Protein AF-A0A5J4RNF7-F1 (afdb_monomer_lite)

Organism: NCBI:txid433724

Foldseek 3Di:
DPPVVVPPDDDDDDDDDDDDPVVCVVCVVVLPDDPSDDDDFFLADDPVRLVVDDDPDPSHVHNNQQVVVCVVCVVVVHHRNGPDPLQPEPQSRVQCSHPVSVVLVVVLVVLVPDRRDNLDHPLSSLVSVLVCLLCVVPDPDDPPCLCVPDDSVLVLVLLLQVLLLCCLPPLFKHFPVSSCVSCVVVVNNVSVVVLVVSVVVPSVVVSCVQFKDFPAADPVRTTMMGTPDSLSSLLSPLVSLVVLLVVLLVLCVQCVVPVPDPGGDDLLRSLLSLLVRQLSDADDPSSLVSNLSVLLVVCVVPLVVLVSSLVVLLVSLLCCLVPNRPLVPHVVRDPDPVSSLSSSLRSNLVSLSSNQSSCVSNVAQDERPQPDQARVVVNLDSNVDDDPDDPDRSLCRQESYANDQHECDCPESDQGEHHLYEHDQHEHHLYEHDNHECANYECAQYEQHNYEHHLYEQHNYHLANYRNQNYAQANYEQENPDPVSDDCVRYPCPRYHYDD

Structure (mmCIF, N/CA/C/O backbone):
data_AF-A0A5J4RNF7-F1
#
_entry.id   AF-A0A5J4RNF7-F1
#
loop_
_atom_site.group_PDB
_atom_site.id
_atom_site.type_symbol
_atom_site.label_atom_id
_atom_site.label_alt_id
_atom_site.label_comp_id
_atom_site.label_asym_id
_atom_site.label_entity_id
_atom_site.label_seq_id
_atom_site.pdbx_PDB_ins_code
_atom_site.Cartn_x
_atom_site.Cartn_y
_atom_site.Cartn_z
_atom_site.occupancy
_atom_site.B_iso_or_equiv
_atom_site.auth_seq_id
_atom_site.auth_comp_id
_atom_site.auth_asym_id
_atom_site.auth_atom_id
_atom_site.pdbx_PDB_model_num
ATOM 1 N N . MET A 1 1 ? 12.095 -28.702 37.258 1.00 40.84 1 MET A N 1
ATOM 2 C CA . MET A 1 1 ? 11.526 -30.030 37.594 1.00 40.84 1 MET A CA 1
ATOM 3 C C . MET A 1 1 ? 10.917 -30.620 36.332 1.00 40.84 1 MET A C 1
ATOM 5 O O . MET A 1 1 ? 10.108 -29.946 35.713 1.00 40.84 1 MET A O 1
ATOM 9 N N . ARG A 1 2 ? 11.331 -31.820 35.899 1.00 39.31 2 ARG A N 1
ATOM 10 C CA . ARG A 1 2 ? 10.715 -32.495 34.742 1.00 39.31 2 ARG A CA 1
ATOM 11 C C . ARG A 1 2 ? 9.269 -32.868 35.099 1.00 39.31 2 ARG A C 1
ATOM 13 O O . ARG A 1 2 ? 9.062 -33.576 36.081 1.00 39.31 2 ARG A O 1
ATOM 20 N N . LEU A 1 3 ? 8.301 -32.408 34.299 1.00 46.31 3 LEU A N 1
ATOM 21 C CA . LEU A 1 3 ? 6.854 -32.647 34.467 1.00 46.31 3 LEU A CA 1
ATOM 22 C C . LEU A 1 3 ? 6.463 -34.135 34.599 1.00 46.31 3 LEU A C 1
ATOM 24 O O . LEU A 1 3 ? 5.374 -34.447 35.074 1.00 46.31 3 LEU A O 1
ATOM 28 N N . SER A 1 4 ? 7.337 -35.063 34.201 1.00 55.28 4 SER A N 1
ATOM 29 C CA . SER A 1 4 ? 7.033 -36.492 34.085 1.00 55.28 4 SER A CA 1
ATOM 30 C C . SER A 1 4 ? 6.637 -37.171 35.401 1.00 55.28 4 SER A C 1
ATOM 32 O O . SER A 1 4 ? 5.822 -38.087 35.375 1.00 55.28 4 SER A O 1
ATOM 34 N N . ASN A 1 5 ? 7.154 -36.721 36.550 1.00 50.66 5 ASN A N 1
ATOM 35 C CA . ASN A 1 5 ? 6.905 -37.399 37.832 1.00 50.66 5 ASN A CA 1
ATOM 36 C C . ASN A 1 5 ? 5.670 -36.877 38.595 1.00 50.66 5 ASN A C 1
ATOM 38 O O . ASN A 1 5 ? 5.220 -37.537 39.527 1.00 50.66 5 ASN A O 1
ATOM 42 N N . LEU A 1 6 ? 5.096 -35.734 38.197 1.00 50.62 6 LEU A N 1
ATOM 43 C CA . LEU A 1 6 ? 3.899 -35.148 38.829 1.00 50.62 6 LEU A CA 1
ATOM 44 C C . LEU A 1 6 ? 2.588 -35.779 38.325 1.00 50.62 6 LEU A C 1
ATOM 46 O O . LEU A 1 6 ? 1.628 -35.907 39.081 1.00 50.62 6 LEU A O 1
ATOM 50 N N . ASN A 1 7 ? 2.557 -36.250 37.076 1.00 54.53 7 ASN A N 1
ATOM 51 C CA . ASN A 1 7 ? 1.323 -36.673 36.396 1.00 54.53 7 ASN A CA 1
ATOM 52 C C . ASN A 1 7 ? 0.787 -38.063 36.796 1.00 54.53 7 ASN A C 1
ATOM 54 O O . ASN A 1 7 ? -0.261 -38.481 36.300 1.00 54.53 7 ASN A O 1
ATOM 58 N N . ALA A 1 8 ? 1.489 -38.797 37.663 1.00 56.06 8 ALA A N 1
ATOM 59 C CA . ALA A 1 8 ? 1.176 -40.196 37.955 1.00 56.06 8 ALA A CA 1
ATOM 60 C C . ALA A 1 8 ? 0.239 -40.417 39.160 1.00 56.06 8 ALA A C 1
ATOM 62 O O . ALA A 1 8 ? -0.208 -41.547 39.343 1.00 56.06 8 ALA A O 1
ATOM 63 N N . ARG A 1 9 ? -0.033 -39.410 40.014 1.00 59.12 9 ARG A N 1
ATOM 64 C CA . ARG A 1 9 ? -0.673 -39.674 41.327 1.00 59.12 9 ARG A CA 1
ATOM 65 C C . ARG A 1 9 ? -1.804 -38.745 41.804 1.00 59.12 9 ARG A C 1
ATOM 67 O O . ARG A 1 9 ? -2.470 -39.139 42.754 1.00 59.12 9 ARG A O 1
ATOM 74 N N . GLN A 1 10 ? -2.096 -37.591 41.192 1.00 58.69 10 GLN A N 1
ATOM 75 C CA . GLN A 1 10 ? -3.221 -36.717 41.607 1.00 58.69 10 GLN A CA 1
ATOM 76 C C . GLN A 1 10 ? -3.858 -35.945 40.431 1.00 58.69 10 GLN A C 1
ATOM 78 O O . GLN A 1 10 ? -3.314 -35.951 39.329 1.00 58.69 10 GLN A O 1
ATOM 83 N N . CYS A 1 11 ? -5.037 -35.348 40.687 1.00 60.25 11 CYS A N 1
ATOM 84 C CA . CYS A 1 11 ? -5.894 -34.569 39.775 1.00 60.25 11 CYS A CA 1
ATOM 85 C C . CYS A 1 11 ? -5.117 -33.838 38.664 1.00 60.25 11 CYS A C 1
ATOM 87 O O . CYS A 1 11 ? -4.167 -33.104 38.935 1.00 60.25 11 CYS A O 1
ATOM 89 N N . ARG A 1 12 ? -5.531 -34.042 37.407 1.00 60.16 12 ARG A N 1
ATOM 90 C CA . ARG A 1 12 ? -4.866 -33.480 36.225 1.00 60.16 12 ARG A CA 1
ATOM 91 C C . ARG A 1 12 ? -5.425 -32.092 35.931 1.00 60.16 12 ARG A C 1
ATOM 93 O O . ARG A 1 12 ? -6.607 -31.960 35.629 1.00 60.16 12 ARG A O 1
ATOM 100 N N . PHE A 1 13 ? -4.572 -31.073 35.978 1.00 65.81 13 PHE A N 1
ATOM 101 C CA . PHE A 1 13 ? -4.925 -29.734 35.512 1.00 65.81 13 PHE A CA 1
ATOM 102 C C . PHE A 1 13 ? -4.844 -29.714 33.983 1.00 65.81 13 PHE A C 1
ATOM 104 O O . PHE A 1 13 ? -3.757 -29.813 33.414 1.00 65.81 13 PHE A O 1
ATOM 111 N N . GLN A 1 14 ? -5.993 -29.639 33.313 1.00 71.50 14 GLN A N 1
ATOM 112 C CA . GLN A 1 14 ? -6.040 -29.390 31.876 1.00 71.50 14 GLN A CA 1
ATOM 113 C C . GLN A 1 14 ? -6.046 -27.878 31.656 1.00 71.50 14 GLN A C 1
ATOM 115 O O . GLN A 1 14 ? -6.918 -27.180 32.166 1.00 71.50 14 GLN A O 1
ATOM 120 N N . ILE A 1 15 ? -5.062 -27.377 30.913 1.00 72.75 15 ILE A N 1
ATOM 121 C CA . ILE A 1 15 ? -4.963 -25.964 30.551 1.00 72.75 15 ILE A CA 1
ATOM 122 C C . ILE A 1 15 ? -5.243 -25.865 29.057 1.00 72.75 15 ILE A C 1
ATOM 124 O O . ILE A 1 15 ? -4.545 -26.484 28.256 1.00 72.75 15 ILE A O 1
ATOM 128 N N . ILE A 1 16 ? -6.268 -25.098 28.695 1.00 76.94 16 ILE A N 1
ATOM 129 C CA . ILE A 1 16 ? -6.517 -24.701 27.311 1.00 76.94 16 ILE A CA 1
ATOM 130 C C . ILE A 1 16 ? -5.928 -23.305 27.155 1.00 76.94 16 ILE A C 1
ATOM 132 O O . ILE A 1 16 ? -6.381 -22.364 27.804 1.00 76.94 16 ILE A O 1
ATOM 136 N N . VAL A 1 17 ? -4.898 -23.186 26.321 1.00 75.69 17 VAL A N 1
ATOM 137 C CA . VAL A 1 17 ? -4.313 -21.894 25.959 1.00 75.69 17 VAL A CA 1
ATOM 138 C C . VAL A 1 17 ? -4.914 -21.476 24.624 1.00 75.69 17 VAL A C 1
ATOM 140 O O . VAL A 1 17 ? -4.784 -22.193 23.637 1.00 75.69 17 VAL A O 1
ATOM 143 N N . SER A 1 18 ? -5.596 -20.333 24.601 1.00 79.19 18 SER A N 1
ATOM 144 C CA . SER A 1 18 ? -6.105 -19.723 23.372 1.00 79.19 18 SER A CA 1
ATOM 145 C C . SER A 1 18 ? -5.219 -18.545 22.982 1.00 79.19 18 SER A C 1
ATOM 147 O O . SER A 1 18 ? -5.133 -17.575 23.734 1.00 79.19 18 SER A O 1
ATOM 149 N N . ASP A 1 19 ? -4.602 -18.606 21.807 1.00 72.50 19 ASP A N 1
ATOM 150 C CA . ASP A 1 19 ? -3.844 -17.497 21.224 1.00 72.50 19 ASP A CA 1
ATOM 151 C C . ASP A 1 19 ? -3.988 -17.517 19.693 1.00 72.50 19 ASP A C 1
ATOM 153 O O . ASP A 1 19 ? -4.658 -18.381 19.126 1.00 72.50 19 ASP A O 1
ATOM 157 N N . ARG A 1 20 ? -3.393 -16.540 19.012 1.00 70.19 20 ARG A N 1
ATOM 158 C CA . ARG A 1 20 ? -3.356 -16.455 17.552 1.00 70.19 20 ARG A CA 1
ATOM 159 C C . ARG A 1 20 ? -2.493 -17.573 16.985 1.00 70.19 20 ARG A C 1
ATOM 161 O O . ARG A 1 20 ? -1.435 -17.872 17.537 1.00 70.19 20 ARG A O 1
ATOM 168 N N . ASP A 1 21 ? -2.863 -18.052 15.802 1.00 66.62 21 ASP A N 1
ATOM 169 C CA . ASP A 1 21 ? -2.137 -19.101 15.079 1.00 66.62 21 ASP A CA 1
ATOM 170 C C . ASP A 1 21 ? -0.621 -18.873 15.010 1.00 66.62 21 ASP A C 1
ATOM 172 O O . ASP A 1 21 ? 0.131 -19.808 15.238 1.00 66.62 21 ASP A O 1
ATOM 176 N N . VAL A 1 22 ? -0.152 -17.641 14.776 1.00 63.06 22 VAL A N 1
ATOM 177 C CA . VAL A 1 22 ? 1.291 -17.335 14.692 1.00 63.06 22 VAL A CA 1
ATOM 178 C C . VAL A 1 22 ? 2.023 -17.627 16.006 1.00 63.06 22 VAL A C 1
ATOM 180 O O . VAL A 1 22 ? 3.116 -18.187 15.995 1.00 63.06 22 VAL A O 1
ATOM 183 N N . ILE A 1 23 ? 1.427 -17.270 17.145 1.00 68.25 23 ILE A N 1
ATOM 184 C CA . ILE A 1 23 ? 2.027 -17.518 18.463 1.00 68.25 23 ILE A CA 1
ATOM 185 C C . ILE A 1 23 ? 1.974 -19.011 18.784 1.00 68.25 23 ILE A C 1
ATOM 187 O O . ILE A 1 23 ? 2.943 -19.565 19.300 1.00 68.25 23 ILE A O 1
ATOM 191 N N . VAL A 1 24 ? 0.879 -19.682 18.424 1.00 69.19 24 VAL A N 1
ATOM 192 C CA . VAL A 1 24 ? 0.748 -21.133 18.591 1.00 69.19 24 VAL A CA 1
ATOM 193 C C . VAL A 1 24 ? 1.784 -21.877 17.740 1.00 69.19 24 VAL A C 1
ATOM 195 O O . VAL A 1 24 ? 2.455 -22.760 18.260 1.00 69.19 24 VAL A O 1
ATOM 198 N N . GLN A 1 25 ? 1.988 -21.470 16.483 1.00 65.75 25 GLN A N 1
ATOM 199 C CA . GLN A 1 25 ? 2.986 -22.039 15.567 1.00 65.75 25 GLN A CA 1
ATOM 200 C C . GLN A 1 25 ? 4.420 -21.839 16.066 1.00 65.75 25 GLN A C 1
ATOM 202 O O . GLN A 1 25 ? 5.224 -22.766 16.046 1.00 65.75 25 GLN A O 1
ATOM 207 N N . GLN A 1 26 ? 4.750 -20.649 16.581 1.00 67.31 26 GLN A N 1
ATOM 208 C CA . GLN A 1 26 ? 6.077 -20.380 17.153 1.00 67.31 26 GLN A CA 1
ATOM 209 C C . GLN A 1 26 ? 6.413 -21.279 18.350 1.00 67.31 26 GLN A C 1
ATOM 211 O O . GLN A 1 26 ? 7.587 -21.512 18.624 1.00 67.31 26 GLN A O 1
ATOM 216 N N . ASN A 1 27 ? 5.395 -21.795 19.041 1.00 69.38 27 ASN A N 1
ATOM 217 C CA . ASN A 1 27 ? 5.536 -22.677 20.196 1.00 69.38 27 ASN A CA 1
ATOM 218 C C . ASN A 1 27 ? 5.065 -24.114 19.886 1.00 69.38 27 ASN A C 1
ATOM 220 O O . ASN A 1 27 ? 4.912 -24.926 20.795 1.00 69.38 27 ASN A O 1
ATOM 224 N N . GLU A 1 28 ? 4.851 -24.465 18.612 1.00 66.25 28 GLU A N 1
ATOM 225 C CA . GLU A 1 28 ? 4.301 -25.766 18.195 1.00 66.25 28 GLU A CA 1
ATOM 226 C C . GLU A 1 28 ? 5.189 -26.939 18.637 1.00 66.25 28 GLU A C 1
ATOM 228 O O . GLU A 1 28 ? 4.694 -27.999 19.009 1.00 66.25 28 GLU A O 1
ATOM 233 N N . VAL A 1 29 ? 6.505 -26.715 18.713 1.00 67.06 29 VAL A N 1
ATOM 234 C CA . VAL A 1 29 ? 7.492 -27.694 19.204 1.00 67.06 29 VAL A CA 1
ATOM 235 C C . VAL A 1 29 ? 7.293 -28.032 20.693 1.00 67.06 29 VAL A C 1
ATOM 237 O O . VAL A 1 29 ? 7.625 -29.140 21.132 1.00 67.06 29 VAL A O 1
ATOM 240 N N . ASP A 1 30 ? 6.724 -27.107 21.472 1.00 69.69 30 ASP A N 1
ATOM 241 C CA . ASP A 1 30 ? 6.413 -27.303 22.890 1.00 69.69 30 ASP A CA 1
ATOM 242 C C . ASP A 1 30 ? 5.048 -27.992 23.095 1.00 69.69 30 ASP A C 1
ATOM 244 O O . ASP A 1 30 ? 4.858 -28.713 24.082 1.00 69.69 30 ASP A O 1
ATOM 248 N N . PHE A 1 31 ? 4.127 -27.872 22.130 1.00 66.75 31 PHE A N 1
ATOM 249 C CA . PHE A 1 31 ? 2.824 -28.552 22.095 1.00 66.75 31 PHE A CA 1
ATOM 250 C C . PHE A 1 31 ? 2.950 -29.945 21.446 1.00 66.75 31 PHE A C 1
ATOM 252 O O . PHE A 1 31 ? 2.481 -30.220 20.348 1.00 66.75 31 PHE A O 1
ATOM 259 N N . ARG A 1 32 ? 3.657 -30.836 22.146 1.00 54.31 32 ARG A N 1
ATOM 260 C CA . ARG A 1 32 ? 4.293 -32.075 21.652 1.00 54.31 32 ARG A CA 1
ATOM 261 C C . ARG A 1 32 ? 3.448 -33.190 20.998 1.00 54.31 32 ARG A C 1
ATOM 263 O O . ARG A 1 32 ? 4.006 -34.271 20.819 1.00 54.31 32 ARG A O 1
ATOM 270 N N . THR A 1 33 ? 2.184 -33.028 20.608 1.00 61.75 33 THR A N 1
ATOM 271 C CA . THR A 1 33 ? 1.471 -34.107 19.880 1.00 61.75 33 THR A CA 1
ATOM 272 C C . THR A 1 33 ? 0.360 -33.612 18.953 1.00 61.75 33 THR A C 1
ATOM 274 O O . THR A 1 33 ? -0.346 -32.653 19.256 1.00 61.75 33 THR A O 1
ATOM 277 N N . GLU A 1 34 ? 0.175 -34.327 17.840 1.00 60.19 34 GLU A N 1
ATOM 278 C CA . GLU A 1 34 ? -0.949 -34.173 16.911 1.00 60.19 34 GLU A CA 1
ATOM 279 C C . GLU A 1 34 ? -2.299 -34.228 17.659 1.00 60.19 34 GLU A C 1
ATOM 281 O O . GLU A 1 34 ? -2.494 -35.051 18.554 1.00 60.19 34 GLU A O 1
ATOM 286 N N . GLY A 1 35 ? -3.224 -33.319 17.331 1.00 64.94 35 GLY A N 1
ATOM 287 C CA . GLY A 1 35 ? -4.539 -33.217 17.980 1.00 64.94 35 GLY A CA 1
ATOM 288 C C . GLY A 1 35 ? -4.601 -32.342 19.241 1.00 64.94 35 GLY A C 1
ATOM 289 O O . GLY A 1 35 ? -5.683 -32.183 19.805 1.00 64.94 35 GLY A O 1
ATOM 290 N N . GLN A 1 36 ? -3.488 -31.741 19.681 1.00 73.38 36 GLN A N 1
ATOM 291 C CA . GLN A 1 36 ? -3.478 -30.799 20.816 1.00 73.38 36 GLN A CA 1
ATOM 292 C C . GLN A 1 36 ? -3.697 -29.333 20.424 1.00 73.38 36 GLN A C 1
ATOM 294 O O . GLN A 1 36 ? -4.017 -28.516 21.287 1.00 73.38 36 GLN A O 1
ATOM 299 N N . VAL A 1 37 ? -3.563 -29.003 19.137 1.00 73.50 37 VAL A N 1
ATOM 300 C CA . VAL A 1 37 ? -3.871 -27.673 18.604 1.00 73.50 37 VAL A CA 1
ATOM 301 C C . VAL A 1 37 ? -5.231 -27.722 17.922 1.00 73.50 37 VAL A C 1
ATOM 303 O O . VAL A 1 37 ? -5.415 -28.405 16.916 1.00 73.50 37 VAL A O 1
ATOM 306 N N . LEU A 1 38 ? -6.188 -26.981 18.474 1.00 77.56 38 LEU A N 1
ATOM 307 C CA . LEU A 1 38 ? -7.506 -26.792 17.881 1.00 77.56 38 LEU A CA 1
ATOM 308 C C . LEU A 1 38 ? -7.541 -25.423 17.206 1.00 77.56 38 LEU A C 1
ATOM 310 O O . LEU A 1 38 ? -7.375 -24.403 17.873 1.00 77.56 38 LEU A O 1
ATOM 314 N N . ARG A 1 39 ? -7.780 -25.397 15.894 1.00 77.88 39 ARG A N 1
ATOM 315 C CA . ARG A 1 39 ? -8.013 -24.148 15.162 1.00 77.88 39 ARG A CA 1
ATOM 316 C C . ARG A 1 39 ? -9.501 -23.838 15.141 1.00 77.88 39 ARG A C 1
ATOM 318 O O . ARG A 1 39 ? -10.310 -24.672 14.735 1.00 77.88 39 ARG A O 1
ATOM 325 N N . LEU A 1 40 ? -9.856 -22.638 15.585 1.00 83.00 40 LEU A N 1
ATOM 326 C CA . LEU A 1 40 ? -11.213 -22.125 15.451 1.00 83.00 40 LEU A CA 1
ATOM 327 C C . LEU A 1 40 ? -11.412 -21.646 14.015 1.00 83.00 40 LEU A C 1
ATOM 329 O O . LEU A 1 40 ? -10.707 -20.753 13.555 1.00 83.00 40 LEU A O 1
ATOM 333 N N . LEU A 1 41 ? -12.364 -22.258 13.315 1.00 84.12 41 LEU A N 1
ATOM 334 C CA . LEU A 1 41 ? -12.731 -21.842 11.967 1.00 84.12 41 LEU A CA 1
ATOM 335 C C . LEU A 1 41 ? -13.632 -20.599 12.014 1.00 84.12 41 LEU A C 1
ATOM 337 O O . LEU A 1 41 ? -14.436 -20.468 12.947 1.00 84.12 41 LEU A O 1
ATOM 341 N N . PRO A 1 42 ? -13.555 -19.720 11.002 1.00 88.56 42 PRO A N 1
ATOM 342 C CA . PRO A 1 42 ? -14.526 -18.647 10.839 1.00 88.56 42 PRO A CA 1
ATOM 343 C C . PRO A 1 42 ? -15.928 -19.215 10.567 1.00 88.56 42 PRO A C 1
ATOM 345 O O . PRO A 1 42 ? -16.108 -20.397 10.266 1.00 88.56 42 PRO A O 1
ATOM 348 N N . TYR A 1 43 ? -16.949 -18.360 10.632 1.00 92.19 43 TYR A N 1
ATOM 349 C CA . TYR A 1 43 ? -18.331 -18.747 10.338 1.00 92.19 43 TYR A CA 1
ATOM 350 C C . TYR A 1 43 ? -18.553 -19.203 8.893 1.00 92.19 43 TYR A C 1
ATOM 352 O O . TYR A 1 43 ? -19.539 -19.889 8.623 1.00 92.19 43 TYR A O 1
ATOM 360 N N . TYR A 1 44 ? -17.666 -18.817 7.976 1.00 90.38 44 TYR A N 1
ATOM 361 C CA . TYR A 1 44 ? -17.735 -19.171 6.566 1.00 90.38 44 TYR A CA 1
ATOM 362 C C . TYR A 1 44 ? -16.339 -19.170 5.931 1.00 90.38 44 TYR A C 1
ATOM 364 O O . TYR A 1 44 ? -15.527 -18.292 6.226 1.00 90.38 44 TYR A O 1
ATOM 372 N N . LEU A 1 45 ? -16.093 -20.138 5.044 1.00 87.50 45 LEU A N 1
ATOM 373 C CA . LEU A 1 45 ? -14.882 -20.274 4.231 1.00 87.50 45 LEU A CA 1
ATOM 374 C C . LEU A 1 45 ? -15.275 -20.366 2.755 1.00 87.50 45 LEU A C 1
ATOM 376 O O . LEU A 1 45 ? -16.184 -21.124 2.400 1.00 87.50 45 LEU A O 1
ATOM 380 N N . ASN A 1 46 ? -14.574 -19.635 1.891 1.00 85.62 46 ASN A N 1
ATOM 381 C CA . ASN A 1 46 ? -14.735 -19.768 0.443 1.00 85.62 46 ASN A CA 1
ATOM 382 C C . ASN A 1 46 ? -13.974 -20.993 -0.110 1.00 85.62 46 ASN A C 1
ATOM 384 O O . ASN A 1 46 ? -13.179 -21.617 0.589 1.00 85.62 46 ASN A O 1
ATOM 388 N N . GLU A 1 47 ? -14.208 -21.349 -1.377 1.00 83.38 47 GLU A N 1
ATOM 389 C CA . GLU A 1 47 ? -13.613 -22.548 -1.994 1.00 83.38 47 GLU A CA 1
ATOM 390 C C . GLU A 1 47 ? -12.079 -22.547 -2.031 1.00 83.38 47 GLU A C 1
ATOM 392 O O . GLU A 1 47 ? -11.466 -23.609 -1.944 1.00 83.38 47 GLU A O 1
ATOM 397 N N . ASP A 1 48 ? -11.438 -21.382 -2.128 1.00 81.31 48 ASP A N 1
ATOM 398 C CA . ASP A 1 48 ? -9.977 -21.295 -2.120 1.00 81.31 48 ASP A CA 1
ATOM 399 C C . ASP A 1 48 ? -9.406 -21.451 -0.708 1.00 81.31 48 ASP A C 1
ATOM 401 O O . ASP A 1 48 ? -8.397 -22.127 -0.519 1.00 81.31 48 ASP A O 1
ATOM 405 N N . GLU A 1 49 ? -10.080 -20.900 0.300 1.00 83.62 49 GLU A N 1
ATOM 406 C CA . GLU A 1 49 ? -9.707 -21.062 1.708 1.00 83.62 49 GLU A CA 1
ATOM 407 C C . GLU A 1 49 ? -9.899 -22.505 2.175 1.00 83.62 49 GLU A C 1
ATOM 409 O O . GLU A 1 49 ? -9.065 -23.036 2.906 1.00 83.62 49 GLU A O 1
ATOM 414 N N . LYS A 1 50 ? -10.953 -23.184 1.705 1.00 84.69 50 LYS A N 1
ATOM 415 C CA . LYS A 1 50 ? -11.197 -24.601 2.011 1.00 84.69 50 LYS A CA 1
ATOM 416 C C . LYS A 1 50 ? -10.028 -25.496 1.601 1.00 84.69 50 LYS A C 1
ATOM 418 O O . LYS A 1 50 ? -9.729 -26.444 2.320 1.00 84.69 50 LYS A O 1
ATOM 423 N N . LYS A 1 51 ? -9.328 -25.177 0.504 1.00 81.94 51 LYS A N 1
ATOM 424 C CA . LYS A 1 51 ? -8.155 -25.942 0.029 1.00 81.94 51 LYS A CA 1
ATOM 425 C C . LYS A 1 51 ? -6.992 -25.945 1.027 1.00 81.94 51 LYS A C 1
ATOM 427 O O . LYS A 1 51 ? -6.122 -26.802 0.924 1.00 81.94 51 LYS A O 1
ATOM 432 N N . GLN A 1 52 ? -6.964 -25.005 1.975 1.00 78.19 52 GLN A N 1
ATOM 433 C CA . GLN A 1 52 ? -5.919 -24.914 3.001 1.00 78.19 52 GLN A CA 1
ATOM 434 C C . GLN A 1 52 ? -6.111 -25.924 4.141 1.00 78.19 52 GLN A C 1
ATOM 436 O O . GLN A 1 52 ? -5.189 -26.154 4.922 1.00 78.19 52 GLN A O 1
ATOM 441 N N . TYR A 1 53 ? -7.296 -26.527 4.246 1.00 78.12 53 TYR A N 1
ATOM 442 C CA . TYR A 1 53 ? -7.638 -27.461 5.309 1.00 78.12 53 TYR A CA 1
ATOM 443 C C . TYR A 1 53 ? -7.674 -28.893 4.774 1.00 78.12 53 TYR A C 1
ATOM 445 O O . TYR A 1 53 ? -8.211 -29.167 3.702 1.00 78.12 53 TYR A O 1
ATOM 453 N N . MET A 1 54 ? -7.108 -29.830 5.536 1.00 68.81 54 MET A N 1
ATOM 454 C CA . MET A 1 54 ? -7.180 -31.252 5.203 1.00 68.81 54 MET A CA 1
ATOM 455 C C . MET A 1 54 ? -8.505 -31.862 5.681 1.00 68.81 54 MET A C 1
ATOM 457 O O . MET A 1 54 ? -8.909 -31.666 6.827 1.00 68.81 54 MET A O 1
ATOM 461 N N . GLY A 1 55 ? -9.138 -32.664 4.820 1.00 64.00 55 GLY A N 1
ATOM 462 C CA . GLY A 1 55 ? -10.309 -33.484 5.153 1.00 64.00 55 GLY A CA 1
ATOM 463 C C . GLY A 1 55 ? -11.635 -32.967 4.586 1.00 64.00 55 GLY A C 1
ATOM 464 O O . GLY A 1 55 ? -11.879 -31.770 4.490 1.00 64.00 55 GLY A O 1
ATOM 465 N N . ASN A 1 56 ? -12.523 -33.894 4.221 1.00 57.06 56 ASN A N 1
ATOM 466 C CA . ASN A 1 56 ? -13.844 -33.603 3.656 1.00 57.06 56 ASN A CA 1
ATOM 467 C C . ASN A 1 56 ? -14.902 -33.529 4.771 1.00 57.06 56 ASN A C 1
ATOM 469 O O . ASN A 1 56 ? -15.826 -34.341 4.833 1.00 57.06 56 ASN A O 1
ATOM 473 N N . ASN A 1 57 ? -14.710 -32.608 5.718 1.00 67.88 57 ASN A N 1
ATOM 474 C CA . ASN A 1 57 ? -15.573 -32.507 6.892 1.00 67.88 57 ASN A CA 1
ATOM 475 C C . ASN A 1 57 ? -16.758 -31.569 6.635 1.00 67.88 57 ASN A C 1
ATOM 477 O O . ASN A 1 57 ? -16.608 -30.466 6.114 1.00 67.88 57 ASN A O 1
ATOM 481 N N . THR A 1 58 ? -17.941 -31.994 7.082 1.00 74.50 58 THR A N 1
ATOM 482 C CA . THR A 1 58 ? -19.216 -31.253 7.024 1.00 74.50 58 THR A CA 1
ATOM 483 C C . THR A 1 58 ? -19.117 -29.821 7.556 1.00 74.50 58 THR A C 1
ATOM 485 O O . THR A 1 58 ? -19.803 -28.937 7.052 1.00 74.50 58 THR A O 1
ATOM 488 N N . LEU A 1 59 ? -18.220 -29.576 8.517 1.00 77.12 59 LEU A N 1
ATOM 489 C CA . LEU A 1 59 ? -17.950 -28.260 9.100 1.00 77.12 59 LEU A CA 1
ATOM 490 C C . LEU A 1 59 ? -17.398 -27.237 8.094 1.00 77.12 59 LEU A C 1
ATOM 492 O O . LEU A 1 59 ? -17.770 -26.073 8.177 1.00 77.12 59 LEU A O 1
ATOM 496 N N . LEU A 1 60 ? -16.560 -27.651 7.134 1.00 82.38 60 LEU A N 1
ATOM 497 C CA . LEU A 1 60 ? -15.966 -26.733 6.146 1.00 82.38 60 LEU A CA 1
ATOM 498 C C . LEU A 1 60 ? -17.002 -26.206 5.147 1.00 82.38 60 LEU A C 1
ATOM 500 O O . LEU A 1 60 ? -16.835 -25.131 4.580 1.00 82.38 60 LEU A O 1
ATOM 504 N N . ASN A 1 61 ? -18.075 -26.966 4.927 1.00 84.50 61 ASN A N 1
ATOM 505 C CA . ASN A 1 61 ? -19.130 -26.633 3.971 1.00 84.50 61 ASN A CA 1
ATOM 506 C C . ASN A 1 61 ? -20.337 -25.949 4.619 1.00 84.50 61 ASN A C 1
ATOM 508 O O . ASN A 1 61 ? -21.296 -25.610 3.927 1.00 84.50 61 ASN A O 1
ATOM 512 N N . TYR A 1 62 ? -20.309 -25.759 5.935 1.00 89.00 62 TYR A N 1
ATOM 513 C CA . TYR A 1 62 ? -21.431 -25.228 6.683 1.00 89.00 62 TYR A CA 1
ATOM 514 C C . TYR A 1 62 ? -21.266 -23.727 6.941 1.00 89.00 62 TYR A C 1
ATOM 516 O O . TYR A 1 62 ? -20.365 -23.296 7.655 1.00 89.00 62 TYR A O 1
ATOM 524 N N . ASP A 1 63 ? -22.171 -22.931 6.370 1.00 91.12 63 ASP A N 1
ATOM 525 C CA . ASP A 1 63 ? -22.223 -21.485 6.582 1.00 91.12 63 ASP A CA 1
ATOM 526 C C . ASP A 1 63 ? -22.963 -21.152 7.889 1.00 91.12 63 ASP A C 1
ATOM 528 O O . ASP A 1 63 ? -24.196 -21.037 7.929 1.00 91.12 63 ASP A O 1
ATOM 532 N N . GLN A 1 64 ? -22.189 -20.973 8.961 1.00 93.06 64 GLN A N 1
ATOM 533 C CA . GLN A 1 64 ? -22.691 -20.673 10.304 1.00 93.06 64 GLN A CA 1
ATOM 534 C C . GLN A 1 64 ? -23.331 -19.284 10.405 1.00 93.06 64 GLN A C 1
ATOM 536 O O . GLN A 1 64 ? -24.091 -19.028 11.345 1.00 93.06 64 GLN A O 1
ATOM 541 N N . ARG A 1 65 ? -23.081 -18.383 9.443 1.00 94.81 65 ARG A N 1
ATOM 542 C CA . ARG A 1 65 ? -23.647 -17.026 9.462 1.00 94.81 65 ARG A CA 1
ATOM 543 C C . ARG A 1 65 ? -25.164 -17.077 9.382 1.00 94.81 65 ARG A C 1
ATOM 545 O O . ARG A 1 65 ? -25.834 -16.297 10.049 1.00 94.81 65 ARG A O 1
ATOM 552 N N . ASN A 1 66 ? -25.729 -18.024 8.632 1.00 94.62 66 ASN A N 1
ATOM 553 C CA . ASN A 1 66 ? -27.181 -18.167 8.530 1.00 94.62 66 ASN A CA 1
ATOM 554 C C . ASN A 1 66 ? -27.824 -18.445 9.891 1.00 94.62 66 ASN A C 1
ATOM 556 O O . ASN A 1 66 ? -28.815 -17.811 10.251 1.00 94.62 66 ASN A O 1
ATOM 560 N N . ASP A 1 67 ? -27.243 -19.351 10.669 1.00 94.25 67 ASP A N 1
ATOM 561 C CA . ASP A 1 67 ? -27.784 -19.704 11.977 1.00 94.25 67 ASP A CA 1
ATOM 562 C C . ASP A 1 67 ? -27.508 -18.628 13.022 1.00 94.25 67 ASP A C 1
ATOM 564 O O . ASP A 1 67 ? -28.363 -18.365 13.871 1.00 94.25 67 ASP A O 1
ATOM 568 N N . TRP A 1 68 ? -26.372 -17.938 12.909 1.00 95.56 68 TRP A N 1
ATOM 569 C CA . TRP A 1 68 ? -26.105 -16.740 13.693 1.00 95.56 68 TRP A CA 1
ATOM 570 C C . TRP A 1 68 ? -27.174 -15.666 13.451 1.00 95.56 68 TRP A C 1
ATOM 572 O O . TRP A 1 68 ? -27.766 -15.176 14.408 1.00 95.56 68 TRP A O 1
ATOM 582 N N . TRP A 1 69 ? -27.495 -15.350 12.191 1.00 95.69 69 TRP A N 1
ATOM 583 C CA . TRP A 1 69 ? -28.467 -14.305 11.842 1.00 95.69 69 TRP A CA 1
ATOM 584 C C . TRP A 1 69 ? -29.899 -14.664 12.242 1.00 95.69 69 TRP A C 1
ATOM 586 O O . TRP A 1 69 ? -30.637 -13.793 12.701 1.00 95.69 69 TRP A O 1
ATOM 596 N N . LYS A 1 70 ? -30.286 -15.944 12.154 1.00 95.12 70 LYS A N 1
ATOM 597 C CA . LYS A 1 70 ? -31.568 -16.424 12.702 1.00 95.12 70 LYS A CA 1
ATOM 598 C C . LYS A 1 70 ? -31.655 -16.177 14.210 1.00 95.12 70 LYS A C 1
ATOM 600 O O . LYS A 1 70 ? -32.649 -15.625 14.675 1.00 95.12 70 LYS A O 1
ATOM 605 N N . LYS A 1 71 ? -30.620 -16.568 14.967 1.00 94.31 71 LYS A N 1
ATOM 606 C CA . LYS A 1 71 ? -30.561 -16.373 16.429 1.00 94.31 71 LYS A CA 1
ATOM 607 C C . LYS A 1 71 ? -30.540 -14.893 16.798 1.00 94.31 71 LYS A C 1
ATOM 609 O O . LYS A 1 71 ? -31.271 -14.480 17.690 1.00 94.31 71 LYS A O 1
ATOM 614 N N . TYR A 1 72 ? -29.740 -14.101 16.090 1.00 92.88 72 TYR A N 1
ATOM 615 C CA . TYR A 1 72 ? -29.678 -12.657 16.272 1.00 92.88 72 TYR A CA 1
ATOM 616 C C . TYR A 1 72 ? -31.053 -12.022 16.065 1.00 92.88 72 TYR A C 1
ATOM 618 O O . TYR A 1 72 ? -31.522 -11.324 16.952 1.00 92.88 72 TYR A O 1
ATOM 626 N N . GLY A 1 73 ? -31.746 -12.365 14.974 1.00 90.56 73 GLY A N 1
ATOM 627 C CA . GLY A 1 73 ? -33.103 -11.887 14.723 1.00 90.56 73 GLY A CA 1
ATOM 628 C C . GLY A 1 73 ? -34.094 -12.265 15.825 1.00 90.56 73 GLY A C 1
ATOM 629 O O . GLY A 1 73 ? -34.866 -11.425 16.277 1.00 90.56 73 GLY A O 1
ATOM 630 N N . GLN A 1 74 ? -34.054 -13.509 16.314 1.00 90.56 74 GLN A N 1
ATOM 631 C CA . GLN A 1 74 ? -34.912 -13.931 17.429 1.00 90.56 74 GLN A CA 1
ATOM 632 C C . GLN A 1 74 ? -34.728 -13.050 18.672 1.00 90.56 74 GLN A C 1
ATOM 634 O O . GLN A 1 74 ? -35.712 -12.735 19.334 1.00 90.56 74 GLN A O 1
ATOM 639 N N . ILE A 1 75 ? -33.489 -12.647 18.966 1.00 89.38 75 ILE A N 1
ATOM 640 C CA . ILE A 1 75 ? -33.152 -11.805 20.120 1.00 89.38 75 ILE A CA 1
ATOM 641 C C . ILE A 1 75 ? -33.468 -10.328 19.849 1.00 89.38 75 ILE A C 1
ATOM 643 O O . ILE A 1 75 ? -33.966 -9.650 20.740 1.00 89.38 75 ILE A O 1
ATOM 647 N N . SER A 1 76 ? -33.214 -9.826 18.637 1.00 84.25 76 SER A N 1
ATOM 648 C CA . SER A 1 76 ? -33.475 -8.431 18.249 1.00 84.25 76 SER A CA 1
ATOM 649 C C . SER A 1 76 ? -34.931 -8.163 17.842 1.00 84.25 76 SER A C 1
ATOM 651 O O . SER A 1 76 ? -35.248 -7.095 17.320 1.00 84.25 76 SER A O 1
ATOM 653 N N . GLU A 1 77 ? -35.827 -9.135 18.053 1.00 86.75 77 GLU A N 1
ATOM 654 C CA . GLU A 1 77 ? -37.232 -9.109 17.621 1.00 86.75 77 GLU A CA 1
ATOM 655 C C . GLU A 1 77 ? -37.403 -8.883 16.099 1.00 86.75 77 GLU A C 1
ATOM 657 O O . GLU A 1 77 ? -38.438 -8.412 15.615 1.00 86.75 77 GLU A O 1
ATOM 662 N N . LYS A 1 78 ? -36.393 -9.260 15.304 1.00 82.69 78 LYS A N 1
ATOM 663 C CA . LYS A 1 78 ? -36.394 -9.230 13.835 1.00 82.69 78 LYS A CA 1
ATOM 664 C C . LYS A 1 78 ? -36.493 -10.642 13.262 1.00 82.69 78 LYS A C 1
ATOM 666 O O . LYS A 1 78 ? -35.887 -11.593 13.733 1.00 82.69 78 LYS A O 1
ATOM 671 N N . ARG A 1 79 ? -37.235 -10.831 12.172 1.00 85.19 79 ARG A N 1
ATOM 672 C CA . ARG A 1 79 ? -37.362 -12.161 11.546 1.00 85.19 79 ARG A CA 1
ATOM 673 C C . ARG A 1 79 ? -36.376 -12.320 10.392 1.00 85.19 79 ARG A C 1
ATOM 675 O O . ARG A 1 79 ? -36.738 -12.091 9.242 1.00 85.19 79 ARG A O 1
ATOM 682 N N . TYR A 1 80 ? -35.144 -12.730 10.696 1.00 91.56 80 TYR A N 1
ATOM 683 C CA . TYR A 1 80 ? -34.168 -13.136 9.678 1.00 91.56 80 TYR A CA 1
ATOM 684 C C . TYR A 1 80 ? -34.239 -14.645 9.420 1.00 91.56 80 TYR A C 1
ATOM 686 O O . TYR A 1 80 ? -34.203 -15.448 10.350 1.00 91.56 80 TYR A O 1
ATOM 694 N N . ALA A 1 81 ? -34.311 -15.039 8.146 1.00 89.94 81 ALA A N 1
ATOM 695 C CA . ALA A 1 81 ? -34.250 -16.446 7.730 1.00 89.94 81 ALA A CA 1
ATOM 696 C C . ALA A 1 81 ? -32.808 -16.985 7.621 1.00 89.94 81 ALA A C 1
ATOM 698 O O . ALA A 1 81 ? -32.604 -18.190 7.494 1.00 89.94 81 ALA A O 1
ATOM 699 N N . GLY A 1 82 ? -31.814 -16.099 7.659 1.00 92.25 82 GLY A N 1
ATOM 700 C CA . GLY A 1 82 ? -30.394 -16.366 7.445 1.00 92.25 82 GLY A CA 1
ATOM 701 C C . GLY A 1 82 ? -29.649 -15.051 7.219 1.00 92.25 82 GLY A C 1
ATOM 702 O O . GLY A 1 82 ? -30.218 -13.986 7.476 1.00 92.25 82 GLY A O 1
ATOM 703 N N . LEU A 1 83 ? -28.412 -15.113 6.715 1.00 92.88 83 LEU A N 1
ATOM 704 C CA . LEU A 1 83 ? -27.666 -13.918 6.313 1.00 92.88 83 LEU A CA 1
ATOM 705 C C . LEU A 1 83 ? -28.479 -13.159 5.241 1.00 92.88 83 LEU A C 1
ATOM 707 O O . LEU A 1 83 ? -28.796 -13.756 4.206 1.00 92.88 83 LEU A O 1
ATOM 711 N N . PRO A 1 84 ? -28.835 -11.876 5.456 1.00 91.56 84 PRO A N 1
ATOM 712 C CA . PRO A 1 84 ? -29.602 -11.103 4.485 1.00 91.56 84 PRO A CA 1
ATOM 713 C C . PRO A 1 84 ? -28.984 -11.117 3.081 1.00 91.56 84 PRO A C 1
ATOM 715 O O . PRO A 1 84 ? -27.789 -10.886 2.923 1.00 91.56 84 PRO A O 1
ATOM 718 N N . GLU A 1 85 ? -29.805 -11.301 2.041 1.00 87.94 85 GLU A N 1
ATOM 719 C CA . GLU A 1 85 ? -29.335 -11.389 0.644 1.00 87.94 85 GLU A CA 1
ATOM 720 C C . GLU A 1 85 ? -28.500 -10.177 0.206 1.00 87.94 85 GLU A C 1
ATOM 722 O O . GLU A 1 85 ? -27.524 -10.313 -0.526 1.00 87.94 85 GLU A O 1
ATOM 727 N N . LYS A 1 86 ? -28.828 -8.981 0.709 1.00 85.81 86 LYS A N 1
ATOM 728 C CA . LYS A 1 86 ? -28.082 -7.744 0.419 1.00 85.81 86 LYS A CA 1
ATOM 729 C C . LYS A 1 86 ? -26.632 -7.766 0.923 1.00 85.81 86 LYS A C 1
ATOM 731 O O . LYS A 1 86 ? -25.836 -6.946 0.475 1.00 85.81 86 LYS A O 1
ATOM 736 N N . LEU A 1 87 ? -26.305 -8.662 1.855 1.00 87.25 87 LEU A N 1
ATOM 737 C CA . LEU A 1 87 ? -24.973 -8.814 2.440 1.00 87.25 87 LEU A CA 1
ATOM 738 C C . LEU A 1 87 ? -24.134 -9.894 1.745 1.00 87.25 87 LEU A C 1
ATOM 740 O O . LEU A 1 87 ? -22.934 -9.953 1.984 1.00 87.25 87 LEU A O 1
ATOM 744 N N . LYS A 1 88 ? -24.718 -10.712 0.860 1.00 85.38 88 LYS A N 1
ATOM 745 C CA . LYS A 1 88 ? -24.006 -11.788 0.151 1.00 85.38 88 LYS A CA 1
ATOM 746 C C . LYS A 1 88 ? -23.177 -11.232 -1.005 1.00 85.38 88 LYS A C 1
ATOM 748 O O . LYS A 1 88 ? -23.584 -11.240 -2.166 1.00 85.38 88 LYS A O 1
ATOM 753 N N . THR A 1 89 ? -22.019 -10.682 -0.671 1.00 83.81 89 THR A N 1
ATOM 754 C CA . THR A 1 89 ? -21.038 -10.173 -1.633 1.00 83.81 89 THR A CA 1
ATOM 755 C C . THR A 1 89 ? -19.646 -10.592 -1.188 1.00 83.81 89 THR A C 1
ATOM 757 O O . THR A 1 89 ? -19.386 -10.589 0.009 1.00 83.81 89 THR A O 1
ATOM 760 N N . ASN A 1 90 ? -18.731 -10.853 -2.125 1.00 79.81 90 ASN A N 1
ATOM 761 C CA . ASN A 1 90 ? -17.384 -11.353 -1.808 1.00 79.81 90 ASN A CA 1
ATOM 762 C C . ASN A 1 90 ? -16.632 -10.514 -0.753 1.00 79.81 90 ASN A C 1
ATOM 764 O O . ASN A 1 90 ? -15.914 -11.066 0.076 1.00 79.81 90 ASN A O 1
ATOM 768 N N . GLU A 1 91 ? -16.788 -9.186 -0.772 1.00 78.00 91 GLU A N 1
ATOM 769 C CA . GLU A 1 91 ? -16.150 -8.291 0.206 1.00 78.00 91 GLU A CA 1
ATOM 770 C C . GLU A 1 91 ? -16.781 -8.407 1.599 1.00 78.00 91 GLU A C 1
ATOM 772 O O . GLU A 1 91 ? -16.076 -8.450 2.604 1.00 78.00 91 GLU A O 1
ATOM 777 N N . ILE A 1 92 ? -18.110 -8.499 1.672 1.00 84.56 92 ILE A N 1
ATOM 778 C CA . ILE A 1 92 ? -18.839 -8.634 2.939 1.00 84.56 92 ILE A CA 1
ATOM 779 C C . ILE A 1 92 ? -18.753 -10.063 3.473 1.00 84.56 92 ILE A C 1
ATOM 781 O O . ILE A 1 92 ? -18.793 -10.252 4.685 1.00 84.56 92 ILE A O 1
ATOM 785 N N . ASP A 1 93 ? -18.571 -11.061 2.611 1.00 86.62 93 ASP A N 1
ATOM 786 C CA . ASP A 1 93 ? -18.371 -12.446 3.019 1.00 86.62 93 ASP A CA 1
ATOM 787 C C . ASP A 1 93 ? -17.119 -12.570 3.883 1.00 86.62 93 ASP A C 1
ATOM 789 O O . ASP A 1 93 ? -17.219 -13.030 5.015 1.00 86.62 93 ASP A O 1
ATOM 793 N N . LYS A 1 94 ? -15.987 -12.018 3.424 1.00 80.81 94 LYS A N 1
ATOM 794 C CA . LYS A 1 94 ? -14.735 -11.969 4.201 1.00 80.81 94 LYS A CA 1
ATOM 795 C C . LYS A 1 94 ? -14.909 -11.308 5.571 1.00 80.81 94 LYS A C 1
ATOM 797 O O . LYS A 1 94 ? -14.259 -11.696 6.532 1.00 80.81 94 LYS A O 1
ATOM 802 N N . ILE A 1 95 ? -15.780 -10.303 5.665 1.00 84.81 95 ILE A N 1
ATOM 803 C CA . ILE A 1 95 ? -16.044 -9.568 6.909 1.00 84.81 95 ILE A CA 1
ATOM 804 C C . ILE A 1 95 ? -16.972 -10.378 7.824 1.00 84.81 95 ILE A C 1
ATOM 806 O O . ILE A 1 95 ? -16.682 -10.568 8.997 1.00 84.81 95 ILE A O 1
ATOM 810 N N . THR A 1 96 ? -18.091 -10.871 7.299 1.00 89.75 96 THR A N 1
ATOM 811 C CA . THR A 1 96 ? -19.121 -11.602 8.062 1.00 89.75 96 THR A CA 1
ATOM 812 C C . THR A 1 96 ? -18.713 -13.029 8.426 1.00 89.75 96 THR A C 1
ATOM 814 O O . THR A 1 96 ? -19.361 -13.656 9.263 1.00 89.75 96 THR A O 1
ATOM 817 N N . SER A 1 97 ? -17.634 -13.545 7.839 1.00 89.62 97 SER A N 1
ATOM 818 C CA . SER A 1 97 ? -16.956 -14.760 8.291 1.00 89.62 97 SER A CA 1
ATOM 819 C C . SER A 1 97 ? -16.414 -14.633 9.719 1.00 89.62 97 SER A C 1
ATOM 821 O O . SER A 1 97 ? -16.379 -15.626 10.443 1.00 89.62 97 SER A O 1
ATOM 823 N N . GLU A 1 98 ? -16.042 -13.430 10.160 1.00 87.06 98 GLU A N 1
ATOM 824 C CA . GLU A 1 98 ? -15.504 -13.198 11.501 1.00 87.06 98 GLU A CA 1
ATOM 825 C C . GLU A 1 98 ? -16.626 -12.881 12.506 1.00 87.06 98 GLU A C 1
ATOM 827 O O . GLU A 1 98 ? -17.396 -11.943 12.278 1.00 87.06 98 GLU A O 1
ATOM 832 N N . PRO A 1 99 ? -16.726 -13.577 13.657 1.00 86.31 99 PRO A N 1
ATOM 833 C CA . PRO A 1 99 ? -17.857 -13.435 14.580 1.00 86.31 99 PRO A CA 1
ATOM 834 C C . PRO A 1 99 ? -18.149 -12.004 15.039 1.00 86.31 99 PRO A C 1
ATOM 836 O O . PRO A 1 99 ? -19.297 -11.554 15.002 1.00 86.31 99 PRO A O 1
ATOM 839 N N . LEU A 1 100 ? -17.111 -11.271 15.455 1.00 82.06 100 LEU A N 1
ATOM 840 C CA . LEU A 1 100 ? -17.272 -9.897 15.926 1.00 82.06 100 LEU A CA 1
ATOM 841 C C . LEU A 1 100 ? -17.635 -8.955 14.777 1.00 82.06 100 LEU A C 1
ATOM 843 O O . LEU A 1 100 ? -18.511 -8.109 14.928 1.00 82.06 100 LEU A O 1
ATOM 847 N N . LEU A 1 101 ? -16.991 -9.104 13.620 1.00 83.12 101 LEU A N 1
ATOM 848 C CA . LEU A 1 101 ? -17.271 -8.255 12.466 1.00 83.12 101 LEU A CA 1
ATOM 849 C C . LEU A 1 101 ? -18.667 -8.518 11.897 1.00 83.12 101 LEU A C 1
ATOM 851 O O . LEU A 1 101 ? -19.340 -7.574 11.499 1.00 83.12 101 LEU A O 1
ATOM 855 N N . ASN A 1 102 ? -19.144 -9.762 11.924 1.00 90.50 102 ASN A N 1
ATOM 856 C CA . ASN A 1 102 ? -20.516 -10.102 11.565 1.00 90.50 102 ASN A CA 1
ATOM 857 C C . ASN A 1 102 ? -21.534 -9.412 12.482 1.00 90.50 102 ASN A C 1
ATOM 859 O O . ASN A 1 102 ? -22.517 -8.857 11.996 1.00 90.50 102 ASN A O 1
ATOM 863 N N . TYR A 1 103 ? -21.270 -9.378 13.791 1.00 87.25 103 TYR A N 1
ATOM 864 C CA . TYR A 1 103 ? -22.092 -8.615 14.731 1.00 87.25 103 TYR A CA 1
ATOM 865 C C . TYR A 1 103 ? -22.097 -7.115 14.405 1.00 87.25 103 TYR A C 1
ATOM 867 O O . TYR A 1 103 ? -23.156 -6.494 14.358 1.00 87.25 103 TYR A O 1
ATOM 875 N N . LEU A 1 104 ? -20.931 -6.541 14.106 1.00 82.75 104 LEU A N 1
ATOM 876 C CA . LEU A 1 104 ? -20.809 -5.138 13.709 1.00 82.75 104 LEU A CA 1
ATOM 877 C C . LEU A 1 104 ? -21.551 -4.826 12.396 1.00 82.75 104 LEU A C 1
ATOM 879 O O . LEU A 1 104 ? -22.227 -3.805 12.296 1.00 82.75 104 LEU A O 1
ATOM 883 N N . VAL A 1 105 ? -21.486 -5.722 11.407 1.00 87.06 105 VAL A N 1
ATOM 884 C CA . VAL A 1 105 ? -22.269 -5.617 10.165 1.00 87.06 105 VAL A CA 1
ATOM 885 C C . VAL A 1 105 ? -23.762 -5.654 10.469 1.00 87.06 105 VAL A C 1
ATOM 887 O O . VAL A 1 105 ? -24.511 -4.887 9.869 1.00 87.06 105 VAL A O 1
ATOM 890 N N . ALA A 1 106 ? -24.198 -6.509 11.397 1.00 88.62 106 ALA A N 1
ATOM 891 C CA . ALA A 1 106 ? -25.598 -6.596 11.791 1.00 88.62 106 ALA A CA 1
ATOM 892 C C . ALA A 1 106 ? -26.107 -5.288 12.408 1.00 88.62 106 ALA A C 1
ATOM 894 O O . ALA A 1 106 ? -27.153 -4.795 11.993 1.00 88.62 106 ALA A O 1
ATOM 895 N N . LEU A 1 107 ? -25.319 -4.669 13.293 1.00 83.00 107 LEU A N 1
ATOM 896 C CA . LEU A 1 107 ? -25.627 -3.356 13.863 1.00 83.00 107 LEU A CA 1
ATOM 897 C C . LEU A 1 107 ? -25.781 -2.271 12.786 1.00 83.00 107 LEU A C 1
ATOM 899 O O . LEU A 1 107 ? -26.790 -1.565 12.762 1.00 83.00 107 LEU A O 1
ATOM 903 N N . THR A 1 108 ? -24.831 -2.178 11.851 1.00 83.25 108 THR A N 1
ATOM 904 C CA . THR A 1 108 ? -24.905 -1.225 10.728 1.00 83.25 108 THR A CA 1
ATOM 905 C C . THR A 1 108 ? -26.078 -1.522 9.787 1.00 83.25 108 THR A C 1
ATOM 907 O O . THR A 1 108 ? -26.734 -0.605 9.290 1.00 83.25 108 THR A O 1
ATOM 910 N N . TYR A 1 109 ? -26.379 -2.800 9.540 1.00 86.56 109 TYR A N 1
ATOM 911 C CA . TYR A 1 109 ? -27.508 -3.222 8.709 1.00 86.56 109 TYR A CA 1
ATOM 912 C C . TYR A 1 109 ? -28.855 -2.835 9.321 1.00 86.56 109 TYR A C 1
ATOM 914 O O . TYR A 1 109 ? -29.727 -2.338 8.609 1.00 86.56 109 TYR A O 1
ATOM 922 N N . GLU A 1 110 ? -29.016 -3.006 10.633 1.00 83.88 110 GLU A N 1
ATOM 923 C CA . GLU A 1 110 ? -30.231 -2.607 11.345 1.00 83.88 110 GLU A CA 1
ATOM 924 C C . GLU A 1 110 ? -30.374 -1.093 11.482 1.00 83.88 110 GLU A C 1
ATOM 926 O O . GLU A 1 110 ? -31.491 -0.581 11.391 1.00 83.88 110 GLU A O 1
ATOM 931 N N . GLY A 1 111 ? -29.260 -0.371 11.632 1.00 77.56 111 GLY A N 1
ATOM 932 C CA . GLY A 1 111 ? -29.256 1.090 11.683 1.00 77.56 111 GLY A CA 1
ATOM 933 C C . GLY A 1 111 ? -29.813 1.745 10.413 1.00 77.56 111 GLY A C 1
ATOM 934 O O . GLY A 1 111 ? -30.312 2.868 10.467 1.00 77.56 111 GLY A O 1
ATOM 935 N N . GLY A 1 112 ? -29.752 1.061 9.263 1.00 79.81 112 GLY A N 1
ATOM 936 C CA . GLY A 1 112 ? -30.399 1.473 8.010 1.00 79.81 112 GLY A CA 1
ATOM 937 C C . GLY A 1 112 ? -29.814 2.722 7.335 1.00 79.81 112 GLY A C 1
ATOM 938 O O . GLY A 1 112 ? -30.268 3.090 6.251 1.00 79.81 112 GLY A O 1
ATOM 939 N N . LYS A 1 113 ? -28.804 3.363 7.939 1.00 82.19 113 LYS A N 1
ATOM 940 C CA . LYS A 1 113 ? -28.115 4.550 7.408 1.00 82.19 113 LYS A CA 1
ATOM 941 C C . LYS A 1 113 ? -27.176 4.194 6.254 1.00 82.19 113 LYS A C 1
ATOM 943 O O . LYS A 1 113 ? -27.160 4.886 5.235 1.00 82.19 113 LYS A O 1
ATOM 948 N N . LEU A 1 114 ? -26.422 3.101 6.385 1.00 83.44 114 LEU A N 1
ATOM 949 C CA . LEU A 1 114 ? -25.542 2.616 5.327 1.00 83.44 114 LEU A CA 1
ATOM 950 C C . LEU A 1 114 ? -26.310 1.765 4.308 1.00 83.44 114 LEU A C 1
ATOM 952 O O . LEU A 1 114 ? -26.852 0.705 4.620 1.00 83.44 114 LEU A O 1
ATOM 956 N N . VAL A 1 115 ? -26.270 2.180 3.042 1.00 83.44 115 VAL A N 1
ATOM 957 C CA . VAL A 1 115 ? -26.780 1.366 1.933 1.00 83.44 115 VAL A CA 1
ATOM 958 C C . VAL A 1 115 ? -25.724 0.338 1.521 1.00 83.44 115 VAL A C 1
ATOM 960 O O . VAL A 1 115 ? -24.672 0.679 0.970 1.00 83.44 115 VAL A O 1
ATOM 963 N N . PHE A 1 116 ? -26.012 -0.940 1.766 1.00 83.50 116 PHE A N 1
ATOM 964 C CA . PHE A 1 116 ? -25.157 -2.045 1.336 1.00 83.50 116 PHE A CA 1
ATOM 965 C C . PHE A 1 116 ? -25.198 -2.223 -0.185 1.00 83.50 116 PHE A C 1
ATOM 967 O O . PHE A 1 116 ? -26.259 -2.252 -0.806 1.00 83.50 116 PHE A O 1
ATOM 974 N N . SER A 1 117 ? -24.015 -2.328 -0.786 1.00 80.81 117 SER A N 1
ATOM 975 C CA . SER A 1 117 ? -23.808 -2.491 -2.224 1.00 80.81 117 SER A CA 1
ATOM 976 C C . SER A 1 117 ? -22.553 -3.329 -2.478 1.00 80.81 117 SER A C 1
ATOM 978 O O . SER A 1 117 ? -21.768 -3.562 -1.562 1.00 80.81 117 SER A O 1
ATOM 980 N N . LYS A 1 118 ? -22.280 -3.682 -3.742 1.00 74.62 118 LYS A N 1
ATOM 981 C CA . LYS A 1 118 ? -21.013 -4.334 -4.143 1.00 74.62 118 LYS A CA 1
ATOM 982 C C . LYS A 1 118 ? -19.756 -3.524 -3.787 1.00 74.62 118 LYS A C 1
ATOM 984 O O . LYS A 1 118 ? -18.657 -4.054 -3.807 1.00 74.62 118 LYS A O 1
ATOM 989 N N . ASN A 1 119 ? -19.919 -2.233 -3.495 1.00 73.25 119 ASN A N 1
ATOM 990 C CA . ASN A 1 119 ? -18.853 -1.306 -3.125 1.00 73.25 119 ASN A CA 1
ATOM 991 C C . ASN A 1 119 ? -18.786 -1.053 -1.611 1.00 73.25 119 ASN A C 1
ATOM 993 O O . ASN A 1 119 ? -18.165 -0.071 -1.185 1.00 73.25 119 ASN A O 1
ATOM 997 N N . THR A 1 120 ? -19.509 -1.831 -0.806 1.00 81.06 120 THR A N 1
ATOM 998 C CA . THR A 1 120 ? -19.430 -1.751 0.650 1.00 81.06 120 THR A CA 1
ATOM 999 C C . THR A 1 120 ? -18.241 -2.572 1.125 1.00 81.06 120 THR A C 1
ATOM 1001 O O . THR A 1 120 ? -18.123 -3.745 0.799 1.00 81.06 120 THR A O 1
ATOM 1004 N N . ASN A 1 121 ? -17.348 -1.923 1.867 1.00 82.94 121 ASN A N 1
ATOM 1005 C CA . ASN A 1 121 ? -16.145 -2.517 2.434 1.00 82.94 121 ASN A CA 1
ATOM 1006 C C . ASN A 1 121 ? -16.044 -2.163 3.923 1.00 82.94 121 ASN A C 1
ATOM 1008 O O . ASN A 1 121 ? -16.859 -1.400 4.457 1.00 82.94 121 ASN A O 1
ATOM 1012 N N . LEU A 1 122 ? -15.019 -2.698 4.582 1.00 83.12 122 LEU A N 1
ATOM 1013 C CA . LEU A 1 122 ? -14.819 -2.530 6.016 1.00 83.12 122 LEU A CA 1
ATOM 1014 C C . LEU A 1 122 ? -14.643 -1.054 6.427 1.00 83.12 122 LEU A C 1
ATOM 1016 O O . LEU A 1 122 ? -15.133 -0.668 7.484 1.00 83.12 122 LEU A O 1
ATOM 1020 N N . ASN A 1 123 ? -14.070 -0.196 5.568 1.00 85.44 123 ASN A N 1
ATOM 1021 C CA . ASN A 1 123 ? -13.962 1.249 5.828 1.00 85.44 123 ASN A CA 1
ATOM 1022 C C . ASN A 1 123 ? -15.335 1.898 6.006 1.00 85.44 123 ASN A C 1
ATOM 1024 O O . ASN A 1 123 ? -15.511 2.718 6.902 1.00 85.44 123 ASN A O 1
ATOM 1028 N N . LYS A 1 124 ? -16.304 1.560 5.145 1.00 86.12 124 LYS A N 1
ATOM 1029 C CA . LYS A 1 124 ? -17.656 2.132 5.227 1.00 86.12 124 LYS A CA 1
ATOM 1030 C C . LYS A 1 124 ? -18.402 1.645 6.461 1.00 86.12 124 LYS A C 1
ATOM 1032 O O . LYS A 1 124 ? -19.080 2.442 7.094 1.00 86.12 124 LYS A O 1
ATOM 1037 N N . ILE A 1 125 ? -18.240 0.369 6.809 1.00 84.44 125 ILE A N 1
ATOM 1038 C CA . ILE A 1 125 ? -18.836 -0.212 8.017 1.00 84.44 125 ILE A CA 1
ATOM 1039 C C . ILE A 1 125 ? -18.246 0.458 9.262 1.00 84.44 125 ILE A C 1
ATOM 1041 O O . ILE A 1 125 ? -18.988 0.928 10.112 1.00 84.44 125 ILE A O 1
ATOM 1045 N N . TYR A 1 126 ? -16.922 0.599 9.354 1.00 87.44 126 TYR A N 1
ATOM 1046 C CA . TYR A 1 126 ? -16.297 1.285 10.487 1.00 87.44 126 TYR A CA 1
ATOM 1047 C C . TYR A 1 126 ? -16.600 2.779 10.555 1.00 87.44 126 TYR A C 1
ATOM 1049 O O . TYR A 1 126 ? -16.734 3.309 11.655 1.00 87.44 126 TYR A O 1
ATOM 1057 N N . ALA A 1 127 ? -16.736 3.459 9.415 1.00 86.38 127 ALA A N 1
ATOM 1058 C CA . ALA A 1 127 ? -17.196 4.843 9.387 1.00 86.38 127 ALA A CA 1
ATOM 1059 C C . ALA A 1 127 ? -18.622 4.975 9.941 1.00 86.38 127 ALA A C 1
ATOM 1061 O O . ALA A 1 127 ? -18.864 5.849 10.769 1.00 86.38 127 ALA A O 1
ATOM 1062 N N . ASP A 1 128 ? -19.532 4.091 9.523 1.00 84.38 128 ASP A N 1
ATOM 1063 C CA . ASP A 1 128 ? -20.912 4.055 10.010 1.00 84.38 128 ASP A CA 1
ATOM 1064 C C . ASP A 1 128 ? -20.987 3.709 11.503 1.00 84.38 128 ASP A C 1
ATOM 1066 O O . ASP A 1 128 ? -21.682 4.381 12.252 1.00 84.38 128 ASP A O 1
ATOM 1070 N N . LEU A 1 129 ? -20.200 2.740 11.977 1.00 79.75 129 LEU A N 1
ATOM 1071 C CA . LEU A 1 129 ? -20.153 2.381 13.397 1.00 79.75 129 LEU A CA 1
ATOM 1072 C C . LEU A 1 129 ? -19.620 3.518 14.265 1.00 79.75 129 LEU A C 1
ATOM 1074 O O . LEU A 1 129 ? -20.183 3.779 15.324 1.00 79.75 129 LEU A O 1
ATOM 1078 N N . LEU A 1 130 ? -18.558 4.199 13.822 1.00 81.06 130 LEU A N 1
ATOM 1079 C CA . LEU A 1 130 ? -18.002 5.342 14.544 1.00 81.06 130 LEU A CA 1
ATOM 1080 C C . LEU A 1 130 ? -19.031 6.478 14.652 1.00 81.06 130 LEU A C 1
ATOM 1082 O O . LEU A 1 130 ? -19.190 7.071 15.719 1.00 81.06 130 LEU A O 1
ATOM 1086 N N . ASP A 1 131 ? -19.764 6.743 13.570 1.00 80.38 131 ASP A N 1
ATOM 1087 C CA . ASP A 1 131 ? -20.881 7.690 13.556 1.00 80.38 131 ASP A CA 1
ATOM 1088 C C . ASP A 1 131 ? -22.052 7.221 14.436 1.00 80.38 131 ASP A C 1
ATOM 1090 O O . ASP A 1 131 ? -22.627 8.020 15.176 1.00 80.38 131 ASP A O 1
ATOM 1094 N N . GLY A 1 132 ? -22.370 5.926 14.435 1.00 73.12 132 GLY A N 1
ATOM 1095 C CA . GLY A 1 132 ? -23.428 5.345 15.257 1.00 73.12 132 GLY A CA 1
ATOM 1096 C C . GLY A 1 132 ? -23.129 5.420 16.757 1.00 73.12 132 GLY A C 1
ATOM 1097 O O . GLY A 1 132 ? -24.008 5.717 17.569 1.00 73.12 132 GLY A O 1
ATOM 1098 N N . VAL A 1 133 ? -21.862 5.225 17.134 1.00 72.38 133 VAL A N 1
ATOM 1099 C CA . VAL A 1 133 ? -21.357 5.456 18.494 1.00 72.38 133 VAL A CA 1
ATOM 1100 C C . VAL A 1 133 ? -21.477 6.932 18.860 1.00 72.38 133 VAL A C 1
ATOM 1102 O O . VAL A 1 133 ? -22.026 7.251 19.916 1.00 72.38 133 VAL A O 1
ATOM 1105 N N . TYR A 1 134 ? -21.012 7.836 17.997 1.00 74.12 134 TYR A N 1
ATOM 1106 C CA . TYR A 1 134 ? -21.079 9.275 18.253 1.00 74.12 134 TYR A CA 1
ATOM 1107 C C . TYR A 1 134 ? -22.526 9.775 18.405 1.00 74.12 134 TYR A C 1
ATOM 1109 O O . TYR A 1 134 ? -22.855 10.478 19.362 1.00 74.12 134 TYR A O 1
ATOM 1117 N N . SER A 1 135 ? -23.414 9.360 17.499 1.00 69.44 135 SER A N 1
ATOM 1118 C CA . SER A 1 135 ? -24.832 9.741 17.479 1.00 69.44 135 SER A CA 1
ATOM 1119 C C . SER A 1 135 ? -25.701 8.961 18.477 1.00 69.44 135 SER A C 1
ATOM 1121 O O . SER A 1 135 ? -26.868 9.302 18.670 1.00 69.44 135 SER A O 1
ATOM 1123 N N . ARG A 1 136 ? -25.135 7.945 19.147 1.00 65.19 136 ARG A N 1
ATOM 1124 C CA . ARG A 1 136 ? -25.803 7.013 20.073 1.00 65.19 136 ARG A CA 1
ATOM 1125 C C . ARG A 1 136 ? -27.053 6.343 19.501 1.00 65.19 136 ARG A C 1
ATOM 1127 O O . ARG A 1 136 ? -28.057 6.185 20.198 1.00 65.19 136 ARG A O 1
ATOM 1134 N N . THR A 1 137 ? -26.985 5.889 18.255 1.00 51.69 137 THR A N 1
ATOM 1135 C CA . THR A 1 137 ? -28.111 5.223 17.572 1.00 51.69 137 THR A CA 1
ATOM 1136 C C . THR A 1 137 ? -28.548 3.915 18.255 1.00 51.69 137 THR A C 1
ATOM 1138 O O . THR A 1 137 ? -29.642 3.428 17.994 1.00 51.69 137 THR A O 1
ATOM 1141 N N . TYR A 1 138 ? -27.726 3.376 19.165 1.00 51.41 138 TYR A N 1
ATOM 1142 C CA . TYR A 1 138 ? -27.929 2.100 19.862 1.00 51.41 138 TYR A CA 1
ATOM 1143 C C . TYR A 1 138 ? -28.544 2.213 21.272 1.00 51.41 138 TYR A C 1
ATOM 1145 O O . TYR A 1 138 ? -28.769 1.190 21.913 1.00 51.41 138 TYR A O 1
ATOM 1153 N N . SER A 1 139 ? -28.807 3.424 21.789 1.00 49.22 139 SER A N 1
ATOM 1154 C CA . SER A 1 139 ? -29.475 3.604 23.090 1.00 49.22 139 SER A CA 1
ATOM 1155 C C . SER A 1 139 ? -30.939 4.003 22.914 1.00 49.22 139 SER A C 1
ATOM 1157 O O . SER A 1 139 ? -31.233 5.100 22.433 1.00 49.22 139 SER A O 1
ATOM 1159 N N . GLU A 1 140 ? -31.866 3.151 23.352 1.00 45.88 140 GLU A N 1
ATOM 1160 C CA . GLU A 1 140 ? -33.278 3.519 23.441 1.00 45.88 140 GLU A CA 1
ATOM 1161 C C . GLU A 1 140 ? -33.481 4.674 24.435 1.00 45.88 140 GLU A C 1
ATOM 1163 O O . GLU A 1 140 ? -33.062 4.619 25.588 1.00 45.88 140 GLU A O 1
ATOM 1168 N N . LYS A 1 141 ? -34.175 5.726 23.985 1.00 47.12 141 LYS A N 1
ATOM 1169 C CA . LYS A 1 141 ? -34.778 6.782 24.817 1.00 47.12 141 LYS A CA 1
ATOM 1170 C C . LYS A 1 141 ? -33.839 7.477 25.819 1.00 47.12 141 LYS A C 1
ATOM 1172 O O . LYS A 1 141 ? -33.980 7.334 27.028 1.00 47.12 141 LYS A O 1
ATOM 1177 N N . ARG A 1 142 ? -33.018 8.396 25.310 1.00 44.09 142 ARG A N 1
ATOM 1178 C CA . ARG A 1 142 ? -32.883 9.797 25.775 1.00 44.09 142 ARG A CA 1
ATOM 1179 C C . ARG A 1 142 ? -31.670 10.390 25.077 1.00 44.09 142 ARG A C 1
ATOM 1181 O O . ARG A 1 142 ? -30.552 9.924 25.265 1.00 44.09 142 ARG A O 1
ATOM 1188 N N . ILE A 1 143 ? -31.897 11.457 24.316 1.00 43.94 143 ILE A N 1
ATOM 1189 C CA . ILE A 1 143 ? -30.848 12.355 23.833 1.00 43.94 143 ILE A CA 1
ATOM 1190 C C . ILE A 1 143 ? -30.174 12.948 25.078 1.00 43.94 143 ILE A C 1
ATOM 1192 O O . ILE A 1 143 ? -30.592 13.974 25.616 1.00 43.94 143 ILE A O 1
ATOM 1196 N N . HIS A 1 144 ? -29.176 12.255 25.620 1.00 47.28 144 HIS A N 1
ATOM 1197 C CA . HIS A 1 144 ? -28.352 12.788 26.688 1.00 47.28 144 HIS A CA 1
ATOM 1198 C C . HIS A 1 144 ? -27.465 13.867 26.065 1.00 47.28 144 HIS A C 1
ATOM 1200 O O . HIS A 1 144 ? -26.484 13.562 25.392 1.00 47.28 144 HIS A O 1
ATOM 1206 N N . LYS A 1 145 ? -27.852 15.123 26.317 1.00 46.38 145 LYS A N 1
ATOM 1207 C CA . LYS A 1 145 ? -27.230 16.429 26.003 1.00 46.38 145 LYS A CA 1
ATOM 1208 C C . LYS A 1 145 ? -25.723 16.593 26.339 1.00 46.38 145 LYS A C 1
ATOM 1210 O O . LYS A 1 145 ? -25.268 17.715 26.521 1.00 46.38 145 LYS A O 1
ATOM 1215 N N . LEU A 1 146 ? -24.933 15.526 26.457 1.00 45.84 146 LEU A N 1
ATOM 1216 C CA . LEU A 1 146 ? -23.571 15.551 27.014 1.00 45.84 146 LEU A CA 1
ATOM 1217 C C . LEU A 1 146 ? -22.439 15.548 25.968 1.00 45.84 146 LEU A C 1
ATOM 1219 O O . LEU A 1 146 ? -21.332 15.937 26.310 1.00 45.84 146 LEU A O 1
ATOM 1223 N N . ILE A 1 147 ? -22.691 15.198 24.696 1.00 51.28 147 ILE A N 1
ATOM 1224 C CA . ILE A 1 147 ? -21.699 15.396 23.606 1.00 51.28 147 ILE A CA 1
ATOM 1225 C C . ILE A 1 147 ? -21.804 16.815 23.003 1.00 51.28 147 ILE A C 1
ATOM 1227 O O . ILE A 1 147 ? -21.011 17.196 22.154 1.00 51.28 147 ILE A O 1
ATOM 1231 N N . ASN A 1 148 ? -22.712 17.666 23.503 1.00 51.62 148 ASN A N 1
ATOM 1232 C CA . ASN A 1 148 ? -22.997 19.012 22.974 1.00 51.62 148 ASN A CA 1
ATOM 1233 C C . ASN A 1 148 ? -21.812 20.006 22.947 1.00 51.62 148 ASN A C 1
ATOM 1235 O O . ASN A 1 148 ? -22.013 21.154 22.566 1.00 51.62 148 ASN A O 1
ATOM 1239 N N . GLN A 1 149 ? -20.601 19.615 23.349 1.00 62.66 149 GLN A N 1
ATOM 1240 C CA . GLN A 1 149 ? -19.412 20.466 23.257 1.00 62.66 149 GLN A CA 1
ATOM 1241 C C . GLN A 1 149 ? -18.383 20.001 22.221 1.00 62.66 149 GLN A C 1
ATOM 1243 O O . GLN A 1 149 ? -17.454 20.757 21.956 1.00 62.66 149 GLN A O 1
ATOM 1248 N N . MET A 1 150 ? -18.494 18.798 21.647 1.00 74.44 150 MET A N 1
ATOM 1249 C CA . MET A 1 150 ? -17.510 18.252 20.704 1.00 74.44 150 MET A CA 1
ATOM 1250 C C . MET A 1 150 ? -18.204 17.784 19.428 1.00 74.44 150 MET A C 1
ATOM 1252 O O . MET A 1 150 ? -19.118 16.960 19.490 1.00 74.44 150 MET A O 1
ATOM 1256 N N 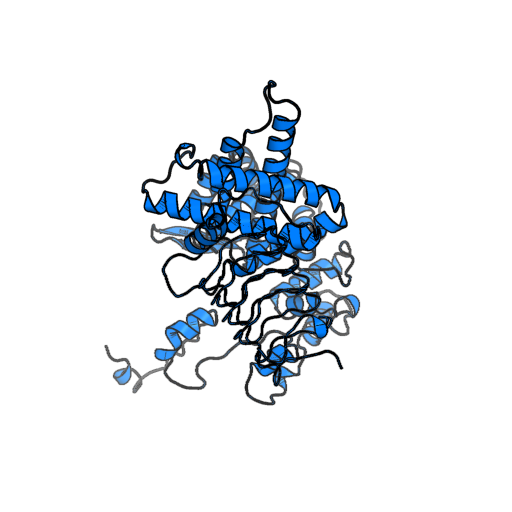. ASP A 1 151 ? -17.782 18.312 18.283 1.00 82.88 151 ASP A N 1
ATOM 1257 C CA . ASP A 1 151 ? -18.291 17.848 16.996 1.00 82.88 151 ASP A CA 1
ATOM 1258 C C . ASP A 1 151 ? -17.723 16.461 16.634 1.00 82.88 151 ASP A C 1
ATOM 1260 O O . ASP A 1 151 ? -16.873 15.893 17.328 1.00 82.88 151 ASP A O 1
ATOM 1264 N N . PHE A 1 152 ? -18.267 15.865 15.574 1.00 82.12 152 PHE A N 1
ATOM 1265 C CA . PHE A 1 152 ? -17.873 14.528 15.138 1.00 82.12 152 PHE A CA 1
ATOM 1266 C C . PHE A 1 152 ? -16.429 14.476 14.627 1.00 82.12 152 PHE A C 1
ATOM 1268 O O . PHE A 1 152 ? -15.762 13.449 14.764 1.00 82.12 152 PHE A O 1
ATOM 1275 N N . GLU A 1 153 ? -15.937 15.569 14.048 1.00 87.00 153 GLU A N 1
ATOM 1276 C CA . GLU A 1 153 ? -14.599 15.626 13.473 1.00 87.00 153 GLU A CA 1
ATOM 1277 C C . GLU A 1 153 ? -13.536 15.639 14.574 1.00 87.00 153 GLU A C 1
ATOM 1279 O O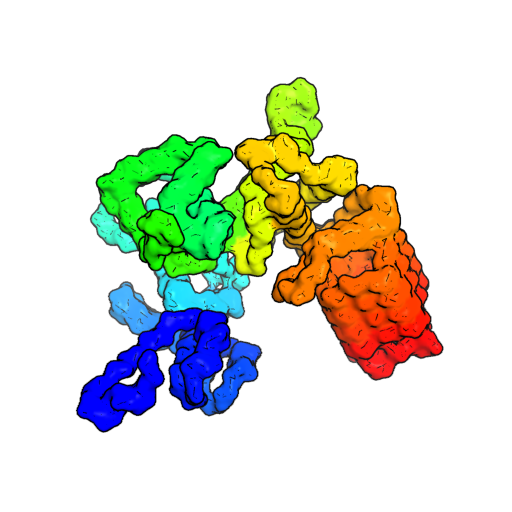 . GLU A 1 153 ? -12.599 14.840 14.534 1.00 87.00 153 GLU A O 1
ATOM 1284 N N . ASP A 1 154 ? -13.731 16.466 15.600 1.00 86.31 154 ASP A N 1
ATOM 1285 C CA . ASP A 1 154 ? -12.966 16.487 16.845 1.00 86.31 154 ASP A CA 1
ATOM 1286 C C . ASP A 1 154 ? -12.925 15.085 17.479 1.00 86.31 154 ASP A C 1
ATOM 1288 O O . ASP A 1 154 ? -11.856 14.555 17.795 1.00 86.31 154 ASP A O 1
ATOM 1292 N N . PHE A 1 155 ? -14.098 14.456 17.630 1.00 83.69 155 PHE A N 1
ATOM 1293 C CA . PHE A 1 155 ? -14.229 13.118 18.208 1.00 83.69 155 PHE A CA 1
ATOM 1294 C C . PHE A 1 155 ? -13.414 12.086 17.427 1.00 83.69 155 PHE A C 1
ATOM 1296 O O . PHE A 1 155 ? -12.630 11.331 18.001 1.00 83.69 155 PHE A O 1
ATOM 1303 N N . GLN A 1 156 ? -13.558 12.071 16.107 1.00 87.94 156 GLN A N 1
ATOM 1304 C CA . GLN A 1 156 ? -12.834 11.154 15.243 1.00 87.94 156 GLN A CA 1
ATOM 1305 C C . GLN A 1 156 ? -11.320 11.399 15.272 1.00 87.94 156 GLN A C 1
ATOM 1307 O O . GLN A 1 156 ? -10.553 10.438 15.326 1.00 87.94 156 GLN A O 1
ATOM 1312 N N . THR A 1 157 ? -10.891 12.663 15.285 1.00 90.38 157 THR A N 1
ATOM 1313 C CA . THR A 1 157 ? -9.473 13.055 15.336 1.00 90.38 157 THR A CA 1
ATOM 1314 C C . THR A 1 157 ? -8.783 12.488 16.576 1.00 90.38 157 THR A C 1
ATOM 1316 O O . THR A 1 157 ? -7.641 12.041 16.506 1.00 90.38 157 THR A O 1
ATOM 1319 N N . ILE A 1 158 ? -9.488 12.426 17.709 1.00 88.06 158 ILE A N 1
ATOM 1320 C CA . ILE A 1 158 ? -8.951 11.819 18.932 1.00 88.06 158 ILE A CA 1
ATOM 1321 C C . ILE A 1 158 ? -8.659 10.331 18.728 1.00 88.06 158 ILE A C 1
ATOM 1323 O O . ILE A 1 158 ? -7.573 9.860 19.058 1.00 88.06 158 ILE A O 1
ATOM 1327 N N . PHE A 1 159 ? -9.613 9.581 18.175 1.00 87.75 159 PHE A N 1
ATOM 1328 C CA . PHE A 1 159 ? -9.443 8.145 17.947 1.00 87.75 159 PHE A CA 1
ATOM 1329 C C . PHE A 1 159 ? -8.379 7.845 16.887 1.00 87.75 159 PHE A C 1
ATOM 1331 O O . PHE A 1 159 ? -7.611 6.898 17.047 1.00 87.75 159 PHE A O 1
ATOM 1338 N N . GLU A 1 160 ? -8.301 8.668 15.843 1.00 92.25 160 GLU A N 1
ATOM 1339 C CA . GLU A 1 160 ? -7.234 8.650 14.841 1.00 92.25 160 GLU A CA 1
ATOM 1340 C C . GLU A 1 160 ? -5.844 8.809 15.478 1.00 92.25 160 GLU A C 1
ATOM 1342 O O . GLU A 1 160 ? -4.934 8.034 15.182 1.00 92.25 160 GLU A O 1
ATOM 1347 N N . GLU A 1 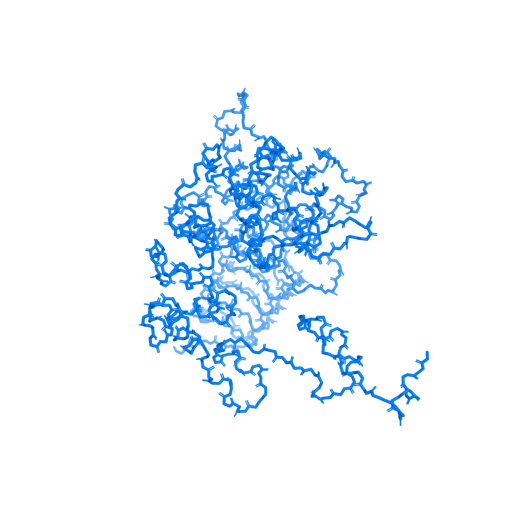161 ? -5.681 9.759 16.399 1.00 90.88 161 GLU A N 1
ATOM 1348 C CA . GLU A 1 161 ? -4.398 10.022 17.056 1.00 90.88 161 GLU A CA 1
ATOM 1349 C C . GLU A 1 161 ? -4.034 8.946 18.100 1.00 90.88 161 GLU A C 1
ATOM 1351 O O . GLU A 1 161 ? -2.870 8.558 18.224 1.00 90.88 161 GLU A O 1
ATOM 1356 N N . ILE A 1 162 ? -5.023 8.377 18.802 1.00 88.62 162 ILE A N 1
ATOM 1357 C CA . ILE A 1 162 ? -4.818 7.202 19.672 1.00 88.62 162 ILE A CA 1
ATOM 1358 C C . ILE A 1 162 ? -4.380 5.987 18.838 1.00 88.62 162 ILE A C 1
ATOM 1360 O O . ILE A 1 162 ? -3.474 5.252 19.238 1.00 88.62 162 ILE A O 1
ATOM 1364 N N . ALA A 1 163 ? -4.988 5.777 17.668 1.00 90.38 163 ALA A N 1
ATOM 1365 C CA . ALA A 1 163 ? -4.615 4.705 16.746 1.00 90.38 163 ALA A CA 1
ATOM 1366 C C . ALA A 1 163 ? -3.200 4.878 16.187 1.00 90.38 163 ALA A C 1
ATOM 1368 O O . ALA A 1 163 ? -2.423 3.920 16.161 1.00 90.38 163 ALA A O 1
ATOM 1369 N N . LEU A 1 164 ? -2.831 6.111 15.835 1.00 91.56 164 LEU A N 1
ATOM 1370 C CA . LEU A 1 164 ? -1.472 6.468 15.439 1.00 91.56 164 LEU A CA 1
ATOM 1371 C C . LEU A 1 164 ? -0.460 6.148 16.555 1.00 91.56 164 LEU A C 1
ATOM 1373 O O . LEU A 1 164 ? 0.566 5.520 16.294 1.00 91.56 164 LEU A O 1
ATOM 1377 N N . SER A 1 165 ? -0.788 6.483 17.808 1.00 89.38 165 SER A N 1
ATOM 1378 C CA . SER A 1 165 ? 0.027 6.141 18.983 1.00 89.38 165 SER A CA 1
ATOM 1379 C C . SER A 1 165 ? 0.197 4.628 19.173 1.00 89.38 165 SER A C 1
ATOM 1381 O O . SER A 1 165 ? 1.313 4.143 19.372 1.00 89.38 165 SER A O 1
ATOM 1383 N N . ALA A 1 166 ? -0.882 3.849 19.047 1.00 87.12 166 ALA A N 1
ATOM 1384 C CA . ALA A 1 166 ? -0.826 2.387 19.137 1.00 87.12 166 ALA A CA 1
ATOM 1385 C C . ALA A 1 166 ? 0.016 1.747 18.024 1.00 87.12 166 ALA A C 1
ATOM 1387 O O . ALA A 1 166 ? 0.740 0.776 18.275 1.00 87.12 166 ALA A O 1
ATOM 1388 N N . TRP A 1 167 ? -0.044 2.297 16.808 1.00 90.88 167 TRP A N 1
ATOM 1389 C CA . TRP A 1 167 ? 0.774 1.839 15.689 1.00 90.88 167 TRP A CA 1
ATOM 1390 C C . TRP A 1 167 ? 2.265 2.119 15.927 1.00 90.88 167 TRP A C 1
ATOM 1392 O O . TRP A 1 167 ? 3.059 1.174 15.856 1.00 90.88 167 TRP A O 1
ATOM 1402 N N . HIS A 1 168 ? 2.625 3.357 16.296 1.00 89.69 168 HIS A N 1
ATOM 1403 C CA . HIS A 1 168 ? 4.006 3.774 16.593 1.00 89.69 168 HIS A CA 1
ATOM 1404 C C . HIS A 1 168 ? 4.623 3.051 17.794 1.00 89.69 168 HIS A C 1
ATOM 1406 O O . HIS A 1 168 ? 5.829 2.814 17.809 1.00 89.69 168 HIS A O 1
ATOM 1412 N N . GLY A 1 169 ? 3.810 2.664 18.779 1.00 82.31 169 GLY A N 1
ATOM 1413 C CA . GLY A 1 169 ? 4.233 1.799 19.873 1.00 82.31 169 GLY A CA 1
ATOM 1414 C C . GLY A 1 169 ? 4.437 0.346 19.422 1.00 82.31 169 GLY A C 1
ATOM 1415 O O . GLY A 1 169 ? 5.077 0.022 18.415 1.00 82.31 169 GLY A O 1
ATOM 1416 N N . LYS A 1 170 ? 3.846 -0.598 20.159 1.00 72.12 170 LYS A N 1
ATOM 1417 C CA . LYS A 1 170 ? 4.008 -2.037 19.874 1.00 72.12 170 LYS A CA 1
ATOM 1418 C C . LYS A 1 170 ? 3.108 -2.561 18.745 1.00 72.12 170 LYS A C 1
ATOM 1420 O O . LYS A 1 170 ? 3.038 -3.766 18.537 1.00 72.12 170 LYS A O 1
ATOM 1425 N N . GLY A 1 171 ? 2.419 -1.690 18.000 1.00 65.94 171 GLY A N 1
ATOM 1426 C CA . GLY A 1 171 ? 1.554 -2.060 16.867 1.00 65.94 171 GLY A CA 1
ATOM 1427 C C . GLY A 1 171 ? 0.193 -2.650 17.253 1.00 65.94 171 GLY A C 1
ATOM 1428 O O . GLY A 1 171 ? -0.580 -3.034 16.382 1.00 65.94 171 GLY A O 1
ATOM 1429 N N . ARG A 1 172 ? -0.104 -2.740 18.550 1.00 71.12 172 ARG A N 1
ATOM 1430 C CA . ARG A 1 172 ? -1.415 -3.147 19.086 1.00 71.12 172 ARG A CA 1
ATOM 1431 C C . ARG A 1 172 ? -1.778 -2.380 20.339 1.00 71.12 172 ARG A C 1
ATOM 1433 O O . ARG A 1 172 ? -2.931 -2.011 20.513 1.00 71.12 172 ARG A O 1
ATOM 1440 N N . THR A 1 173 ? -0.784 -2.150 21.187 1.00 78.94 173 THR A N 1
ATOM 1441 C CA . THR A 1 173 ? -0.967 -1.506 22.479 1.00 78.94 173 THR A CA 1
ATOM 1442 C C . THR A 1 173 ? -0.278 -0.151 22.525 1.00 78.94 173 THR A C 1
ATOM 1444 O O . THR A 1 173 ? 0.827 -0.012 21.993 1.00 78.94 173 THR A O 1
ATOM 1447 N N . THR A 1 174 ? -0.872 0.784 23.255 1.00 81.88 174 THR A N 1
ATOM 1448 C CA . THR A 1 174 ? -0.272 2.060 23.662 1.00 81.88 174 THR A CA 1
ATOM 1449 C C . THR A 1 174 ? -0.493 2.295 25.158 1.00 81.88 174 THR A C 1
ATOM 1451 O O . THR A 1 174 ? -1.390 1.709 25.768 1.00 81.88 174 THR A O 1
ATOM 1454 N N . THR A 1 175 ? 0.339 3.124 25.772 1.00 83.50 175 THR A N 1
ATOM 1455 C CA . THR A 1 175 ? 0.198 3.605 27.149 1.00 83.50 175 THR A CA 1
ATOM 1456 C C . THR A 1 175 ? -0.396 5.013 27.174 1.00 83.50 175 THR A C 1
ATOM 1458 O O . THR A 1 175 ? -0.301 5.768 26.210 1.00 83.50 175 THR A O 1
ATOM 1461 N N . ILE A 1 176 ? -0.952 5.421 28.318 1.00 80.62 176 ILE A N 1
ATOM 1462 C CA . ILE A 1 176 ? -1.454 6.795 28.511 1.00 80.62 176 ILE A CA 1
ATOM 1463 C C . ILE A 1 176 ? -0.350 7.834 28.250 1.00 80.62 176 ILE A C 1
ATOM 1465 O O . ILE A 1 176 ? -0.599 8.860 27.622 1.00 80.62 176 ILE A O 1
ATOM 1469 N N . ALA A 1 177 ? 0.884 7.553 28.674 1.00 81.62 177 ALA A N 1
ATOM 1470 C CA . ALA A 1 177 ? 2.024 8.438 28.442 1.00 81.62 177 ALA A CA 1
ATOM 1471 C C . ALA A 1 177 ? 2.359 8.587 26.946 1.00 81.62 177 ALA A C 1
ATOM 1473 O O . ALA A 1 177 ? 2.623 9.696 26.483 1.00 81.62 177 ALA A O 1
ATOM 1474 N N . GLU A 1 178 ? 2.316 7.492 26.183 1.00 85.56 178 GLU A N 1
ATOM 1475 C CA . GLU A 1 178 ? 2.529 7.510 24.730 1.00 85.56 178 GLU A CA 1
ATOM 1476 C C . GLU A 1 178 ? 1.408 8.267 24.006 1.00 85.56 178 GLU A C 1
ATOM 1478 O O . GLU A 1 178 ? 1.700 9.060 23.110 1.00 85.56 178 GLU A O 1
ATOM 1483 N N . ILE A 1 179 ? 0.150 8.101 24.436 1.00 85.31 179 ILE A N 1
ATOM 1484 C CA . ILE A 1 179 ? -0.983 8.885 23.926 1.00 85.31 179 ILE A CA 1
ATOM 1485 C C . ILE A 1 179 ? -0.743 10.378 24.183 1.00 85.31 179 ILE A C 1
ATOM 1487 O O . ILE A 1 179 ? -0.750 11.168 23.244 1.00 85.31 179 ILE A O 1
ATOM 1491 N N . HIS A 1 180 ? -0.474 10.787 25.426 1.00 85.56 180 HIS A N 1
ATOM 1492 C CA . HIS A 1 180 ? -0.238 12.202 25.740 1.00 85.56 180 HIS A CA 1
ATOM 1493 C C . HIS A 1 180 ? 0.927 12.797 24.945 1.00 85.56 180 HIS A C 1
ATOM 1495 O O . HIS A 1 180 ? 0.809 13.915 24.444 1.00 85.56 180 HIS A O 1
ATOM 1501 N N . SER A 1 181 ? 2.018 12.043 24.788 1.00 86.56 181 SER A N 1
ATOM 1502 C CA . SER A 1 181 ? 3.161 12.448 23.969 1.00 86.56 181 SER A CA 1
ATOM 1503 C C . SER A 1 181 ? 2.741 12.722 22.524 1.00 86.56 181 SER A C 1
ATOM 1505 O O . SER A 1 181 ? 3.045 13.782 21.984 1.00 86.56 181 SER A O 1
ATOM 1507 N N . HIS A 1 182 ? 1.982 11.821 21.899 1.00 88.06 182 HIS A N 1
ATOM 1508 C CA . HIS A 1 182 ? 1.479 12.016 20.537 1.00 88.06 182 HIS A CA 1
ATOM 1509 C C . HIS A 1 182 ? 0.609 13.266 20.395 1.00 88.06 182 HIS A C 1
ATOM 1511 O O . HIS A 1 182 ? 0.863 14.105 19.533 1.00 88.06 182 HIS A O 1
ATOM 1517 N N . PHE A 1 183 ? -0.358 13.450 21.294 1.00 89.44 183 PHE A N 1
ATOM 1518 C CA . PHE A 1 183 ? -1.222 14.630 21.271 1.00 89.44 183 PHE A CA 1
ATOM 1519 C C . PHE A 1 183 ? -0.444 15.933 21.478 1.00 89.44 183 PHE A C 1
ATOM 1521 O O . PHE A 1 183 ? -0.795 16.948 20.878 1.00 89.44 183 PHE A O 1
ATOM 1528 N N . GLN A 1 184 ? 0.627 15.911 22.275 1.00 87.75 184 GLN A N 1
ATOM 1529 C CA . GLN A 1 184 ? 1.516 17.058 22.433 1.00 87.75 184 GLN A CA 1
ATOM 1530 C C . GLN A 1 184 ? 2.269 17.375 21.136 1.00 87.75 184 GLN A C 1
ATOM 1532 O O . GLN A 1 184 ? 2.279 18.533 20.719 1.00 87.75 184 GLN A O 1
ATOM 1537 N N . HIS A 1 185 ? 2.857 16.372 20.479 1.00 83.88 185 HIS A N 1
ATOM 1538 C CA . HIS A 1 185 ? 3.589 16.565 19.221 1.00 83.88 185 HIS A CA 1
ATOM 1539 C C . HIS A 1 185 ? 2.680 17.011 18.068 1.00 83.88 185 HIS A C 1
ATOM 1541 O O . HIS A 1 185 ? 3.102 17.814 17.237 1.00 83.88 185 HIS A O 1
ATOM 1547 N N . SER A 1 186 ? 1.432 16.540 18.051 1.00 84.62 186 SER A N 1
ATOM 1548 C CA . SER A 1 186 ? 0.417 16.908 17.058 1.00 84.62 186 SER A CA 1
ATOM 1549 C C . SER A 1 186 ? -0.319 18.217 17.390 1.00 84.62 186 SER A C 1
ATOM 1551 O O . SER A 1 186 ? -1.167 18.653 16.617 1.00 84.62 186 SER A O 1
ATOM 1553 N N . GLY A 1 187 ? -0.036 18.859 18.533 1.00 85.94 187 GLY A N 1
ATOM 1554 C CA . GLY A 1 187 ? -0.714 20.093 18.959 1.00 85.94 187 GLY A CA 1
ATOM 1555 C C . GLY A 1 187 ? -2.188 19.907 19.353 1.00 85.94 187 GLY A C 1
ATOM 1556 O O . GLY A 1 187 ? -2.933 20.878 19.462 1.00 85.94 187 GLY A O 1
ATOM 1557 N N . LEU A 1 188 ? -2.615 18.666 19.591 1.00 89.50 188 LEU A N 1
ATOM 1558 C CA . LEU A 1 188 ? -3.997 18.276 19.878 1.00 89.50 188 LEU A CA 1
ATOM 1559 C C . LEU A 1 188 ? -4.284 18.126 21.383 1.00 89.50 188 LEU A C 1
ATOM 1561 O O . LEU A 1 188 ? -5.390 17.749 21.766 1.00 89.50 188 LEU A O 1
ATOM 1565 N N . THR A 1 189 ? -3.336 18.441 22.271 1.00 88.56 189 THR A N 1
ATOM 1566 C CA . THR A 1 189 ? -3.529 18.360 23.734 1.00 88.56 189 THR A CA 1
ATOM 1567 C C . THR A 1 189 ? -4.816 19.032 24.243 1.00 88.56 189 THR A C 1
ATOM 1569 O O . THR A 1 189 ? -5.490 18.427 25.081 1.00 88.56 189 THR A O 1
ATOM 1572 N N . PRO A 1 190 ? -5.231 20.226 23.762 1.00 88.75 190 PRO A N 1
ATOM 1573 C CA . PRO A 1 190 ? -6.495 20.832 24.194 1.00 88.75 190 PRO A CA 1
ATOM 1574 C C . PRO A 1 190 ? -7.714 19.953 23.885 1.00 88.75 190 PRO A C 1
ATOM 1576 O O . PRO A 1 190 ? -8.648 19.879 24.687 1.00 88.75 190 PRO A O 1
ATOM 1579 N N . LEU A 1 191 ? -7.681 19.254 22.749 1.00 85.88 191 LEU A N 1
ATOM 1580 C CA . LEU A 1 191 ? -8.742 18.366 22.298 1.00 85.88 191 LEU A CA 1
ATOM 1581 C C . LEU A 1 191 ? -8.830 17.107 23.177 1.00 85.88 191 LEU A C 1
ATOM 1583 O O . LEU A 1 191 ? -9.922 16.737 23.612 1.00 85.88 191 LEU A O 1
ATOM 1587 N N . LEU A 1 192 ? -7.684 16.512 23.530 1.00 83.69 192 LEU A N 1
ATOM 1588 C CA . LEU A 1 192 ? -7.624 15.386 24.470 1.00 83.69 192 LEU A CA 1
ATOM 1589 C C . LEU A 1 192 ? -8.145 15.771 25.861 1.00 83.69 192 LEU A C 1
ATOM 1591 O O . LEU A 1 192 ? -8.945 15.046 26.447 1.00 83.69 192 LEU A O 1
ATOM 1595 N N . SER A 1 193 ? -7.751 16.936 26.377 1.00 82.94 193 SER A N 1
ATOM 1596 C CA . SER A 1 193 ? -8.219 17.424 27.682 1.00 82.94 193 SER A CA 1
ATOM 1597 C C . SER A 1 193 ? -9.734 17.647 27.703 1.00 82.94 193 SER A C 1
ATOM 1599 O O . SER A 1 193 ? -10.410 17.269 28.662 1.00 82.94 193 SER A O 1
ATOM 1601 N N . LYS A 1 194 ? -10.290 18.215 26.623 1.00 80.06 194 LYS A N 1
ATOM 1602 C CA . LYS A 1 194 ? -11.740 18.377 26.429 1.00 80.06 194 LYS A CA 1
ATOM 1603 C C . LYS A 1 194 ? -12.455 17.020 26.423 1.00 80.06 194 LYS A C 1
ATOM 1605 O O . LYS A 1 194 ? -13.517 16.887 27.025 1.00 80.06 194 LYS A O 1
ATOM 1610 N N . PHE A 1 195 ? -11.861 16.011 25.790 1.00 76.38 195 PHE A N 1
ATOM 1611 C CA . PHE A 1 195 ? -12.394 14.650 25.747 1.00 76.38 195 PHE A CA 1
ATOM 1612 C C . PHE A 1 195 ? -12.398 13.964 27.117 1.00 76.38 195 PHE A C 1
ATOM 1614 O O . PHE A 1 195 ? -13.442 13.468 27.533 1.00 76.38 195 PHE A O 1
ATOM 1621 N N . ILE A 1 196 ? -11.276 13.988 27.845 1.00 73.31 196 ILE A N 1
ATOM 1622 C CA . ILE A 1 196 ? -11.150 13.360 29.173 1.00 73.31 196 ILE A CA 1
ATOM 1623 C C . ILE A 1 196 ? -12.139 13.985 30.164 1.00 73.31 196 ILE A C 1
ATOM 1625 O O . ILE A 1 196 ? -12.875 13.266 30.835 1.00 73.31 196 ILE A O 1
ATOM 1629 N N . LYS A 1 197 ? -12.248 15.319 30.180 1.00 69.44 197 LYS A N 1
ATOM 1630 C CA . LYS A 1 197 ? -13.205 16.036 31.037 1.00 69.44 197 LYS A CA 1
ATOM 1631 C C . LYS A 1 197 ? -14.661 15.629 30.769 1.00 69.44 197 LYS A C 1
ATOM 1633 O O . LYS A 1 197 ? -15.460 15.530 31.697 1.00 69.44 197 LYS A O 1
ATOM 1638 N N . ASN A 1 198 ? -15.011 15.380 29.507 1.00 63.09 198 ASN A N 1
ATOM 1639 C CA . ASN A 1 198 ? -16.339 14.888 29.126 1.00 63.09 198 ASN A CA 1
ATOM 1640 C C . ASN A 1 198 ? -16.513 13.383 29.418 1.00 63.09 198 ASN A C 1
ATOM 1642 O O . ASN A 1 198 ? -17.641 12.914 29.582 1.00 63.09 198 ASN A O 1
ATOM 1646 N N . ALA A 1 199 ? -15.420 12.619 29.501 1.00 59.16 199 ALA A N 1
ATOM 1647 C CA . ALA A 1 199 ? -15.431 11.199 29.844 1.00 59.16 199 ALA A CA 1
ATOM 1648 C C . ALA A 1 199 ? -15.688 10.920 31.308 1.00 59.16 199 ALA A C 1
ATOM 1650 O O . ALA A 1 199 ? -16.491 10.043 31.615 1.00 59.16 199 ALA A O 1
ATOM 1651 N N . GLU A 1 200 ? -15.135 11.733 32.196 1.00 53.16 200 GLU A N 1
ATOM 1652 C CA . GLU A 1 200 ? -15.433 11.681 33.629 1.00 53.16 200 GLU A CA 1
ATOM 1653 C C . GLU A 1 200 ? -16.928 11.933 33.933 1.00 53.16 200 GLU A C 1
ATOM 1655 O O . GLU A 1 200 ? -17.417 11.561 34.995 1.00 53.16 200 GLU A O 1
ATOM 1660 N N . GLN A 1 201 ? -17.696 12.469 32.971 1.00 51.56 201 GLN A N 1
ATOM 1661 C CA . GLN A 1 201 ? -19.158 12.624 33.037 1.00 51.56 201 GLN A CA 1
ATOM 1662 C C . GLN A 1 201 ? -19.946 11.379 32.550 1.00 51.56 201 GLN A C 1
ATOM 1664 O O . GLN A 1 201 ? -21.165 11.439 32.374 1.00 51.56 201 GLN A O 1
ATOM 1669 N N . GLY A 1 202 ? -19.272 10.239 32.339 1.00 47.34 202 GLY A N 1
ATOM 1670 C CA . GLY A 1 202 ? -19.848 8.887 32.238 1.00 47.34 202 GLY A CA 1
ATOM 1671 C C . GLY A 1 202 ? -20.170 8.372 30.828 1.00 47.34 202 GLY A C 1
ATOM 1672 O O . GLY A 1 202 ? -20.278 7.167 30.617 1.00 47.34 202 GLY A O 1
ATOM 1673 N N . VAL A 1 203 ? -20.298 9.249 29.832 1.00 43.66 203 VAL A N 1
ATOM 1674 C CA . VAL A 1 203 ? -20.699 8.866 28.462 1.00 43.66 203 VAL A CA 1
ATOM 1675 C C . VAL A 1 203 ? -19.523 8.359 27.639 1.00 43.66 203 VAL A C 1
ATOM 1677 O O . VAL A 1 203 ? -19.627 7.342 26.956 1.00 43.66 203 VAL A O 1
ATOM 1680 N N . VAL A 1 204 ? -18.408 9.085 27.667 1.00 48.09 204 VAL A N 1
ATOM 1681 C CA . VAL A 1 204 ? -17.252 8.763 26.827 1.00 48.09 204 VAL A CA 1
ATOM 1682 C C . VAL A 1 204 ? -16.498 7.551 27.386 1.00 48.09 204 VAL A C 1
ATOM 1684 O O . VAL A 1 204 ? -15.919 6.812 26.603 1.00 48.09 204 VAL A O 1
ATOM 1687 N N . SER A 1 205 ? -16.610 7.244 28.685 1.00 50.09 205 SER A N 1
ATOM 1688 C CA . SER A 1 205 ? -16.122 5.982 29.269 1.00 50.09 205 SER A CA 1
ATOM 1689 C C . SER A 1 205 ? -16.768 4.741 28.639 1.00 50.09 205 SER A C 1
ATOM 1691 O O . SER A 1 205 ? -16.086 3.747 28.421 1.00 50.09 205 SER A O 1
ATOM 1693 N N . LEU A 1 206 ? -18.059 4.804 28.285 1.00 44.94 206 LEU A N 1
ATOM 1694 C CA . LEU A 1 206 ? -18.768 3.719 27.594 1.00 44.94 206 LEU A CA 1
ATOM 1695 C C . LEU A 1 206 ? -18.342 3.601 26.123 1.00 44.94 206 LEU A C 1
ATOM 1697 O O . LEU A 1 206 ? -18.089 2.499 25.650 1.00 44.94 206 LEU A O 1
ATOM 1701 N N . LEU A 1 207 ? -18.214 4.724 25.407 1.00 47.38 207 LEU A N 1
ATOM 1702 C CA . LEU A 1 207 ? -17.811 4.735 23.991 1.00 47.38 207 LEU A CA 1
ATOM 1703 C C . LEU A 1 207 ? -16.332 4.354 23.808 1.00 47.38 207 LEU A C 1
ATOM 1705 O O . LEU A 1 207 ? -15.992 3.640 22.867 1.00 47.38 207 LEU A O 1
ATOM 1709 N N . ALA A 1 208 ? -15.464 4.771 24.734 1.00 54.34 208 ALA A N 1
ATOM 1710 C CA . ALA A 1 208 ? -14.081 4.317 24.803 1.00 54.34 208 ALA A CA 1
ATOM 1711 C C . ALA A 1 208 ? -14.016 2.817 25.107 1.00 54.34 208 ALA A C 1
ATOM 1713 O O . ALA A 1 208 ? -13.289 2.124 24.414 1.00 54.34 208 ALA A O 1
ATOM 1714 N N . ALA A 1 209 ? -14.825 2.288 26.034 1.00 53.88 209 ALA A N 1
ATOM 1715 C CA . ALA A 1 209 ? -14.853 0.855 26.345 1.00 53.88 209 ALA A CA 1
ATOM 1716 C C . ALA A 1 209 ? -15.295 -0.038 25.167 1.00 53.88 209 ALA A C 1
ATOM 1718 O O . ALA A 1 209 ? -14.882 -1.195 25.092 1.00 53.88 209 ALA A O 1
ATOM 1719 N N . PHE A 1 210 ? -16.102 0.477 24.229 1.00 56.84 210 PHE A N 1
ATOM 1720 C CA . PHE A 1 210 ? -16.450 -0.258 23.004 1.00 56.84 210 PHE A CA 1
ATOM 1721 C C . PHE A 1 210 ? -15.238 -0.469 22.092 1.00 56.84 210 PHE A C 1
ATOM 1723 O O . PHE A 1 210 ? -15.073 -1.545 21.510 1.00 56.84 210 PHE A O 1
ATOM 1730 N N . TYR A 1 211 ? -14.377 0.541 21.979 1.00 65.75 211 TYR A N 1
ATOM 1731 C CA . TYR A 1 211 ? -13.266 0.527 21.032 1.00 65.75 211 TYR A CA 1
ATOM 1732 C C . TYR A 1 211 ? -11.913 0.246 21.651 1.00 65.75 211 TYR A C 1
ATOM 1734 O O . TYR A 1 211 ? -11.021 -0.149 20.914 1.00 65.75 211 TYR A O 1
ATOM 1742 N N . PHE A 1 212 ? -11.753 0.452 22.950 1.00 66.94 212 PHE A N 1
ATOM 1743 C CA . PHE A 1 212 ? -10.477 0.540 23.632 1.00 66.94 212 PHE A CA 1
ATOM 1744 C C . PHE A 1 212 ? -10.580 -0.145 24.993 1.00 66.94 212 PHE A C 1
ATOM 1746 O O . PHE A 1 212 ? -11.432 0.186 25.817 1.00 66.94 212 PHE A O 1
ATOM 1753 N N . ARG A 1 213 ? -9.707 -1.120 25.235 1.00 68.69 213 ARG A N 1
ATOM 1754 C CA . ARG A 1 213 ? -9.685 -1.894 26.480 1.00 68.69 213 ARG A CA 1
ATOM 1755 C C . ARG A 1 213 ? -8.288 -1.919 27.070 1.00 68.69 213 ARG A C 1
ATOM 1757 O O . ARG A 1 213 ? -7.303 -1.855 26.336 1.00 68.69 213 ARG A O 1
ATOM 1764 N N . GLN A 1 214 ? -8.200 -2.063 28.388 1.00 71.25 214 GLN A N 1
ATOM 1765 C CA . GLN A 1 214 ? -6.933 -2.361 29.046 1.00 71.25 214 GLN A CA 1
ATOM 1766 C C . GLN A 1 214 ? -6.455 -3.749 28.595 1.00 71.25 214 GLN A C 1
ATOM 1768 O O . GLN A 1 214 ? -7.182 -4.735 28.710 1.00 71.25 214 GLN A O 1
ATOM 1773 N N . ALA A 1 215 ? -5.247 -3.807 28.043 1.00 62.16 215 ALA A N 1
ATOM 1774 C CA . ALA A 1 215 ? -4.636 -5.019 27.503 1.00 62.16 215 ALA A CA 1
ATOM 1775 C C . ALA A 1 215 ? -3.699 -5.699 28.515 1.00 62.16 215 ALA A C 1
ATOM 1777 O O . ALA A 1 215 ? -3.486 -6.907 28.454 1.00 62.16 215 ALA A O 1
ATOM 1778 N N . GLY A 1 216 ? -3.126 -4.927 29.443 1.00 71.94 216 GLY A N 1
ATOM 1779 C CA . GLY A 1 216 ? -2.157 -5.412 30.425 1.00 71.94 216 GLY A CA 1
ATOM 1780 C C . GLY A 1 216 ? -1.215 -4.307 30.889 1.00 71.94 216 GLY A C 1
ATOM 1781 O O . GLY A 1 216 ? -1.608 -3.140 30.933 1.00 71.94 216 GLY A O 1
ATOM 1782 N N . TYR A 1 217 ? 0.041 -4.657 31.174 1.00 73.88 217 TYR A N 1
ATOM 1783 C CA . TYR A 1 217 ? 1.072 -3.725 31.640 1.00 73.88 217 TYR A CA 1
ATOM 1784 C C . TYR A 1 217 ? 2.297 -3.705 30.713 1.00 73.88 217 TYR A C 1
ATOM 1786 O O . TYR A 1 217 ? 2.688 -4.715 30.128 1.00 73.88 217 TYR A O 1
ATOM 1794 N N . SER A 1 218 ? 2.926 -2.539 30.584 1.00 73.25 218 SER A N 1
ATOM 1795 C CA . SER A 1 218 ? 4.182 -2.340 29.869 1.00 73.25 218 SER A CA 1
ATOM 1796 C C . SER A 1 218 ? 5.350 -2.944 30.657 1.00 73.25 218 SER A C 1
ATOM 1798 O O . SER A 1 218 ? 5.237 -3.223 31.849 1.00 73.25 218 SER A O 1
ATOM 1800 N N . MET A 1 219 ? 6.524 -3.081 30.027 1.00 67.12 219 MET A N 1
ATOM 1801 C CA . MET A 1 219 ? 7.742 -3.533 30.730 1.00 67.12 219 MET A CA 1
ATOM 1802 C C . MET A 1 219 ? 8.137 -2.606 31.893 1.00 67.12 219 MET A C 1
ATOM 1804 O O . MET A 1 219 ? 8.856 -3.024 32.792 1.00 67.12 219 MET A O 1
ATOM 1808 N N . LYS A 1 220 ? 7.662 -1.353 31.878 1.00 70.44 220 LYS A N 1
ATOM 1809 C CA . LYS A 1 220 ? 7.868 -0.358 32.938 1.00 70.44 220 LYS A CA 1
ATOM 1810 C C . LYS A 1 220 ? 6.732 -0.351 33.975 1.00 70.44 220 LYS A C 1
ATOM 1812 O O . LYS A 1 220 ? 6.680 0.549 34.803 1.00 70.44 220 LYS A O 1
ATOM 1817 N N . GLY A 1 221 ? 5.810 -1.316 33.916 1.00 76.31 221 GLY A N 1
ATOM 1818 C CA . GLY A 1 221 ? 4.688 -1.461 34.849 1.00 76.31 221 GLY A CA 1
ATOM 1819 C C . GLY A 1 221 ? 3.504 -0.522 34.601 1.00 76.31 221 GLY A C 1
ATOM 1820 O O . GLY A 1 221 ? 2.572 -0.508 35.394 1.00 76.31 221 GLY A O 1
ATOM 1821 N N . SER A 1 222 ? 3.508 0.264 33.521 1.00 76.12 222 SER A N 1
ATOM 1822 C CA . SER A 1 222 ? 2.393 1.164 33.183 1.00 76.12 222 SER A CA 1
ATOM 1823 C C . SER A 1 222 ? 1.262 0.406 32.503 1.00 76.12 222 SER A C 1
ATOM 1825 O O . SER A 1 222 ? 1.532 -0.472 31.689 1.00 76.12 222 SER A O 1
ATOM 1827 N N . GLU A 1 223 ? 0.010 0.769 32.761 1.00 74.06 223 GLU A N 1
ATOM 1828 C CA . GLU A 1 223 ? -1.127 0.180 32.049 1.00 74.06 223 GLU A CA 1
ATOM 1829 C C . GLU A 1 223 ? -1.031 0.422 30.539 1.00 74.06 223 GLU A C 1
ATOM 1831 O O . GLU A 1 223 ? -0.647 1.498 30.069 1.00 74.06 223 GLU A O 1
ATOM 1836 N N . THR A 1 224 ? -1.372 -0.613 29.782 1.00 77.12 224 THR A N 1
ATOM 1837 C CA . THR A 1 224 ? -1.419 -0.603 28.322 1.00 77.12 224 THR A CA 1
ATOM 1838 C C . THR A 1 224 ? -2.838 -0.843 27.864 1.00 77.12 224 THR A C 1
ATOM 1840 O O . THR A 1 224 ? -3.587 -1.603 28.480 1.00 77.12 224 THR A O 1
ATOM 1843 N N . PHE A 1 225 ? -3.180 -0.223 26.750 1.00 76.69 225 PHE A N 1
ATOM 1844 C CA . PHE A 1 225 ? -4.500 -0.270 26.166 1.00 76.69 225 PHE A CA 1
ATOM 1845 C C . PHE A 1 225 ? -4.404 -0.625 24.690 1.00 76.69 225 PHE A C 1
ATOM 1847 O O . PHE A 1 225 ? -3.439 -0.255 24.024 1.00 76.69 225 PHE A O 1
ATOM 1854 N N . GLU A 1 226 ? -5.403 -1.333 24.181 1.00 78.44 226 GLU A N 1
ATOM 1855 C CA . GLU A 1 226 ? -5.497 -1.722 22.777 1.00 78.44 226 GLU A CA 1
ATOM 1856 C C . GLU A 1 226 ? -6.902 -1.506 22.236 1.00 78.44 226 GLU A C 1
ATOM 1858 O O . GLU A 1 226 ? -7.878 -1.467 22.991 1.00 78.44 226 GLU A O 1
ATOM 1863 N N . PHE A 1 227 ? -7.005 -1.443 20.910 1.00 79.62 227 PHE A N 1
ATOM 1864 C CA . PHE A 1 227 ? -8.308 -1.473 20.269 1.00 79.62 227 PHE A CA 1
ATOM 1865 C C . PHE A 1 227 ? -8.949 -2.855 20.399 1.00 79.62 227 PHE A C 1
ATOM 1867 O O . PHE A 1 227 ? -8.301 -3.866 20.125 1.00 79.62 227 PHE A O 1
ATOM 1874 N N . THR A 1 228 ? -10.240 -2.901 20.742 1.00 74.75 228 THR A N 1
ATOM 1875 C CA . THR A 1 228 ? -11.020 -4.146 20.886 1.00 74.75 228 THR A CA 1
ATOM 1876 C C . THR A 1 228 ? -10.905 -5.031 19.646 1.00 74.75 228 THR A C 1
ATOM 1878 O O . THR A 1 228 ? -10.826 -6.254 19.751 1.00 74.75 228 THR A O 1
ATOM 1881 N N . HIS A 1 229 ? -10.846 -4.411 18.464 1.00 77.38 229 HIS A N 1
ATOM 1882 C CA . HIS A 1 229 ? -10.556 -5.092 17.212 1.00 77.38 229 HIS A CA 1
ATOM 1883 C C . HIS A 1 229 ? -9.368 -4.432 16.503 1.00 77.38 229 HIS A C 1
ATOM 1885 O O . HIS A 1 229 ? -9.406 -3.234 16.222 1.00 77.38 229 HIS A O 1
ATOM 1891 N N . LYS A 1 230 ? -8.330 -5.216 16.166 1.00 82.00 230 LYS A N 1
ATOM 1892 C CA . LYS A 1 230 ? -7.094 -4.711 15.529 1.00 82.00 230 LYS A CA 1
ATOM 1893 C C . LYS A 1 230 ? -7.389 -3.879 14.286 1.00 82.00 230 LYS A C 1
ATOM 1895 O O . LYS A 1 230 ? -6.904 -2.758 14.183 1.00 82.00 230 LYS A O 1
ATOM 1900 N N . SER A 1 231 ? -8.222 -4.399 13.387 1.00 84.88 231 SER A N 1
ATOM 1901 C CA . SER A 1 231 ? -8.475 -3.718 12.117 1.00 84.88 231 SER A CA 1
ATOM 1902 C C . SER A 1 231 ? -9.270 -2.425 12.254 1.00 84.88 231 SER A C 1
ATOM 1904 O O . SER A 1 231 ? -9.261 -1.613 11.337 1.00 84.88 231 SER A O 1
ATOM 1906 N N . PHE A 1 232 ? -9.916 -2.185 13.400 1.00 86.19 232 PHE A N 1
ATOM 1907 C CA . PHE A 1 232 ? -10.494 -0.874 13.677 1.00 86.19 232 PHE A CA 1
ATOM 1908 C C . PHE A 1 232 ? -9.408 0.165 13.983 1.00 86.19 232 PHE A C 1
ATOM 1910 O O . PHE A 1 232 ? -9.469 1.281 13.473 1.00 86.19 232 PHE A O 1
ATOM 1917 N N . GLY A 1 233 ? -8.381 -0.222 14.748 1.00 87.94 233 GLY A N 1
ATOM 1918 C CA . GLY A 1 233 ? -7.188 0.601 14.948 1.00 87.94 233 GLY A CA 1
ATOM 1919 C C . GLY A 1 233 ? -6.483 0.898 13.623 1.00 87.94 233 GLY A C 1
ATOM 1920 O O . GLY A 1 233 ? -6.223 2.052 13.319 1.00 87.94 233 GLY A O 1
ATOM 1921 N N . GLU A 1 234 ? -6.272 -0.115 12.778 1.00 91.06 234 GLU A N 1
ATOM 1922 C CA . GLU A 1 234 ? -5.641 0.056 11.455 1.00 91.06 234 GLU A CA 1
ATOM 1923 C C . GLU A 1 234 ? -6.441 0.980 10.533 1.00 91.06 234 GLU A C 1
ATOM 1925 O O . GLU A 1 234 ? -5.864 1.827 9.852 1.00 91.06 234 GLU A O 1
ATOM 1930 N N . TYR A 1 235 ? -7.772 0.865 10.547 1.00 92.38 235 TYR A N 1
ATOM 1931 C CA . TYR A 1 235 ? -8.667 1.777 9.839 1.00 92.38 235 TYR A CA 1
ATOM 1932 C C . TYR A 1 235 ? -8.482 3.232 10.288 1.00 92.38 235 TYR A C 1
ATOM 1934 O O . TYR A 1 235 ? -8.359 4.124 9.444 1.00 92.38 235 TYR A O 1
ATOM 1942 N N . LEU A 1 236 ? -8.449 3.480 11.600 1.00 92.56 236 LEU A N 1
ATOM 1943 C CA . LEU A 1 236 ? -8.250 4.817 12.159 1.00 92.56 236 LEU A CA 1
ATOM 1944 C C . LEU A 1 236 ? -6.852 5.358 11.837 1.00 92.56 236 LEU A C 1
ATOM 1946 O O . LEU A 1 236 ? -6.733 6.505 11.408 1.00 92.56 236 LEU A O 1
ATOM 1950 N N . THR A 1 237 ? -5.809 4.531 11.942 1.00 94.06 237 THR A N 1
ATOM 1951 C CA . THR A 1 237 ? -4.444 4.914 11.559 1.00 94.06 237 THR A CA 1
ATOM 1952 C C . THR A 1 237 ? -4.363 5.263 10.073 1.00 94.06 237 THR A C 1
ATOM 1954 O O . THR A 1 237 ? -3.835 6.313 9.713 1.00 94.06 237 THR A O 1
ATOM 1957 N N . ALA A 1 238 ? -4.955 4.450 9.194 1.00 95.62 238 ALA A N 1
ATOM 1958 C CA . ALA A 1 238 ? -5.027 4.743 7.764 1.00 95.62 238 ALA A CA 1
ATOM 1959 C C . ALA A 1 238 ? -5.774 6.053 7.473 1.00 95.62 238 ALA A C 1
ATOM 1961 O O . ALA A 1 238 ? -5.363 6.827 6.607 1.00 95.62 238 ALA A O 1
ATOM 1962 N N . LYS A 1 239 ? -6.856 6.334 8.209 1.00 94.44 239 LYS A N 1
ATOM 1963 C CA . LYS A 1 239 ? -7.612 7.584 8.078 1.00 94.44 239 LYS A CA 1
ATOM 1964 C C . LYS A 1 239 ? -6.773 8.798 8.482 1.00 94.44 239 LYS A C 1
ATOM 1966 O O . LYS A 1 239 ? -6.711 9.762 7.718 1.00 94.44 239 LYS A O 1
ATOM 1971 N N . ARG A 1 240 ? -6.060 8.703 9.609 1.00 94.44 240 ARG A N 1
ATOM 1972 C CA . ARG A 1 240 ? -5.117 9.722 10.092 1.00 94.44 240 ARG A CA 1
ATOM 1973 C C . ARG A 1 240 ? -3.993 9.993 9.093 1.00 94.44 240 ARG A C 1
ATOM 1975 O O . ARG A 1 240 ? -3.648 11.154 8.875 1.00 94.44 240 ARG A O 1
ATOM 1982 N N . ILE A 1 241 ? -3.448 8.934 8.488 1.00 95.44 241 ILE A N 1
ATOM 1983 C CA . ILE A 1 241 ? -2.400 8.991 7.460 1.00 95.44 241 ILE A CA 1
ATOM 1984 C C . ILE A 1 241 ? -2.890 9.746 6.224 1.00 95.44 241 ILE A C 1
ATOM 1986 O O . ILE A 1 241 ? -2.243 10.696 5.786 1.00 95.44 241 ILE A O 1
ATOM 1990 N N . VAL A 1 242 ? -4.047 9.358 5.679 1.00 95.75 242 VAL A N 1
ATOM 1991 C CA . VAL A 1 242 ? -4.610 10.010 4.489 1.00 95.75 242 VAL A CA 1
ATOM 1992 C C . VAL A 1 242 ? -4.915 11.482 4.772 1.00 95.75 242 VAL A C 1
ATOM 1994 O O . VAL A 1 242 ? -4.604 12.329 3.941 1.00 95.75 242 VAL A O 1
ATOM 1997 N N . ARG A 1 243 ? -5.443 11.799 5.961 1.00 94.31 243 ARG A N 1
ATOM 1998 C CA . ARG A 1 243 ? -5.668 13.182 6.398 1.00 94.31 243 ARG A CA 1
ATOM 1999 C C . ARG A 1 243 ? -4.366 13.979 6.513 1.00 94.31 243 ARG A C 1
ATOM 2001 O O . ARG A 1 243 ? -4.333 15.129 6.092 1.00 94.31 243 ARG A O 1
ATOM 2008 N N . GLN A 1 244 ? -3.294 13.389 7.057 1.00 94.88 244 GLN A N 1
ATOM 2009 C CA . GLN A 1 244 ? -1.995 14.070 7.118 1.00 94.88 244 GLN A CA 1
ATOM 2010 C C . GLN A 1 244 ? -1.481 14.388 5.719 1.00 94.88 244 GLN A C 1
ATOM 2012 O O . GLN A 1 244 ? -0.982 15.484 5.484 1.00 94.88 244 GLN A O 1
ATOM 2017 N N . PHE A 1 245 ? -1.567 13.421 4.807 1.00 96.88 245 PHE A N 1
ATOM 2018 C CA . PHE A 1 245 ? -1.065 13.610 3.458 1.00 96.88 245 PHE A CA 1
ATOM 2019 C C . PHE A 1 245 ? -1.843 14.695 2.708 1.00 96.88 245 PHE A C 1
ATOM 2021 O O . PHE A 1 245 ? -1.221 15.543 2.074 1.00 96.88 245 PHE A O 1
ATOM 2028 N N . ASP A 1 246 ? -3.171 14.716 2.839 1.00 96.38 246 ASP A N 1
ATOM 2029 C CA . ASP A 1 246 ? -4.004 15.781 2.274 1.00 96.38 246 ASP A CA 1
ATOM 2030 C C . ASP A 1 246 ? -3.609 17.154 2.834 1.00 96.38 246 ASP A C 1
ATOM 2032 O O . ASP A 1 246 ? -3.377 18.095 2.082 1.00 96.38 246 ASP A O 1
ATOM 2036 N N . TYR A 1 247 ? -3.385 17.248 4.147 1.00 96.06 247 TYR A N 1
ATOM 2037 C CA . TYR A 1 247 ? -2.926 18.491 4.764 1.00 96.06 247 TYR A CA 1
ATOM 2038 C C . TYR A 1 247 ? -1.537 18.926 4.264 1.00 96.06 247 TYR A C 1
ATOM 2040 O O . TYR A 1 247 ? -1.334 20.098 3.952 1.00 96.06 247 TYR A O 1
ATOM 2048 N N . ILE A 1 248 ? -0.584 17.997 4.113 1.00 97.62 248 ILE A N 1
ATOM 2049 C CA . ILE A 1 248 ? 0.724 18.279 3.495 1.00 97.62 248 ILE A CA 1
ATOM 2050 C C . ILE A 1 248 ? 0.539 18.801 2.061 1.00 97.62 248 ILE A C 1
ATOM 2052 O O . ILE A 1 248 ? 1.163 19.793 1.680 1.00 97.62 248 ILE A O 1
ATOM 2056 N N . HIS A 1 249 ? -0.337 18.168 1.275 1.00 97.94 249 HIS A N 1
ATOM 2057 C CA . HIS A 1 249 ? -0.664 18.593 -0.084 1.00 97.94 249 HIS A CA 1
ATOM 2058 C C . HIS A 1 249 ? -1.245 20.015 -0.120 1.00 97.94 249 HIS A C 1
ATOM 2060 O O . HIS A 1 249 ? -0.798 20.845 -0.919 1.00 97.94 249 HIS A O 1
ATOM 2066 N N . GLU A 1 250 ? -2.191 20.331 0.765 1.00 97.69 250 GLU A N 1
ATOM 2067 C CA . GLU A 1 250 ? -2.778 21.665 0.892 1.00 97.69 250 GLU A CA 1
ATOM 2068 C C . GLU A 1 250 ? -1.730 22.717 1.268 1.00 97.69 250 GLU A C 1
ATOM 2070 O O . GLU A 1 250 ? -1.641 23.761 0.615 1.00 97.69 250 GLU A O 1
ATOM 2075 N N . GLN A 1 251 ? -0.898 22.444 2.279 1.00 98.00 251 GLN A N 1
ATOM 2076 C CA . GLN A 1 251 ? 0.128 23.382 2.738 1.00 98.00 251 GLN A CA 1
ATOM 2077 C C . GLN A 1 251 ? 1.182 23.651 1.664 1.00 98.00 251 GLN A C 1
ATOM 2079 O O . GLN A 1 251 ? 1.566 24.808 1.459 1.00 98.00 251 GLN A O 1
ATOM 2084 N N . LEU A 1 252 ? 1.610 22.621 0.932 1.00 97.81 252 LEU A N 1
ATOM 2085 C CA . LEU A 1 252 ? 2.516 22.794 -0.198 1.00 97.81 252 LEU A CA 1
ATOM 2086 C C . LEU A 1 252 ? 1.852 23.610 -1.316 1.00 97.81 252 LEU A C 1
ATOM 2088 O O . LEU A 1 252 ? 2.451 24.544 -1.846 1.00 97.81 252 LEU A O 1
ATOM 2092 N N . THR A 1 253 ? 0.587 23.327 -1.629 1.00 97.00 253 THR A N 1
ATOM 2093 C CA . THR A 1 253 ? -0.173 24.053 -2.659 1.00 97.00 253 THR A CA 1
ATOM 2094 C C . THR A 1 253 ? -0.328 25.537 -2.315 1.00 97.00 253 THR A C 1
ATOM 2096 O O . THR A 1 253 ? -0.199 26.399 -3.189 1.00 97.00 253 THR A O 1
ATOM 2099 N N . ILE A 1 254 ? -0.588 25.865 -1.045 1.00 97.06 254 ILE A N 1
ATOM 2100 C CA . ILE A 1 254 ? -0.638 27.253 -0.562 1.00 97.06 254 ILE A CA 1
ATOM 2101 C C . ILE A 1 254 ? 0.717 27.932 -0.784 1.00 97.06 254 ILE A C 1
ATOM 2103 O O . ILE A 1 254 ? 0.763 29.049 -1.312 1.00 97.06 254 ILE A O 1
ATOM 2107 N N . LYS A 1 255 ? 1.814 27.249 -0.432 1.00 97.19 255 LYS A N 1
ATOM 2108 C CA . LYS A 1 255 ? 3.169 27.784 -0.589 1.00 97.19 255 LYS A CA 1
ATOM 2109 C C . LYS A 1 255 ? 3.526 28.029 -2.055 1.00 97.19 255 LYS A C 1
ATOM 2111 O O . LYS A 1 255 ? 4.077 29.079 -2.373 1.00 97.19 255 LYS A O 1
ATOM 2116 N N . GLU A 1 256 ? 3.167 27.114 -2.951 1.00 95.44 256 GLU A N 1
ATOM 2117 C CA . GLU A 1 256 ? 3.423 27.234 -4.392 1.00 95.44 256 GLU A CA 1
ATOM 2118 C C . GLU A 1 256 ? 2.630 28.377 -5.040 1.00 95.44 256 GLU A C 1
ATOM 2120 O O . GLU A 1 256 ? 3.157 29.095 -5.890 1.00 95.44 256 GLU A O 1
ATOM 2125 N N . LYS A 1 257 ? 1.379 28.599 -4.614 1.00 95.94 257 LYS A N 1
ATOM 2126 C CA . LYS A 1 257 ? 0.540 29.692 -5.134 1.00 95.94 257 LYS A CA 1
ATOM 2127 C C . LYS A 1 257 ? 1.010 31.077 -4.689 1.00 95.94 257 LYS A C 1
ATOM 2129 O O . LYS A 1 257 ? 0.739 32.059 -5.379 1.00 95.94 257 LYS A O 1
ATOM 2134 N N . ALA A 1 258 ? 1.679 31.182 -3.543 1.00 94.50 258 ALA A N 1
ATOM 2135 C CA . ALA A 1 258 ? 2.160 32.457 -3.019 1.00 94.50 258 ALA A CA 1
ATOM 2136 C C . ALA A 1 258 ? 3.530 32.332 -2.318 1.00 94.50 258 ALA A C 1
ATOM 2138 O O . ALA A 1 258 ? 3.616 32.528 -1.103 1.00 94.50 258 ALA A O 1
ATOM 2139 N N . PRO A 1 259 ? 4.628 32.106 -3.068 1.00 92.31 259 PRO A N 1
ATOM 2140 C CA . PRO A 1 259 ? 5.941 31.767 -2.500 1.00 92.31 259 PRO A CA 1
ATOM 2141 C C . PRO A 1 259 ? 6.493 32.794 -1.503 1.00 92.31 259 PRO A C 1
ATOM 2143 O O . PRO A 1 259 ? 7.136 32.424 -0.517 1.00 92.31 259 PRO A O 1
ATOM 2146 N N . HIS A 1 260 ? 6.209 34.079 -1.738 1.00 92.81 260 HIS A N 1
ATOM 2147 C CA . HIS A 1 260 ? 6.689 35.203 -0.927 1.00 92.81 260 HIS A CA 1
ATOM 2148 C C . HIS A 1 260 ? 5.741 35.614 0.209 1.00 92.81 260 HIS A C 1
ATOM 2150 O O . HIS A 1 260 ? 6.080 36.517 0.973 1.00 92.81 260 HIS A O 1
ATOM 2156 N N . LYS A 1 261 ? 4.550 35.009 0.323 1.00 91.00 261 LYS A N 1
ATOM 2157 C CA . LYS A 1 261 ? 3.611 35.328 1.407 1.00 91.00 261 LYS A CA 1
ATOM 2158 C C . LYS A 1 261 ? 3.851 34.426 2.623 1.00 91.00 261 LYS A C 1
ATOM 2160 O O . LYS A 1 261 ? 4.316 33.296 2.464 1.00 91.00 261 LYS A O 1
ATOM 2165 N N . PR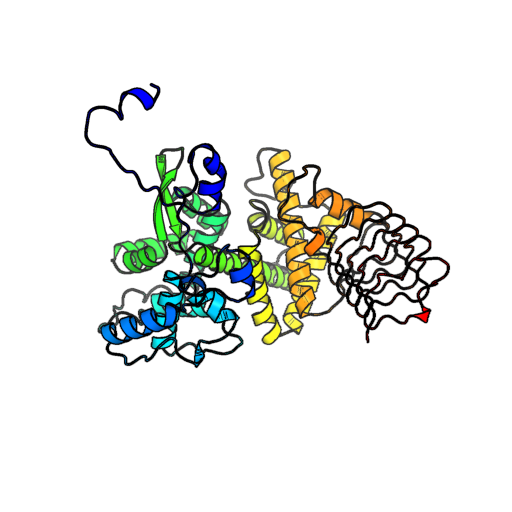O A 1 262 ? 3.524 34.905 3.838 1.00 86.62 262 PRO A N 1
ATOM 2166 C CA . PRO A 1 262 ? 3.452 34.036 5.003 1.00 86.62 262 PRO A CA 1
ATOM 2167 C C . PRO A 1 262 ? 2.292 33.048 4.809 1.00 86.62 262 PRO A C 1
ATOM 2169 O O . PRO A 1 262 ? 1.160 33.464 4.563 1.00 86.62 262 PRO A O 1
ATOM 2172 N N . GLY A 1 263 ? 2.581 31.749 4.885 1.00 90.81 263 GLY A N 1
ATOM 2173 C CA . GLY A 1 263 ? 1.595 30.679 4.725 1.00 90.81 263 GLY A CA 1
ATOM 2174 C C . GLY A 1 263 ? 2.105 29.510 3.885 1.00 90.81 263 GLY A C 1
ATOM 2175 O O . GLY A 1 263 ? 3.000 29.670 3.052 1.00 90.81 263 GLY A O 1
ATOM 2176 N N . GLY A 1 264 ? 1.512 28.337 4.113 1.00 95.38 264 GLY A N 1
ATOM 2177 C CA . GLY A 1 264 ? 1.941 27.086 3.501 1.00 95.38 264 GLY A CA 1
ATOM 2178 C C . GLY A 1 264 ? 3.282 26.585 4.035 1.00 95.38 264 GLY A C 1
ATOM 2179 O O . GLY A 1 264 ? 3.949 27.249 4.833 1.00 95.38 264 GLY A O 1
ATOM 2180 N N . TRP A 1 265 ? 3.675 25.407 3.565 1.00 97.31 265 TRP A N 1
ATOM 2181 C CA . TRP A 1 265 ? 4.917 24.746 3.948 1.00 97.31 265 TRP A CA 1
ATOM 2182 C C . TRP A 1 265 ? 5.851 24.609 2.756 1.00 97.31 265 TRP A C 1
ATOM 2184 O O . TRP A 1 265 ? 5.421 24.291 1.648 1.00 97.31 265 TRP A O 1
ATOM 2194 N N . ASP A 1 266 ? 7.140 24.851 2.984 1.00 96.06 266 ASP A N 1
ATOM 2195 C CA . ASP A 1 266 ? 8.166 24.464 2.021 1.00 96.06 266 ASP A CA 1
ATOM 2196 C C . ASP A 1 266 ? 8.387 22.937 2.011 1.00 96.06 266 ASP A C 1
ATOM 2198 O O . ASP A 1 266 ? 7.796 22.191 2.799 1.00 96.06 266 ASP A O 1
ATOM 2202 N N . MET A 1 267 ? 9.237 22.455 1.098 1.00 96.50 267 MET A N 1
ATOM 2203 C CA . MET A 1 267 ? 9.503 21.019 0.955 1.00 96.50 267 MET A CA 1
ATOM 2204 C C . MET A 1 267 ? 10.080 20.389 2.227 1.00 96.50 267 MET A C 1
ATOM 2206 O O . MET A 1 267 ? 9.687 19.278 2.579 1.00 96.50 267 MET A O 1
ATOM 2210 N N . LYS A 1 268 ? 10.971 21.088 2.942 1.00 96.81 268 LYS A N 1
ATOM 2211 C CA . LYS A 1 268 ? 11.599 20.551 4.159 1.00 96.81 268 LYS A CA 1
ATOM 2212 C C . LYS A 1 268 ? 10.577 20.437 5.280 1.00 96.81 268 LYS A C 1
ATOM 2214 O O . LYS A 1 268 ? 10.520 19.407 5.941 1.00 96.81 268 LYS A O 1
ATOM 2219 N N . GLN A 1 269 ? 9.719 21.442 5.442 1.00 96.69 269 GLN A N 1
ATOM 2220 C CA . GLN A 1 269 ? 8.606 21.408 6.390 1.00 96.69 269 GLN A CA 1
ATOM 2221 C C . GLN A 1 269 ? 7.622 20.274 6.070 1.00 96.69 269 GLN A C 1
ATOM 2223 O O . GLN A 1 269 ? 7.266 19.509 6.964 1.00 96.69 269 GLN A O 1
ATOM 2228 N N . CYS A 1 270 ? 7.244 20.102 4.799 1.00 98.06 270 CYS A N 1
ATOM 2229 C CA . CYS A 1 270 ? 6.383 18.996 4.371 1.00 98.06 270 CYS A CA 1
ATOM 2230 C C . CYS A 1 270 ? 6.998 17.626 4.691 1.00 98.06 270 CYS A C 1
ATOM 2232 O O . CYS A 1 270 ? 6.313 16.746 5.210 1.00 98.06 270 CYS A O 1
ATOM 2234 N N . LEU A 1 271 ? 8.292 17.444 4.410 1.00 98.25 271 LEU A N 1
ATOM 2235 C CA . LEU A 1 271 ? 9.000 16.195 4.689 1.00 98.25 271 LEU A CA 1
ATOM 2236 C C . LEU A 1 271 ? 9.182 15.946 6.188 1.00 98.25 271 LEU A C 1
ATOM 2238 O O . LEU A 1 271 ? 9.072 14.806 6.619 1.00 98.25 271 LEU A O 1
ATOM 2242 N N . VAL A 1 272 ? 9.387 16.978 7.006 1.00 96.75 272 VAL A N 1
ATOM 2243 C CA . VAL A 1 272 ? 9.413 16.827 8.470 1.00 96.75 272 VAL A CA 1
ATOM 2244 C C . VAL A 1 272 ? 8.077 16.294 8.983 1.00 96.75 272 VAL A C 1
ATOM 2246 O O . VAL A 1 272 ? 8.047 15.342 9.762 1.00 96.75 272 VAL A O 1
ATOM 2249 N N . GLU A 1 273 ? 6.965 16.862 8.520 1.00 95.50 273 GLU A N 1
ATOM 2250 C CA . GLU A 1 273 ? 5.621 16.409 8.896 1.00 95.50 273 GLU A CA 1
ATOM 2251 C C . GLU A 1 273 ? 5.303 15.009 8.354 1.00 95.50 273 GLU A C 1
ATOM 2253 O O . GLU A 1 273 ? 4.603 14.231 9.003 1.00 95.50 273 GLU A O 1
ATOM 2258 N N . TRP A 1 274 ? 5.872 14.648 7.204 1.00 96.75 274 TRP A N 1
ATOM 2259 C CA . TRP A 1 274 ? 5.833 13.290 6.671 1.00 96.75 274 TRP A CA 1
ATOM 2260 C C . TRP A 1 274 ? 6.594 12.300 7.567 1.00 96.75 274 TRP A C 1
ATOM 2262 O O . TRP A 1 274 ? 6.046 11.271 7.967 1.00 96.75 274 TRP A O 1
ATOM 2272 N N . ILE A 1 275 ? 7.833 12.626 7.949 1.00 96.12 275 ILE A N 1
ATOM 2273 C CA . ILE A 1 275 ? 8.686 11.770 8.786 1.00 96.12 275 ILE A CA 1
ATOM 2274 C C . ILE A 1 275 ? 8.060 11.542 10.167 1.00 96.12 275 ILE A C 1
ATOM 2276 O O . ILE A 1 275 ? 8.142 10.437 10.699 1.00 96.12 275 ILE A O 1
ATOM 2280 N N . LYS A 1 276 ? 7.371 12.533 10.743 1.00 92.69 276 LYS A N 1
ATOM 2281 C CA . LYS A 1 276 ? 6.674 12.367 12.032 1.00 92.69 276 LYS A CA 1
ATOM 2282 C C . LYS A 1 276 ? 5.644 11.232 12.029 1.00 92.69 276 LYS A C 1
ATOM 2284 O O . LYS A 1 276 ? 5.427 10.624 13.073 1.00 92.69 276 LYS A O 1
ATOM 2289 N N . ILE A 1 277 ? 5.024 10.946 10.881 1.00 92.38 277 ILE A N 1
ATOM 2290 C CA . ILE A 1 277 ? 4.066 9.844 10.727 1.00 92.38 277 ILE A CA 1
ATOM 2291 C C . ILE A 1 277 ? 4.763 8.566 10.262 1.00 92.38 277 ILE A C 1
ATOM 2293 O O . ILE A 1 277 ? 4.559 7.506 10.834 1.00 92.38 277 ILE A O 1
ATOM 2297 N N . PHE A 1 278 ? 5.580 8.638 9.213 1.00 93.44 278 PHE A N 1
ATOM 2298 C CA . PHE A 1 278 ? 6.087 7.431 8.552 1.00 93.44 278 PHE A CA 1
ATOM 2299 C C . PHE A 1 278 ? 7.481 7.012 9.001 1.00 93.44 278 PHE A C 1
ATOM 2301 O O . PHE A 1 278 ? 7.899 5.896 8.715 1.00 93.44 278 PHE A O 1
ATOM 2308 N N . GLY A 1 279 ? 8.214 7.874 9.699 1.00 90.31 279 GLY A N 1
ATOM 2309 C CA . GLY A 1 279 ? 9.570 7.581 10.139 1.00 90.31 279 GLY A CA 1
ATOM 2310 C C . GLY A 1 279 ? 9.595 6.515 11.224 1.00 90.31 279 GLY A C 1
ATOM 2311 O O . GLY A 1 279 ? 10.352 5.551 11.137 1.00 90.31 279 GLY A O 1
ATOM 2312 N N . ILE A 1 280 ? 8.733 6.645 12.233 1.00 89.81 280 ILE A N 1
ATOM 2313 C CA . ILE A 1 280 ? 8.788 5.807 13.440 1.00 89.81 280 ILE A CA 1
ATOM 2314 C C . ILE A 1 280 ? 8.571 4.325 13.114 1.00 89.81 280 ILE A C 1
ATOM 2316 O O . ILE A 1 280 ? 9.206 3.462 13.723 1.00 89.81 280 ILE A O 1
ATOM 2320 N N . LYS A 1 281 ? 7.706 4.016 12.141 1.00 89.38 281 LYS A N 1
ATOM 2321 C CA . LYS A 1 281 ? 7.388 2.636 11.777 1.00 89.38 281 LYS A CA 1
ATOM 2322 C C . LYS A 1 281 ? 7.051 2.490 10.302 1.00 89.38 281 LYS A C 1
ATOM 2324 O O . LYS A 1 281 ? 6.358 3.321 9.725 1.00 89.38 281 LYS A O 1
ATOM 2329 N N . THR A 1 282 ? 7.494 1.386 9.705 1.00 87.56 282 THR A N 1
ATOM 2330 C CA . THR A 1 282 ? 7.095 1.011 8.346 1.00 87.56 282 THR A CA 1
ATOM 2331 C C . THR A 1 282 ? 5.597 0.704 8.298 1.00 87.56 282 THR A C 1
ATOM 2333 O O . THR A 1 282 ? 5.048 0.100 9.223 1.00 87.56 282 THR A O 1
ATOM 2336 N N . LEU A 1 283 ? 4.939 1.092 7.203 1.00 89.94 283 LEU A N 1
ATOM 2337 C CA . LEU A 1 283 ? 3.553 0.714 6.934 1.00 89.94 283 LEU A CA 1
ATOM 2338 C C . LEU A 1 283 ? 3.406 -0.806 6.870 1.00 89.94 283 LEU A C 1
ATOM 2340 O O . LEU A 1 283 ? 4.150 -1.475 6.154 1.00 89.94 283 LEU A O 1
ATOM 2344 N N . ASP A 1 284 ? 2.420 -1.336 7.588 1.00 86.38 284 ASP A N 1
ATOM 2345 C CA . ASP A 1 284 ? 2.067 -2.747 7.506 1.00 86.38 284 ASP A CA 1
ATOM 2346 C C . ASP A 1 284 ? 1.031 -3.013 6.394 1.00 86.38 284 ASP A C 1
ATOM 2348 O O . ASP A 1 284 ? 0.276 -2.111 6.008 1.00 86.38 284 ASP A O 1
ATOM 2352 N N . PRO A 1 285 ? 0.964 -4.252 5.872 1.00 88.81 285 PRO A N 1
ATOM 2353 C CA . PRO A 1 285 ? 0.029 -4.612 4.809 1.00 88.81 285 PRO A CA 1
ATOM 2354 C C . PRO A 1 285 ? -1.447 -4.346 5.123 1.00 88.81 285 PRO A C 1
ATOM 2356 O O . PRO A 1 285 ? -2.222 -4.104 4.197 1.00 88.81 285 PRO A O 1
ATOM 2359 N N . ASP A 1 286 ? -1.865 -4.401 6.389 1.00 88.38 286 ASP A N 1
ATOM 2360 C CA . ASP A 1 286 ? -3.269 -4.219 6.753 1.00 88.38 286 ASP A CA 1
ATOM 2361 C C . ASP A 1 286 ? -3.646 -2.731 6.728 1.00 88.38 286 ASP A C 1
ATOM 2363 O O . ASP A 1 286 ? -4.636 -2.366 6.087 1.00 88.38 286 ASP A O 1
ATOM 2367 N N . ILE A 1 287 ? -2.806 -1.846 7.281 1.00 93.31 287 ILE A N 1
ATOM 2368 C CA . ILE A 1 287 ? -2.953 -0.389 7.133 1.00 93.31 287 ILE A CA 1
ATOM 2369 C C . ILE A 1 287 ? -2.948 0.009 5.650 1.00 93.31 287 ILE A C 1
ATOM 2371 O O . ILE A 1 287 ? -3.794 0.800 5.226 1.00 93.31 287 ILE A O 1
ATOM 2375 N N . ILE A 1 288 ? -2.057 -0.564 4.832 1.00 95.25 288 ILE A N 1
ATOM 2376 C CA . ILE A 1 288 ? -1.984 -0.274 3.389 1.00 95.25 288 ILE A CA 1
ATOM 2377 C C . ILE A 1 288 ? -3.313 -0.585 2.684 1.00 95.25 288 ILE A C 1
ATOM 2379 O O . ILE A 1 288 ? -3.770 0.229 1.879 1.00 95.25 288 ILE A O 1
ATOM 2383 N N . LYS A 1 289 ? -3.990 -1.696 3.015 1.00 92.69 289 LYS A N 1
ATOM 2384 C CA . LYS A 1 289 ? -5.321 -2.026 2.456 1.00 92.69 289 LYS A CA 1
ATOM 2385 C C . LYS A 1 289 ? -6.377 -0.977 2.822 1.00 92.69 289 LYS A C 1
ATOM 2387 O O . LYS A 1 289 ? -7.207 -0.608 1.981 1.00 92.69 289 LYS A O 1
ATOM 2392 N N . PHE A 1 290 ? -6.352 -0.475 4.059 1.00 94.81 290 PHE A N 1
ATOM 2393 C CA . PHE A 1 290 ? -7.259 0.584 4.507 1.00 94.81 290 PHE A CA 1
ATOM 2394 C C . PHE A 1 290 ? -6.983 1.914 3.791 1.00 94.81 290 PHE A C 1
ATOM 2396 O O . PHE A 1 290 ? -7.936 2.565 3.343 1.00 94.81 290 PHE A O 1
ATOM 2403 N N . ILE A 1 291 ? -5.706 2.282 3.615 1.00 96.81 291 ILE A N 1
ATOM 2404 C CA . ILE A 1 291 ? -5.279 3.459 2.840 1.00 96.81 291 ILE A CA 1
ATOM 2405 C C . ILE A 1 291 ? -5.740 3.323 1.385 1.00 96.81 291 ILE A C 1
ATOM 2407 O O . ILE A 1 291 ? -6.396 4.224 0.864 1.00 96.81 291 ILE A O 1
ATOM 2411 N N . GLN A 1 292 ? -5.476 2.180 0.745 1.00 95.69 292 GLN A N 1
ATOM 2412 C CA . GLN A 1 292 ? -5.890 1.895 -0.630 1.00 95.69 292 GLN A CA 1
ATOM 2413 C C . GLN A 1 292 ? -7.403 2.066 -0.800 1.00 95.69 292 GLN A C 1
ATOM 2415 O O . GLN A 1 292 ? -7.855 2.754 -1.714 1.00 95.69 292 GLN A O 1
ATOM 2420 N N . SER A 1 293 ? -8.190 1.494 0.113 1.00 91.81 293 SER A N 1
ATOM 2421 C CA . SER A 1 293 ? -9.650 1.615 0.105 1.00 91.81 293 SER A CA 1
ATOM 2422 C C . SER A 1 293 ? -10.116 3.067 0.256 1.00 91.81 293 SER A C 1
ATOM 2424 O O . SER A 1 293 ? -11.105 3.467 -0.360 1.00 91.81 293 SER A O 1
ATOM 2426 N N . LYS A 1 294 ? -9.412 3.887 1.047 1.00 93.00 294 LYS A N 1
ATOM 2427 C CA . LYS A 1 294 ? -9.721 5.315 1.201 1.00 93.00 294 LYS A CA 1
ATOM 2428 C C . LYS A 1 294 ? -9.349 6.121 -0.049 1.00 93.00 294 LYS A C 1
ATOM 2430 O O . LYS A 1 294 ? -10.171 6.915 -0.499 1.00 93.00 294 LYS A O 1
ATOM 2435 N N . ILE A 1 295 ? -8.184 5.876 -0.649 1.00 95.25 295 ILE A N 1
ATOM 2436 C CA . ILE A 1 295 ? -7.757 6.502 -1.914 1.00 95.25 295 ILE A CA 1
ATOM 2437 C C . ILE A 1 295 ? -8.730 6.148 -3.046 1.00 95.25 295 ILE A C 1
ATOM 2439 O O . ILE A 1 295 ? -9.115 7.018 -3.820 1.00 95.25 295 ILE A O 1
ATOM 2443 N N . GLN A 1 296 ? -9.210 4.902 -3.112 1.00 92.56 296 GLN A N 1
ATOM 2444 C CA . GLN A 1 296 ? -10.238 4.490 -4.075 1.00 92.56 296 GLN A CA 1
ATOM 2445 C C . GLN A 1 296 ? -11.542 5.287 -3.936 1.00 92.56 296 GLN A C 1
ATOM 2447 O O . GLN A 1 296 ? -12.180 5.581 -4.945 1.00 92.56 296 GLN A O 1
ATOM 2452 N N . ILE A 1 297 ? -11.956 5.625 -2.710 1.00 89.50 297 ILE A N 1
ATOM 2453 C CA . ILE A 1 297 ? -13.140 6.464 -2.475 1.00 89.50 297 ILE A CA 1
ATOM 2454 C C . ILE A 1 297 ? -12.889 7.878 -3.011 1.00 89.50 297 ILE A C 1
ATOM 2456 O O . ILE A 1 297 ? -13.686 8.356 -3.812 1.00 89.50 297 ILE A O 1
ATOM 2460 N N . ILE A 1 298 ? -11.753 8.488 -2.660 1.00 91.06 298 ILE A N 1
ATOM 2461 C CA . ILE A 1 298 ? -11.375 9.834 -3.126 1.00 91.06 298 ILE A CA 1
ATOM 2462 C C . ILE A 1 298 ? -11.311 9.882 -4.658 1.00 91.06 298 ILE A C 1
ATOM 2464 O O . ILE A 1 298 ? -11.870 10.779 -5.277 1.00 91.06 298 ILE A O 1
ATOM 2468 N N . GLY A 1 299 ? -10.710 8.876 -5.296 1.00 91.62 299 GLY A N 1
ATOM 2469 C CA . GLY A 1 299 ? -10.603 8.816 -6.754 1.00 91.62 299 GLY A CA 1
ATOM 2470 C C . GLY A 1 299 ? -11.931 8.631 -7.487 1.00 91.62 299 GLY A C 1
ATOM 2471 O O . GLY A 1 299 ? -12.037 9.019 -8.649 1.00 91.62 299 GLY A O 1
ATOM 2472 N N . ARG A 1 300 ? -12.946 8.054 -6.831 1.00 89.19 300 ARG A N 1
ATOM 2473 C CA . ARG A 1 300 ? -14.315 7.986 -7.371 1.00 89.19 300 ARG A CA 1
ATOM 2474 C C . ARG A 1 300 ? -15.033 9.330 -7.281 1.00 89.19 300 ARG A C 1
ATOM 2476 O O . ARG A 1 300 ? -15.879 9.596 -8.126 1.00 89.19 300 ARG A O 1
ATOM 2483 N N . GLU A 1 301 ? -14.716 10.135 -6.270 1.00 90.25 301 GLU A N 1
ATOM 2484 C CA . GLU A 1 301 ? -15.264 11.484 -6.092 1.00 90.25 301 GLU A CA 1
ATOM 2485 C C . GLU A 1 301 ? -14.594 12.482 -7.044 1.00 90.25 301 GLU A C 1
ATOM 2487 O O . GLU A 1 301 ? -15.279 13.203 -7.763 1.00 90.25 301 GLU A O 1
ATOM 2492 N N . SER A 1 302 ? -13.259 12.490 -7.092 1.00 92.56 302 SER A N 1
ATOM 2493 C CA . SER A 1 302 ? -12.472 13.314 -8.010 1.00 92.56 302 SER A CA 1
ATOM 2494 C C . SER A 1 302 ? -11.149 12.636 -8.353 1.00 92.56 302 SER A C 1
ATOM 2496 O O . SER A 1 302 ? -10.210 12.583 -7.553 1.00 92.56 302 SER A O 1
ATOM 2498 N N . LYS A 1 303 ? -11.047 12.148 -9.592 1.00 94.50 303 LYS A N 1
ATOM 2499 C CA . LYS A 1 303 ? -9.787 11.620 -10.126 1.00 94.50 303 LYS A CA 1
ATOM 2500 C C . LYS A 1 303 ? -8.727 12.718 -10.267 1.00 94.50 303 LYS A C 1
ATOM 2502 O O . LYS A 1 303 ? -7.547 12.436 -10.074 1.00 94.50 303 LYS A O 1
ATOM 2507 N N . ASP A 1 304 ? -9.142 13.953 -10.543 1.00 94.56 304 ASP A N 1
ATOM 2508 C CA . ASP A 1 304 ? -8.238 15.096 -10.701 1.00 94.56 304 ASP A CA 1
ATOM 2509 C C . ASP A 1 304 ? -7.531 15.452 -9.388 1.00 94.56 304 ASP A C 1
ATOM 2511 O O . ASP A 1 304 ? -6.331 15.719 -9.399 1.00 94.56 304 ASP A O 1
ATOM 2515 N N . ASN A 1 305 ? -8.219 15.330 -8.247 1.00 93.31 305 ASN A N 1
ATOM 2516 C CA . ASN A 1 305 ? -7.595 15.506 -6.929 1.00 93.31 305 ASN A CA 1
ATOM 2517 C C . ASN A 1 305 ? -6.489 14.464 -6.690 1.00 93.31 305 ASN A C 1
ATOM 2519 O O . ASN A 1 305 ? -5.435 14.773 -6.142 1.00 93.31 305 ASN A O 1
ATOM 2523 N N . LEU A 1 306 ? -6.689 13.219 -7.137 1.00 96.50 306 LEU A N 1
ATOM 2524 C CA . LEU A 1 306 ? -5.645 12.199 -7.030 1.00 96.50 306 LEU A CA 1
ATOM 2525 C C . LEU A 1 306 ? -4.460 12.463 -7.964 1.00 96.50 306 LEU A C 1
ATOM 2527 O O . LEU A 1 306 ? -3.337 12.084 -7.640 1.00 96.50 306 LEU A O 1
ATOM 2531 N N . ILE A 1 307 ? -4.678 13.118 -9.106 1.00 97.56 307 ILE A N 1
ATOM 2532 C CA . ILE A 1 307 ? -3.584 13.511 -10.001 1.00 97.56 307 ILE A CA 1
ATOM 2533 C C . ILE A 1 307 ? -2.702 14.568 -9.324 1.00 97.56 307 ILE A C 1
ATOM 2535 O O . ILE A 1 307 ? -1.479 14.430 -9.358 1.00 97.56 307 ILE A O 1
ATOM 2539 N N . THR A 1 308 ? -3.289 15.568 -8.659 1.00 97.25 308 THR A N 1
ATOM 2540 C CA . THR A 1 308 ? -2.510 16.583 -7.926 1.00 97.25 308 THR A CA 1
ATOM 2541 C C . THR A 1 308 ? -1.801 15.985 -6.710 1.00 97.25 308 THR A C 1
ATOM 2543 O O . THR A 1 308 ? -0.651 16.324 -6.435 1.00 97.25 308 THR A O 1
ATOM 2546 N N . TRP A 1 309 ? -2.430 15.029 -6.023 1.00 97.81 309 TRP A N 1
ATOM 2547 C CA . TRP A 1 309 ? -1.788 14.242 -4.968 1.00 97.81 309 TRP A CA 1
ATOM 2548 C C . TRP A 1 309 ? -0.580 13.456 -5.487 1.00 97.81 309 TRP A C 1
ATOM 2550 O O . TRP A 1 309 ? 0.488 13.493 -4.877 1.00 97.81 309 TRP A O 1
ATOM 2560 N N . GLN A 1 310 ? -0.711 12.775 -6.629 1.00 98.44 310 GLN A N 1
ATOM 2561 C CA . GLN A 1 310 ? 0.399 12.047 -7.247 1.00 98.44 310 GLN A CA 1
ATOM 2562 C C . GLN A 1 310 ? 1.571 12.981 -7.573 1.00 98.44 310 GLN A C 1
ATOM 2564 O O . GLN A 1 310 ? 2.723 12.619 -7.343 1.00 98.44 310 GLN A O 1
ATOM 2569 N N . GLU A 1 311 ? 1.287 14.188 -8.067 1.00 98.00 311 GLU A N 1
ATOM 2570 C CA . GLU A 1 311 ? 2.300 15.218 -8.325 1.00 98.00 311 GLU A CA 1
ATOM 2571 C C . GLU A 1 311 ? 2.991 15.677 -7.038 1.00 98.00 311 GLU A C 1
ATOM 2573 O O . GLU A 1 311 ? 4.212 15.818 -7.025 1.00 98.00 311 GLU A O 1
ATOM 2578 N N . THR A 1 312 ? 2.255 15.844 -5.937 1.00 98.31 312 THR A N 1
ATOM 2579 C CA . THR A 1 312 ? 2.854 16.132 -4.627 1.00 98.31 312 THR A CA 1
ATOM 2580 C C . THR A 1 312 ? 3.780 15.013 -4.162 1.00 98.31 312 THR A C 1
ATOM 2582 O O . THR A 1 312 ? 4.900 15.314 -3.753 1.00 98.31 312 THR A O 1
ATOM 2585 N N . VAL A 1 313 ? 3.381 13.737 -4.265 1.00 98.19 313 VAL A N 1
ATOM 2586 C CA . VAL A 1 313 ? 4.271 12.620 -3.889 1.00 98.19 313 VAL A CA 1
ATOM 2587 C C . VAL A 1 313 ? 5.548 12.630 -4.730 1.00 98.19 313 VAL A C 1
ATOM 2589 O O . VAL A 1 313 ? 6.635 12.495 -4.176 1.00 98.19 313 VAL A O 1
ATOM 2592 N N . VAL A 1 314 ? 5.435 12.842 -6.048 1.00 98.31 314 VAL A N 1
ATOM 2593 C CA . VAL A 1 314 ? 6.600 12.929 -6.946 1.00 98.31 314 VAL A CA 1
ATOM 2594 C C . VAL A 1 314 ? 7.521 14.079 -6.540 1.00 98.31 314 VAL A C 1
ATOM 2596 O O . VAL A 1 314 ? 8.718 13.859 -6.398 1.00 98.31 314 VAL A O 1
ATOM 2599 N N . LYS A 1 315 ? 6.989 15.276 -6.269 1.00 98.00 315 LYS A N 1
ATOM 2600 C CA . LYS A 1 315 ? 7.794 16.432 -5.838 1.00 98.00 315 LYS A CA 1
ATOM 2601 C C . LYS A 1 315 ? 8.543 16.175 -4.526 1.00 98.00 315 LYS A C 1
ATOM 2603 O O . LYS A 1 315 ? 9.723 16.509 -4.420 1.00 98.00 315 LYS A O 1
ATOM 2608 N N . LEU A 1 316 ? 7.873 15.578 -3.535 1.00 97.94 316 LEU A N 1
ATOM 2609 C CA . LEU A 1 316 ? 8.503 15.205 -2.264 1.00 97.94 316 LEU A CA 1
ATOM 2610 C C . LEU A 1 316 ? 9.617 14.179 -2.493 1.00 97.94 316 LEU A C 1
ATOM 2612 O O . LEU A 1 316 ? 10.718 14.334 -1.970 1.00 97.94 316 LEU A O 1
ATOM 2616 N N . TRP A 1 317 ? 9.355 13.168 -3.320 1.00 96.69 317 TRP A N 1
ATOM 2617 C CA . TRP A 1 317 ? 10.327 12.132 -3.651 1.00 96.69 317 TRP A CA 1
ATOM 2618 C C . TRP A 1 317 ? 11.546 12.699 -4.393 1.00 96.69 317 TRP A C 1
ATOM 2620 O O . TRP A 1 317 ? 12.681 12.412 -4.020 1.00 96.69 317 TRP A O 1
ATOM 2630 N N . GLU A 1 318 ? 11.349 13.574 -5.379 1.00 96.38 318 GLU A N 1
ATOM 2631 C CA . GLU A 1 318 ? 12.443 14.248 -6.087 1.00 96.38 318 GLU A CA 1
ATOM 2632 C C . GLU A 1 318 ? 13.303 15.115 -5.168 1.00 96.38 318 GLU A C 1
ATOM 2634 O O . GLU A 1 318 ? 14.523 15.166 -5.337 1.00 96.38 318 GLU A O 1
ATOM 2639 N N . HIS A 1 319 ? 12.688 15.800 -4.199 1.00 96.38 319 HIS A N 1
ATOM 2640 C CA . HIS A 1 319 ? 13.437 16.561 -3.205 1.00 96.38 319 HIS A CA 1
ATOM 2641 C C . HIS A 1 319 ? 14.320 15.634 -2.364 1.00 96.38 319 HIS A C 1
ATOM 2643 O O . HIS A 1 319 ? 15.502 15.918 -2.193 1.00 96.38 319 HIS A O 1
ATOM 2649 N N . VAL A 1 320 ? 13.786 14.493 -1.919 1.00 95.19 320 VAL A N 1
ATOM 2650 C CA . VAL A 1 320 ? 14.545 13.494 -1.150 1.00 95.19 320 VAL A CA 1
ATOM 2651 C C . VAL A 1 320 ? 15.699 12.907 -1.962 1.00 95.19 320 VAL A C 1
ATOM 2653 O O . VAL A 1 320 ? 16.782 12.723 -1.420 1.00 95.19 320 VAL A O 1
ATOM 2656 N N . LEU A 1 321 ? 15.524 12.652 -3.261 1.00 93.25 321 LEU A N 1
ATOM 2657 C CA . LEU A 1 321 ? 16.626 12.173 -4.104 1.00 93.25 321 LEU A CA 1
ATOM 2658 C C . LEU A 1 321 ? 17.774 13.192 -4.187 1.00 93.25 321 LEU A C 1
ATOM 2660 O O . LEU A 1 321 ? 18.934 12.795 -4.227 1.00 93.25 321 LEU A O 1
ATOM 2664 N N . LYS A 1 322 ? 17.458 14.494 -4.197 1.00 93.50 322 LYS A N 1
ATOM 2665 C CA . LYS A 1 322 ? 18.440 15.582 -4.341 1.00 93.50 322 LYS A CA 1
ATOM 2666 C C . LYS A 1 322 ? 19.094 15.992 -3.021 1.00 93.50 322 LYS A C 1
ATOM 2668 O O . LYS A 1 322 ? 20.296 16.232 -3.000 1.00 93.50 322 LYS A O 1
ATOM 2673 N N . GLU A 1 323 ? 18.317 16.100 -1.945 1.00 93.88 323 GLU A N 1
ATOM 2674 C CA . GLU A 1 323 ? 18.763 16.662 -0.659 1.00 93.88 323 GLU A CA 1
ATOM 2675 C C . GLU A 1 323 ? 18.725 15.671 0.513 1.00 93.88 323 GLU A C 1
ATOM 2677 O O . GLU A 1 323 ? 19.142 16.025 1.611 1.00 93.88 323 GLU A O 1
ATOM 2682 N N . SER A 1 324 ? 18.318 14.416 0.292 1.00 93.00 324 SER A N 1
ATOM 2683 C CA . SER A 1 324 ? 18.018 13.433 1.349 1.00 93.00 324 SER A CA 1
ATOM 2684 C C . SER A 1 324 ? 16.843 13.848 2.252 1.00 93.00 324 SER A C 1
ATOM 2686 O O . SER A 1 324 ? 16.242 14.912 2.098 1.00 93.00 324 SER A O 1
ATOM 2688 N N . MET A 1 325 ? 16.446 12.964 3.171 1.00 95.50 325 MET A N 1
ATOM 2689 C CA . MET A 1 325 ? 15.431 13.278 4.183 1.00 95.50 325 MET A CA 1
ATOM 2690 C C . MET A 1 325 ? 15.983 14.307 5.193 1.00 95.50 325 MET A C 1
ATOM 2692 O O . MET A 1 325 ? 17.077 14.076 5.712 1.00 95.50 325 MET A O 1
ATOM 2696 N N . PRO A 1 326 ? 15.249 15.393 5.524 1.00 96.88 326 PRO A N 1
ATOM 2697 C CA . PRO A 1 326 ? 15.714 16.462 6.419 1.00 96.88 326 PRO A CA 1
ATOM 2698 C C . PRO A 1 326 ? 15.635 16.054 7.902 1.00 96.88 326 PRO A C 1
ATOM 2700 O O . PRO A 1 326 ? 14.879 16.621 8.698 1.00 96.88 326 PRO A O 1
ATOM 2703 N N . MET A 1 327 ? 16.389 15.022 8.283 1.00 95.94 327 MET A N 1
ATOM 2704 C CA . MET A 1 327 ? 16.388 14.455 9.637 1.00 95.94 327 MET A CA 1
ATOM 2705 C C . MET A 1 327 ? 16.876 15.462 10.687 1.00 95.94 327 MET A C 1
ATOM 2707 O O . MET A 1 327 ? 16.451 15.422 11.842 1.00 95.94 327 MET A O 1
ATOM 2711 N N . GLU A 1 328 ? 17.732 16.402 10.290 1.00 94.56 328 GLU A N 1
ATOM 2712 C CA . GLU A 1 328 ? 18.257 17.477 11.128 1.00 94.56 328 GLU A CA 1
ATOM 2713 C C . GLU A 1 328 ? 17.193 18.482 11.586 1.00 94.56 328 GLU A C 1
ATOM 2715 O O . GLU A 1 328 ? 17.396 19.162 12.591 1.00 94.56 328 GLU A O 1
ATOM 2720 N N . ASN A 1 329 ? 16.058 18.555 10.886 1.00 95.19 329 ASN A N 1
ATOM 2721 C CA . ASN A 1 329 ? 14.946 19.445 11.211 1.00 95.19 329 ASN A CA 1
ATOM 2722 C C . ASN A 1 329 ? 13.925 18.815 12.175 1.00 95.19 329 ASN A C 1
ATOM 2724 O O . ASN A 1 329 ? 12.954 19.476 12.554 1.00 95.19 329 ASN A O 1
ATOM 2728 N N . LEU A 1 330 ? 14.110 17.553 12.573 1.00 92.81 330 LEU A N 1
ATOM 2729 C CA . LEU A 1 330 ? 13.220 16.883 13.518 1.00 92.81 330 LEU A CA 1
ATOM 2730 C C . LEU A 1 330 ? 13.382 17.426 14.938 1.00 92.81 330 LEU A C 1
ATOM 2732 O O . LEU A 1 330 ? 14.484 17.716 15.403 1.00 92.81 330 LEU A O 1
ATOM 2736 N N . ASN A 1 331 ? 12.261 17.500 15.655 1.00 87.75 331 ASN A N 1
ATOM 2737 C CA . ASN A 1 331 ? 12.233 17.867 17.062 1.00 87.75 331 ASN A CA 1
ATOM 2738 C C . ASN A 1 331 ? 11.215 16.996 17.832 1.00 87.75 331 ASN A C 1
ATOM 2740 O O . ASN A 1 331 ? 10.011 17.180 17.627 1.00 87.75 331 ASN A O 1
ATOM 2744 N N . PRO A 1 332 ? 11.670 16.071 18.700 1.00 87.00 332 PRO A N 1
ATOM 2745 C CA . PRO A 1 332 ? 13.074 15.739 18.950 1.00 87.00 332 PRO A CA 1
ATOM 2746 C C . PRO A 1 332 ? 13.711 15.015 17.754 1.00 87.00 332 PRO A C 1
ATOM 2748 O O . PRO A 1 332 ? 13.072 14.198 17.091 1.00 87.00 332 PRO A O 1
ATOM 2751 N N . ARG A 1 333 ? 14.989 15.298 17.495 1.00 91.56 333 ARG A N 1
ATOM 2752 C CA . ARG A 1 333 ? 15.794 14.528 16.541 1.00 91.56 333 ARG A CA 1
ATOM 2753 C C . ARG A 1 333 ? 16.117 13.147 17.137 1.00 91.56 333 ARG A C 1
ATOM 2755 O O . ARG A 1 333 ? 16.367 13.081 18.346 1.00 91.56 333 ARG A O 1
ATOM 2762 N N . PRO A 1 334 ? 16.115 12.054 16.346 1.00 92.44 334 PRO A N 1
ATOM 2763 C CA . PRO A 1 334 ? 16.516 10.741 16.843 1.00 92.44 334 PRO A CA 1
ATOM 2764 C C . PRO A 1 334 ? 17.928 10.770 17.435 1.00 92.44 334 PRO A C 1
ATOM 2766 O O . PRO A 1 334 ? 18.775 11.563 17.030 1.00 92.44 334 PRO A O 1
ATOM 2769 N N . THR A 1 335 ? 18.183 9.926 18.432 1.00 91.38 335 THR A N 1
ATOM 2770 C CA . THR A 1 335 ? 19.409 10.037 19.241 1.00 91.38 335 THR A CA 1
ATOM 2771 C C . THR A 1 335 ? 20.610 9.349 18.608 1.00 91.38 335 THR A C 1
ATOM 2773 O O . THR A 1 335 ? 21.754 9.654 18.946 1.00 91.38 335 THR A O 1
ATOM 2776 N N . THR A 1 336 ? 20.361 8.411 17.693 1.00 94.44 336 THR A N 1
ATOM 2777 C CA . THR A 1 336 ? 21.406 7.652 17.010 1.00 94.44 336 THR A CA 1
ATOM 2778 C C . THR A 1 336 ? 21.262 7.760 15.497 1.00 94.44 336 THR A C 1
ATOM 2780 O O . THR A 1 336 ? 20.157 7.767 14.961 1.00 94.44 336 THR A O 1
ATOM 2783 N N . PHE A 1 337 ? 22.393 7.734 14.787 1.00 92.44 337 PHE A N 1
ATOM 2784 C CA . PHE A 1 337 ? 22.407 7.683 13.320 1.00 92.44 337 PHE A CA 1
ATOM 2785 C C . PHE A 1 337 ? 21.616 6.488 12.766 1.00 92.44 337 PHE A C 1
ATOM 2787 O O . PHE A 1 337 ? 20.994 6.574 11.713 1.00 92.44 337 PHE A O 1
ATOM 2794 N N . LYS A 1 338 ? 21.617 5.362 13.491 1.00 92.62 338 LYS A N 1
ATOM 2795 C CA . LYS A 1 338 ? 20.843 4.179 13.117 1.00 92.62 338 LYS A CA 1
ATOM 2796 C C . LYS A 1 338 ? 19.341 4.478 13.109 1.00 92.62 338 LYS A C 1
ATOM 2798 O O . LYS A 1 338 ? 18.686 4.151 12.127 1.00 92.62 338 LYS A O 1
ATOM 2803 N N . GLU A 1 339 ? 18.823 5.100 14.168 1.00 92.56 339 GLU A N 1
ATOM 2804 C CA . GLU A 1 339 ? 17.415 5.508 14.244 1.00 92.56 339 GLU A CA 1
ATOM 2805 C C . GLU A 1 339 ? 17.077 6.530 13.155 1.00 92.56 339 GLU A C 1
ATOM 2807 O O . GLU A 1 339 ? 16.047 6.397 12.505 1.00 92.56 339 GLU A O 1
ATOM 2812 N N . GLU A 1 340 ? 17.952 7.510 12.896 1.00 94.44 340 GLU A N 1
ATOM 2813 C CA . GLU A 1 340 ? 17.748 8.469 11.800 1.00 94.44 340 GLU A CA 1
ATOM 2814 C C . GLU A 1 340 ? 17.644 7.767 10.443 1.00 94.44 340 GLU A C 1
ATOM 2816 O O . GLU A 1 340 ? 16.720 8.019 9.672 1.00 94.44 340 GLU A O 1
ATOM 2821 N N . ASN A 1 341 ? 18.560 6.844 10.162 1.00 92.75 341 ASN A N 1
ATOM 2822 C CA . ASN A 1 341 ? 18.562 6.101 8.910 1.00 92.75 341 ASN A CA 1
ATOM 2823 C C . ASN A 1 341 ? 17.333 5.184 8.778 1.00 92.75 341 ASN A C 1
ATOM 2825 O O . ASN A 1 341 ? 16.738 5.109 7.706 1.00 92.75 341 ASN A O 1
ATOM 2829 N N . GLU A 1 342 ? 16.920 4.511 9.856 1.00 91.88 342 GLU A N 1
ATOM 2830 C CA . GLU A 1 342 ? 15.692 3.702 9.873 1.00 91.88 342 GLU A CA 1
ATOM 2831 C C . GLU A 1 342 ? 14.450 4.565 9.606 1.00 91.88 342 GLU A C 1
ATOM 2833 O O . GLU A 1 342 ? 13.620 4.199 8.772 1.00 91.88 342 GLU A O 1
ATOM 2838 N N . GLN A 1 343 ? 14.352 5.741 10.234 1.00 94.75 343 GLN A N 1
ATOM 2839 C CA . GLN A 1 343 ? 13.236 6.660 10.008 1.00 94.75 343 GLN A CA 1
ATOM 2840 C C . GLN A 1 343 ? 13.222 7.245 8.592 1.00 94.75 343 GLN A C 1
ATOM 2842 O O . GLN A 1 343 ? 12.155 7.345 7.980 1.00 94.75 343 GLN A O 1
ATOM 2847 N N . GLY A 1 344 ? 14.390 7.578 8.038 1.00 94.94 344 GLY A N 1
ATOM 2848 C CA . GLY A 1 344 ? 14.512 8.008 6.646 1.00 94.94 344 GLY A CA 1
ATOM 2849 C C . GLY A 1 344 ? 14.032 6.925 5.675 1.00 94.94 344 GLY A C 1
ATOM 2850 O O . GLY A 1 344 ? 13.166 7.180 4.839 1.00 94.94 344 GLY A O 1
ATOM 2851 N N . ILE A 1 345 ? 14.502 5.684 5.849 1.00 93.06 345 ILE A N 1
ATOM 2852 C CA . ILE A 1 345 ? 14.105 4.544 5.006 1.00 93.06 345 ILE A CA 1
ATOM 2853 C C . ILE A 1 345 ? 12.602 4.262 5.111 1.00 93.06 345 ILE A C 1
ATOM 2855 O O . ILE A 1 345 ? 11.953 4.059 4.085 1.00 93.06 345 ILE A O 1
ATOM 2859 N N . ASN A 1 346 ? 12.022 4.264 6.314 1.00 94.06 346 ASN A N 1
ATOM 2860 C CA . ASN A 1 346 ? 10.582 4.045 6.484 1.00 94.06 346 ASN A CA 1
ATOM 2861 C C . ASN A 1 346 ? 9.755 5.126 5.777 1.00 94.06 346 ASN A C 1
ATOM 2863 O O . ASN A 1 346 ? 8.777 4.817 5.090 1.00 94.06 346 ASN A O 1
ATOM 2867 N N . SER A 1 347 ? 10.199 6.379 5.880 1.00 95.88 347 SER A N 1
ATOM 2868 C CA . SER A 1 347 ? 9.568 7.523 5.224 1.00 95.88 347 SER A CA 1
ATOM 2869 C C . SER A 1 347 ? 9.630 7.420 3.697 1.00 95.88 347 SER A C 1
ATOM 2871 O O . SER A 1 347 ? 8.655 7.738 3.018 1.00 95.88 347 SER A O 1
ATOM 2873 N N . GLU A 1 348 ? 10.736 6.926 3.140 1.00 95.75 348 GLU A N 1
ATOM 2874 C CA . GLU A 1 348 ? 10.881 6.697 1.698 1.00 95.75 348 GLU A CA 1
ATOM 2875 C C . GLU A 1 348 ? 10.077 5.493 1.196 1.00 95.75 348 GLU A C 1
ATOM 2877 O O . GLU A 1 348 ? 9.442 5.580 0.142 1.00 95.75 348 GLU A O 1
ATOM 2882 N N . LYS A 1 349 ? 10.026 4.394 1.966 1.00 95.69 349 LYS A N 1
ATOM 2883 C CA . LYS A 1 349 ? 9.120 3.266 1.689 1.00 95.69 349 LYS A CA 1
ATOM 2884 C C . LYS A 1 349 ? 7.676 3.764 1.594 1.00 95.69 349 LYS A C 1
ATOM 2886 O O . LYS A 1 349 ? 6.966 3.407 0.657 1.00 95.69 349 LYS A O 1
ATOM 2891 N N . ALA A 1 350 ? 7.254 4.626 2.521 1.00 96.25 350 ALA A N 1
ATOM 2892 C CA . ALA A 1 350 ? 5.917 5.206 2.502 1.00 96.25 350 ALA A CA 1
ATOM 2893 C C . ALA A 1 350 ? 5.658 6.082 1.265 1.00 96.25 350 ALA A C 1
ATOM 2895 O O . ALA A 1 350 ? 4.552 6.026 0.728 1.00 96.25 350 ALA A O 1
ATOM 2896 N N . LEU A 1 351 ? 6.647 6.854 0.786 1.00 97.06 351 LEU A N 1
ATOM 2897 C CA . LEU A 1 351 ? 6.500 7.662 -0.436 1.00 97.06 351 LEU A CA 1
ATOM 2898 C C . LEU A 1 351 ? 6.227 6.766 -1.647 1.00 97.06 351 LEU A C 1
ATOM 2900 O O . LEU A 1 351 ? 5.281 7.022 -2.391 1.00 97.06 351 LEU A O 1
ATOM 2904 N N . LEU A 1 352 ? 6.994 5.680 -1.797 1.00 97.44 352 LEU A N 1
ATOM 2905 C CA . LEU A 1 352 ? 6.791 4.708 -2.873 1.00 97.44 352 LEU A CA 1
ATOM 2906 C C . LEU A 1 352 ? 5.410 4.039 -2.783 1.00 97.44 352 LEU A C 1
ATOM 2908 O O . LEU A 1 352 ? 4.701 3.937 -3.781 1.00 97.44 352 LEU A O 1
ATOM 2912 N N . ILE A 1 353 ? 5.002 3.609 -1.586 1.00 97.69 353 ILE A N 1
ATOM 2913 C CA . ILE A 1 353 ? 3.698 2.966 -1.374 1.00 97.69 353 ILE A CA 1
ATOM 2914 C C . ILE A 1 353 ? 2.566 3.931 -1.732 1.00 97.69 353 ILE A C 1
ATOM 2916 O O . ILE A 1 353 ? 1.683 3.577 -2.513 1.00 97.69 353 ILE A O 1
ATOM 2920 N N . MET A 1 354 ? 2.596 5.158 -1.207 1.00 98.00 354 MET A N 1
ATOM 2921 C CA . MET A 1 354 ? 1.569 6.166 -1.481 1.00 98.00 354 MET A CA 1
ATOM 2922 C C . MET A 1 354 ? 1.517 6.528 -2.966 1.00 98.00 354 MET A C 1
ATOM 2924 O O . MET A 1 354 ? 0.422 6.584 -3.528 1.00 98.00 354 MET A O 1
ATOM 2928 N N . HIS A 1 355 ? 2.673 6.676 -3.622 1.00 98.31 355 HIS A N 1
ATOM 2929 C CA . HIS A 1 355 ? 2.753 6.833 -5.075 1.00 98.31 355 HIS A CA 1
ATOM 2930 C C . HIS A 1 355 ? 2.038 5.686 -5.799 1.00 98.31 355 HIS A C 1
ATOM 2932 O O . HIS A 1 355 ? 1.094 5.941 -6.545 1.00 98.31 355 HIS A O 1
ATOM 2938 N N . SER A 1 356 ? 2.419 4.438 -5.520 1.00 98.44 356 SER A N 1
ATOM 2939 C CA . SER A 1 356 ? 1.849 3.240 -6.144 1.00 98.44 356 SER A CA 1
ATOM 2940 C C . SER A 1 356 ? 0.330 3.165 -5.998 1.00 98.44 356 SER A C 1
ATOM 2942 O O . SER A 1 356 ? -0.388 2.892 -6.969 1.00 98.44 356 SER A O 1
ATOM 2944 N N . LEU A 1 357 ? -0.174 3.408 -4.781 1.00 98.25 357 LEU A N 1
ATOM 2945 C CA . LEU A 1 357 ? -1.601 3.346 -4.473 1.00 98.25 357 LEU A CA 1
ATOM 2946 C C . LEU A 1 357 ? -2.394 4.398 -5.253 1.00 98.25 357 LEU A C 1
ATOM 2948 O O . LEU A 1 357 ? -3.450 4.077 -5.799 1.00 98.25 357 LEU A O 1
ATOM 2952 N N . ILE A 1 358 ? -1.885 5.630 -5.330 1.00 98.56 358 ILE A N 1
ATOM 2953 C CA . ILE A 1 358 ? -2.517 6.715 -6.088 1.00 98.56 358 ILE A CA 1
ATOM 2954 C C . ILE A 1 358 ? -2.436 6.423 -7.592 1.00 98.56 358 ILE A C 1
ATOM 2956 O O . ILE A 1 358 ? -3.448 6.498 -8.293 1.00 98.56 358 ILE A O 1
ATOM 2960 N N . ALA A 1 359 ? -1.261 6.022 -8.082 1.00 98.25 359 ALA A N 1
ATOM 2961 C CA . ALA A 1 359 ? -1.008 5.788 -9.498 1.00 98.25 359 ALA A CA 1
ATOM 2962 C C . ALA A 1 359 ? -1.870 4.656 -10.081 1.00 98.25 359 ALA A C 1
ATOM 2964 O O . ALA A 1 359 ? -2.325 4.753 -11.218 1.00 98.25 359 ALA A O 1
ATOM 2965 N N . ASN A 1 360 ? -2.193 3.630 -9.284 1.00 97.25 360 ASN A N 1
ATOM 2966 C CA . ASN A 1 360 ? -3.144 2.578 -9.668 1.00 97.25 360 ASN A CA 1
ATOM 2967 C C . ASN A 1 360 ? -4.562 3.090 -9.960 1.00 97.25 360 ASN A C 1
ATOM 2969 O O . ASN A 1 360 ? -5.313 2.433 -10.675 1.00 97.25 360 ASN A O 1
ATOM 2973 N N . ILE A 1 361 ? -4.953 4.235 -9.397 1.00 97.25 361 ILE A N 1
ATOM 2974 C CA . ILE A 1 361 ? -6.268 4.838 -9.638 1.00 97.25 361 ILE A CA 1
ATOM 2975 C C . ILE A 1 361 ? -6.188 5.877 -10.757 1.00 97.25 361 ILE A C 1
ATOM 2977 O O . ILE A 1 361 ? -7.074 5.948 -11.617 1.00 97.25 361 ILE A O 1
ATOM 2981 N N . THR A 1 362 ? -5.125 6.683 -10.785 1.00 97.75 362 THR A N 1
ATOM 2982 C CA . THR A 1 362 ? -4.946 7.708 -11.821 1.00 97.75 362 THR A CA 1
ATOM 2983 C C . THR A 1 362 ? -4.620 7.091 -13.186 1.00 97.75 362 THR A C 1
ATOM 2985 O O . THR A 1 362 ? -5.045 7.630 -14.212 1.00 97.75 362 THR A O 1
ATOM 2988 N N . ASN A 1 363 ? -3.939 5.939 -13.210 1.00 97.12 363 ASN A N 1
ATOM 2989 C CA . ASN A 1 363 ? -3.290 5.328 -14.375 1.00 97.12 363 ASN A CA 1
ATOM 2990 C C . ASN A 1 363 ? -2.273 6.261 -15.063 1.00 97.12 363 ASN A C 1
ATOM 2992 O O . ASN A 1 363 ? -1.981 6.103 -16.250 1.00 97.12 363 ASN A O 1
ATOM 2996 N N . LYS A 1 364 ? -1.766 7.276 -14.351 1.00 97.75 364 LYS A N 1
ATOM 2997 C CA . LYS A 1 364 ? -0.793 8.240 -14.877 1.00 97.75 364 LYS A CA 1
ATOM 2998 C C . LYS A 1 364 ? 0.613 7.739 -14.573 1.00 97.75 364 LYS A C 1
ATOM 3000 O O . LYS A 1 364 ? 0.928 7.483 -13.414 1.00 97.75 364 LYS A O 1
ATOM 3005 N N . VAL A 1 365 ? 1.458 7.644 -15.599 1.00 98.50 365 VAL A N 1
ATOM 3006 C CA . VAL A 1 365 ? 2.893 7.386 -15.418 1.00 98.50 365 VAL A CA 1
ATOM 3007 C C . VAL A 1 365 ? 3.545 8.620 -14.794 1.00 98.50 365 VAL A C 1
ATOM 3009 O O . VAL A 1 365 ? 3.388 9.728 -15.310 1.00 98.50 365 VAL A O 1
ATOM 3012 N N . SER A 1 366 ? 4.256 8.434 -13.684 1.00 98.44 366 SER A N 1
ATOM 3013 C CA . SER A 1 366 ? 5.019 9.484 -13.011 1.00 98.44 366 SER A CA 1
ATOM 3014 C C . SER A 1 366 ? 6.418 9.599 -13.585 1.00 98.44 366 SER A C 1
ATOM 3016 O O . SER A 1 366 ? 7.168 8.624 -13.596 1.00 98.44 366 SER A O 1
ATOM 3018 N N . ASP A 1 367 ? 6.778 10.810 -13.989 1.00 96.25 367 ASP A N 1
ATOM 3019 C CA . ASP A 1 367 ? 8.142 11.162 -14.357 1.00 96.25 367 ASP A CA 1
ATOM 3020 C C . ASP A 1 367 ? 8.870 11.672 -13.113 1.00 96.25 367 ASP A C 1
ATOM 3022 O O . ASP A 1 367 ? 8.665 12.810 -12.705 1.00 96.25 367 ASP A O 1
ATOM 3026 N N . VAL A 1 368 ? 9.625 10.790 -12.454 1.00 95.25 368 VAL A N 1
ATOM 3027 C CA . VAL A 1 368 ? 10.484 11.158 -11.322 1.00 95.25 368 VAL A CA 1
ATOM 3028 C C . VAL A 1 368 ? 11.833 11.572 -11.898 1.00 95.25 368 VAL A C 1
ATOM 3030 O O . VAL A 1 368 ? 12.430 10.811 -12.659 1.00 95.25 368 VAL A O 1
ATOM 3033 N N . ALA A 1 369 ? 12.329 12.753 -11.534 1.00 93.81 369 ALA A N 1
ATOM 3034 C CA . ALA A 1 369 ? 13.634 13.250 -11.963 1.00 93.81 369 ALA A CA 1
ATOM 3035 C C . ALA A 1 369 ? 14.807 12.454 -11.346 1.00 93.81 369 ALA A C 1
ATOM 3037 O O . ALA A 1 369 ? 15.492 12.930 -10.437 1.00 93.81 369 ALA A O 1
ATOM 3038 N N . TRP A 1 370 ? 15.042 11.238 -11.848 1.00 94.19 370 TRP A N 1
ATOM 3039 C CA . TRP A 1 370 ? 16.204 10.411 -11.518 1.00 94.19 370 TRP A CA 1
ATOM 3040 C C . TRP A 1 370 ? 17.503 11.144 -11.883 1.00 94.19 370 TRP A C 1
ATOM 3042 O O . TRP A 1 370 ? 17.619 11.694 -12.979 1.00 94.19 370 TRP A O 1
ATOM 3052 N N . ILE A 1 371 ? 18.475 11.161 -10.967 1.00 93.25 371 ILE A N 1
ATOM 3053 C CA . ILE A 1 371 ? 19.733 11.917 -11.118 1.00 93.25 371 ILE A CA 1
ATOM 3054 C C . ILE A 1 371 ? 20.584 11.344 -12.258 1.00 93.25 371 ILE A C 1
ATOM 3056 O O . ILE A 1 371 ? 21.184 12.081 -13.039 1.00 93.25 371 ILE A O 1
ATOM 3060 N N . ASP A 1 372 ? 20.604 10.022 -12.364 1.00 95.12 372 ASP A N 1
ATOM 3061 C CA . ASP A 1 372 ? 21.321 9.254 -13.369 1.00 95.12 372 ASP A CA 1
ATOM 3062 C C . ASP A 1 372 ? 20.589 7.931 -13.655 1.00 95.12 372 ASP A C 1
ATOM 3064 O O . ASP A 1 372 ? 19.499 7.654 -13.141 1.00 95.12 372 ASP A O 1
ATOM 3068 N N . ASN A 1 373 ? 21.183 7.091 -14.504 1.00 96.06 373 ASN A N 1
ATOM 3069 C CA . ASN A 1 373 ? 20.570 5.826 -14.885 1.00 96.06 373 ASN A CA 1
ATOM 3070 C C . ASN A 1 373 ? 20.616 4.746 -13.785 1.00 96.06 373 ASN A C 1
ATOM 3072 O O . ASN A 1 373 ? 19.864 3.782 -13.908 1.00 96.06 373 ASN A O 1
ATOM 3076 N N . THR A 1 374 ? 21.421 4.870 -12.723 1.00 96.06 374 THR A N 1
ATOM 3077 C CA . THR A 1 374 ? 21.462 3.893 -11.614 1.00 96.06 374 THR A CA 1
ATOM 3078 C C . THR A 1 374 ? 20.603 4.305 -10.425 1.00 96.06 374 THR A C 1
ATOM 3080 O O . THR A 1 374 ? 20.235 3.446 -9.628 1.00 96.06 374 THR A O 1
ATOM 3083 N N . SER A 1 375 ? 20.185 5.571 -10.357 1.00 95.06 375 SER A N 1
ATOM 3084 C CA . SER A 1 375 ? 19.444 6.174 -9.242 1.00 95.06 375 SER A CA 1
ATOM 3085 C C . SER A 1 375 ? 18.266 5.334 -8.738 1.00 95.06 375 SER A C 1
ATOM 3087 O O . SER A 1 375 ? 18.111 5.148 -7.532 1.00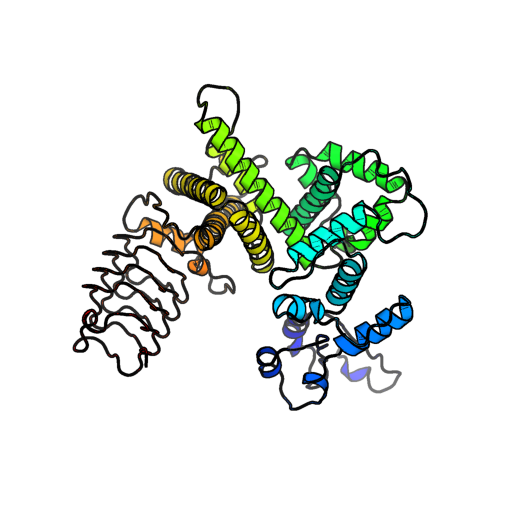 95.06 375 SER A O 1
ATOM 3089 N N . PHE A 1 376 ? 17.442 4.782 -9.638 1.00 95.94 376 PHE A N 1
ATOM 3090 C CA . PHE A 1 376 ? 16.327 3.918 -9.230 1.00 95.94 376 PHE A CA 1
ATOM 3091 C C . PHE A 1 376 ? 16.805 2.582 -8.636 1.00 95.94 376 PHE A C 1
ATOM 3093 O O . PHE A 1 376 ? 16.252 2.111 -7.643 1.00 95.94 376 PHE A O 1
ATOM 3100 N N . SER A 1 377 ? 17.852 1.978 -9.209 1.00 93.12 377 SER A N 1
ATOM 3101 C CA . SER A 1 377 ? 18.440 0.738 -8.689 1.00 93.12 377 SER A CA 1
ATOM 3102 C C . SER A 1 377 ? 19.035 0.949 -7.297 1.00 93.12 377 SER A C 1
ATOM 3104 O O . SER A 1 377 ? 18.823 0.126 -6.404 1.00 93.12 377 SER A O 1
ATOM 3106 N N . ASP A 1 378 ? 19.737 2.064 -7.095 1.00 92.69 378 ASP A N 1
ATOM 3107 C CA . ASP A 1 378 ? 20.339 2.427 -5.811 1.00 92.69 378 ASP A CA 1
ATOM 3108 C C . ASP A 1 378 ? 19.260 2.710 -4.757 1.00 92.69 378 ASP A C 1
ATOM 3110 O O . ASP A 1 378 ? 19.342 2.222 -3.627 1.00 92.69 378 ASP A O 1
ATOM 3114 N N . PHE A 1 379 ? 18.195 3.417 -5.150 1.00 93.38 379 PHE A N 1
ATOM 3115 C CA . PHE A 1 379 ? 17.018 3.657 -4.318 1.00 93.38 379 PHE A CA 1
ATOM 3116 C C . PHE A 1 379 ? 16.369 2.348 -3.849 1.00 93.38 379 PHE A C 1
ATOM 3118 O O . PHE A 1 379 ? 16.255 2.119 -2.644 1.00 93.38 379 PHE A O 1
ATOM 3125 N N . ILE A 1 380 ? 16.001 1.447 -4.768 1.00 91.38 380 ILE A N 1
ATOM 3126 C CA . ILE A 1 380 ? 15.362 0.172 -4.404 1.00 91.38 380 ILE A CA 1
ATOM 3127 C C . ILE A 1 380 ? 16.285 -0.692 -3.543 1.00 91.38 380 ILE A C 1
ATOM 3129 O O . ILE A 1 380 ? 15.842 -1.243 -2.536 1.00 91.38 380 ILE A O 1
ATOM 3133 N N . THR A 1 381 ? 17.573 -0.773 -3.883 1.00 89.25 381 THR A N 1
ATOM 3134 C CA . THR A 1 381 ? 18.556 -1.546 -3.106 1.00 89.25 381 THR A CA 1
ATOM 3135 C C . THR A 1 381 ? 18.639 -1.049 -1.664 1.00 89.25 381 THR A C 1
ATOM 3137 O O . THR A 1 381 ? 18.672 -1.849 -0.725 1.00 89.25 381 THR A O 1
ATOM 3140 N N . ARG A 1 382 ? 18.614 0.273 -1.470 1.00 89.12 382 ARG A N 1
ATOM 3141 C CA . ARG A 1 382 ? 18.619 0.893 -0.144 1.00 89.12 382 ARG A CA 1
ATOM 3142 C C . ARG A 1 382 ? 17.338 0.605 0.640 1.00 89.12 382 ARG A C 1
ATOM 3144 O O . ARG A 1 382 ? 17.433 0.341 1.836 1.00 89.12 382 ARG A O 1
ATOM 3151 N N . LEU A 1 383 ? 16.171 0.599 -0.011 1.00 89.62 383 LEU A N 1
ATOM 3152 C CA . LEU A 1 383 ? 14.900 0.293 0.657 1.00 89.62 383 LEU A CA 1
ATOM 3153 C C . LEU A 1 383 ? 14.739 -1.189 1.026 1.00 89.62 383 LEU A C 1
ATOM 3155 O O . LEU A 1 383 ? 14.153 -1.483 2.065 1.00 89.62 383 LEU A O 1
ATOM 3159 N N . VAL A 1 384 ? 15.245 -2.116 0.207 1.00 83.12 384 VAL A N 1
ATOM 3160 C CA . VAL A 1 384 ? 15.220 -3.562 0.511 1.00 83.12 384 VAL A CA 1
ATOM 3161 C C . VAL A 1 384 ? 16.172 -3.896 1.667 1.00 83.12 384 VAL A C 1
ATOM 3163 O O . VAL A 1 384 ? 15.871 -4.742 2.505 1.00 83.12 384 VAL A O 1
ATOM 3166 N N . GLY A 1 385 ? 17.322 -3.219 1.743 1.00 74.56 385 GLY A N 1
ATOM 3167 C CA . GLY A 1 385 ? 18.346 -3.499 2.747 1.00 74.56 385 GLY A CA 1
ATOM 3168 C C . GLY A 1 385 ? 19.056 -4.849 2.539 1.00 74.56 385 GLY A C 1
ATOM 3169 O O . GLY A 1 385 ? 18.819 -5.578 1.580 1.00 74.56 385 GLY A O 1
ATOM 3170 N N . GLN A 1 386 ? 19.987 -5.191 3.439 1.00 57.59 386 GLN A N 1
ATOM 3171 C CA . GLN A 1 386 ? 20.847 -6.384 3.307 1.00 57.59 386 GLN A CA 1
ATOM 3172 C C . GLN A 1 386 ? 20.311 -7.647 4.010 1.00 57.59 386 GLN A C 1
ATOM 3174 O O . GLN A 1 386 ? 20.940 -8.705 3.930 1.00 57.59 386 GLN A O 1
ATOM 3179 N N . ARG A 1 387 ? 19.185 -7.576 4.734 1.00 52.06 387 ARG A N 1
ATOM 3180 C CA . ARG A 1 387 ? 18.708 -8.699 5.558 1.00 52.06 387 ARG A CA 1
ATOM 3181 C C . ARG A 1 387 ? 17.614 -9.488 4.845 1.00 52.06 387 ARG A C 1
ATOM 3183 O O . ARG A 1 387 ? 16.496 -9.028 4.667 1.00 52.06 387 ARG A O 1
ATOM 3190 N N . LYS A 1 388 ? 17.975 -10.718 4.469 1.00 48.78 388 LYS A N 1
ATOM 3191 C CA . LYS A 1 388 ? 17.090 -11.774 3.967 1.00 48.78 388 LYS A CA 1
ATOM 3192 C C . LYS A 1 388 ? 16.081 -12.171 5.045 1.00 48.78 388 LYS A C 1
ATOM 3194 O O . LYS A 1 388 ? 16.408 -13.010 5.875 1.00 48.78 388 LYS A O 1
ATOM 3199 N N . GLN A 1 389 ? 14.907 -11.556 5.027 1.00 47.53 389 GLN A N 1
ATOM 3200 C CA . GLN A 1 389 ? 13.619 -12.064 5.517 1.00 47.53 389 GLN A CA 1
ATOM 3201 C C . GLN A 1 389 ? 12.657 -10.875 5.479 1.00 47.53 389 GLN A C 1
ATOM 3203 O O . GLN A 1 389 ? 12.525 -10.171 6.471 1.00 47.53 389 GLN A O 1
ATOM 3208 N N . GLU A 1 390 ? 12.003 -10.605 4.351 1.00 52.88 390 GLU A N 1
ATOM 3209 C CA . GLU A 1 390 ? 10.843 -9.713 4.392 1.00 52.88 390 GLU A CA 1
ATOM 3210 C C . GLU A 1 390 ? 9.673 -10.380 3.666 1.00 52.88 390 GLU A C 1
ATOM 3212 O O . GLU A 1 390 ? 9.689 -10.563 2.452 1.00 52.88 390 GLU A O 1
ATOM 3217 N N . GLU A 1 391 ? 8.636 -10.712 4.442 1.00 54.88 391 GLU A N 1
ATOM 3218 C CA . GLU A 1 391 ? 7.260 -10.934 3.971 1.00 54.88 391 GLU A CA 1
ATOM 3219 C C . GLU A 1 391 ? 6.719 -9.700 3.209 1.00 54.88 391 GLU A C 1
ATOM 3221 O O . GLU A 1 391 ? 5.720 -9.783 2.498 1.00 54.88 391 GLU A O 1
ATOM 3226 N N . PHE A 1 392 ? 7.398 -8.552 3.334 1.00 65.69 392 PHE A N 1
ATOM 3227 C CA . PHE A 1 392 ? 7.065 -7.271 2.727 1.00 65.69 392 PHE A CA 1
ATOM 3228 C C . PHE A 1 392 ? 8.113 -6.846 1.685 1.00 65.69 392 PHE A C 1
ATOM 3230 O O . PHE A 1 392 ? 9.116 -6.220 2.011 1.00 65.69 392 PHE A O 1
ATOM 3237 N N . PHE A 1 393 ? 7.884 -7.149 0.407 1.00 80.19 393 PHE A N 1
ATOM 3238 C CA . PHE A 1 393 ? 8.783 -6.714 -0.664 1.00 80.19 393 PHE A CA 1
ATOM 3239 C C . PHE A 1 393 ? 8.358 -5.350 -1.226 1.00 80.19 393 PHE A C 1
ATOM 3241 O O . PHE A 1 393 ? 7.340 -5.214 -1.901 1.00 80.19 393 PHE A O 1
ATOM 3248 N N . VAL A 1 394 ? 9.180 -4.329 -0.977 1.00 86.25 394 VAL A N 1
ATOM 3249 C CA . VAL A 1 394 ? 9.001 -2.950 -1.471 1.00 86.25 394 VAL A CA 1
ATOM 3250 C C . VAL A 1 394 ? 8.835 -2.868 -2.999 1.00 86.25 394 VAL A C 1
ATOM 3252 O O . VAL A 1 394 ? 8.132 -1.988 -3.495 1.00 86.25 394 VAL A O 1
ATOM 3255 N N . GLY A 1 395 ? 9.392 -3.822 -3.754 1.00 91.19 395 GLY A N 1
ATOM 3256 C CA . GLY A 1 395 ? 9.228 -3.887 -5.207 1.00 91.19 395 GLY A CA 1
ATOM 3257 C C . GLY A 1 395 ? 7.783 -4.096 -5.679 1.00 91.19 395 GLY A C 1
ATOM 3258 O O . GLY A 1 395 ? 7.491 -3.816 -6.839 1.00 91.19 395 GLY A O 1
ATOM 3259 N N . TYR A 1 396 ? 6.850 -4.509 -4.812 1.00 94.06 396 TYR A N 1
ATOM 3260 C CA . TYR A 1 396 ? 5.419 -4.603 -5.142 1.00 94.06 396 TYR A CA 1
ATOM 3261 C C . TYR A 1 396 ? 4.739 -3.244 -5.409 1.00 94.06 396 TYR A C 1
ATOM 3263 O O . TYR A 1 396 ? 3.589 -3.212 -5.856 1.00 94.06 396 TYR A O 1
ATOM 3271 N N . TYR A 1 397 ? 5.449 -2.133 -5.191 1.00 96.81 397 TYR A N 1
ATOM 3272 C CA . TYR A 1 397 ? 4.932 -0.765 -5.279 1.00 96.81 397 TYR A CA 1
ATOM 3273 C C . TYR A 1 397 ? 5.648 0.096 -6.347 1.00 96.81 397 TYR A C 1
ATOM 3275 O O . TYR A 1 397 ? 5.712 1.311 -6.212 1.00 96.81 397 TYR A O 1
ATOM 3283 N N . CYS A 1 398 ? 6.217 -0.497 -7.406 1.00 97.50 398 CYS A N 1
ATOM 3284 C CA . CYS A 1 398 ? 6.975 0.220 -8.456 1.00 97.50 398 CYS A CA 1
ATOM 3285 C C . CYS A 1 398 ? 6.181 0.494 -9.761 1.00 97.50 398 CYS A C 1
ATOM 3287 O O . CYS A 1 398 ? 6.767 0.691 -10.834 1.00 97.50 398 CYS A O 1
ATOM 3289 N N . ASN A 1 399 ? 4.849 0.467 -9.698 1.00 98.56 399 ASN A N 1
ATOM 3290 C CA . ASN A 1 399 ? 3.950 0.616 -10.846 1.00 98.56 399 ASN A CA 1
ATOM 3291 C C . ASN A 1 399 ? 3.872 2.069 -11.341 1.00 98.56 399 ASN A C 1
ATOM 3293 O O . ASN A 1 399 ? 4.031 3.013 -10.572 1.00 98.56 399 ASN A O 1
ATOM 3297 N N . HIS A 1 400 ? 3.554 2.245 -12.626 1.00 98.75 400 HIS A N 1
ATOM 3298 C CA . HIS A 1 400 ? 3.390 3.545 -13.287 1.00 98.75 400 HIS A CA 1
ATOM 3299 C C . HIS A 1 400 ? 4.579 4.505 -13.100 1.00 98.75 400 HIS A C 1
ATOM 3301 O O . HIS A 1 400 ? 4.398 5.718 -12.993 1.00 98.75 400 HIS A O 1
ATOM 3307 N N . LEU A 1 401 ? 5.805 3.990 -13.061 1.00 98.38 401 LEU A N 1
ATOM 3308 C CA . LEU A 1 401 ? 7.011 4.816 -13.012 1.00 98.38 401 LEU A CA 1
ATOM 3309 C C . LEU A 1 401 ? 7.588 5.001 -14.413 1.00 98.38 401 LEU A C 1
ATOM 3311 O O . LEU A 1 401 ? 7.605 4.065 -15.215 1.00 98.38 401 LEU A O 1
ATOM 3315 N N . ASN A 1 402 ? 8.095 6.197 -14.705 1.00 98.44 402 ASN A N 1
ATOM 3316 C CA . ASN A 1 402 ? 9.011 6.391 -15.816 1.00 98.44 402 ASN A CA 1
ATOM 3317 C C . ASN A 1 402 ? 10.413 5.949 -15.390 1.00 98.44 402 ASN A C 1
ATOM 3319 O O . ASN A 1 402 ? 11.051 6.578 -14.550 1.00 98.44 402 ASN A O 1
ATOM 3323 N N . LEU A 1 403 ? 10.865 4.847 -15.976 1.00 98.25 403 LEU A N 1
ATOM 3324 C CA . LEU A 1 403 ? 12.164 4.206 -15.775 1.00 98.25 403 LEU A CA 1
ATOM 3325 C C . LEU A 1 403 ? 12.888 4.047 -17.121 1.00 98.25 403 LEU A C 1
ATOM 3327 O O . LEU A 1 403 ? 13.674 3.118 -17.341 1.00 98.25 403 LEU A O 1
ATOM 3331 N N . ARG A 1 404 ? 12.584 4.940 -18.070 1.00 97.94 404 ARG A N 1
ATOM 3332 C CA . ARG A 1 404 ? 13.240 4.977 -19.371 1.00 97.94 404 ARG A CA 1
ATOM 3333 C C . ARG A 1 404 ? 14.746 5.149 -19.177 1.00 97.94 404 ARG A C 1
ATOM 3335 O O . ARG A 1 404 ? 15.183 6.002 -18.414 1.00 97.94 404 ARG A O 1
ATOM 3342 N N . LEU A 1 405 ? 15.532 4.362 -19.916 1.00 97.75 405 LEU A N 1
ATOM 3343 C CA . LEU A 1 405 ? 17.005 4.345 -19.867 1.00 97.75 405 LEU A CA 1
ATOM 3344 C C . LEU A 1 405 ? 17.617 3.942 -18.510 1.00 97.75 405 LEU A C 1
ATOM 3346 O O . LEU A 1 405 ? 18.845 3.920 -18.399 1.00 97.75 405 LEU A O 1
ATOM 3350 N N . SER A 1 406 ? 16.817 3.581 -17.500 1.00 97.88 406 SER A N 1
ATOM 3351 C CA . SER A 1 406 ? 17.333 3.129 -16.207 1.00 97.88 406 SER A CA 1
ATOM 3352 C C . SER A 1 406 ? 18.126 1.829 -16.350 1.00 97.88 406 SER A C 1
ATOM 3354 O O . SER A 1 406 ? 17.797 0.954 -17.156 1.00 97.88 406 SER A O 1
ATOM 3356 N N . ASN A 1 407 ? 19.179 1.691 -15.552 1.00 98.25 407 ASN A N 1
ATOM 3357 C CA . ASN A 1 407 ? 20.014 0.508 -15.480 1.00 98.25 407 ASN A CA 1
ATOM 3358 C C . ASN A 1 407 ? 19.647 -0.339 -14.262 1.00 98.25 407 ASN A C 1
ATOM 3360 O O . ASN A 1 407 ? 19.927 0.028 -13.126 1.00 98.25 407 ASN A O 1
ATOM 3364 N N . LEU A 1 408 ? 19.046 -1.494 -14.535 1.00 97.25 408 LEU A N 1
ATOM 3365 C CA . LEU A 1 408 ? 18.661 -2.517 -13.558 1.00 97.25 408 LEU A CA 1
ATOM 3366 C C . LEU A 1 408 ? 19.322 -3.861 -13.897 1.00 97.25 408 LEU A C 1
ATOM 3368 O O . LEU A 1 408 ? 18.816 -4.934 -13.564 1.00 97.25 408 LEU A O 1
ATOM 3372 N N . SER A 1 409 ? 20.437 -3.816 -14.631 1.00 97.75 409 SER A N 1
ATOM 3373 C CA . SER A 1 409 ? 21.143 -5.014 -15.072 1.00 97.75 409 SER A CA 1
ATOM 3374 C C . SER A 1 409 ? 21.625 -5.809 -13.862 1.00 97.75 409 SER A C 1
ATOM 3376 O O . SER A 1 409 ? 22.306 -5.271 -12.993 1.00 97.75 409 SER A O 1
ATOM 3378 N N . ARG A 1 410 ? 21.320 -7.111 -13.841 1.00 95.00 410 ARG A N 1
ATOM 3379 C CA . ARG A 1 410 ? 21.661 -8.056 -12.761 1.00 95.00 410 ARG A CA 1
ATOM 3380 C C . ARG A 1 410 ? 21.021 -7.757 -11.397 1.00 95.00 410 ARG A C 1
ATOM 3382 O O . ARG A 1 410 ? 21.392 -8.398 -10.416 1.00 95.00 410 ARG A O 1
ATOM 3389 N N . SER A 1 411 ? 20.059 -6.838 -11.321 1.00 92.94 411 SER A N 1
ATOM 3390 C CA . SER A 1 411 ? 19.304 -6.585 -10.089 1.00 92.94 411 SER A CA 1
ATOM 3391 C C . SER A 1 411 ? 18.344 -7.741 -9.781 1.00 92.94 411 SER A C 1
ATOM 3393 O O . SER A 1 411 ? 17.863 -8.426 -10.688 1.00 92.94 411 SER A O 1
ATOM 3395 N N . ASN A 1 412 ? 18.045 -7.957 -8.496 1.00 91.81 412 ASN A N 1
ATOM 3396 C CA . ASN A 1 412 ? 17.007 -8.894 -8.071 1.00 91.81 412 ASN A CA 1
ATOM 3397 C C . ASN A 1 412 ? 15.688 -8.151 -7.830 1.00 91.81 412 ASN A C 1
ATOM 3399 O O . ASN A 1 412 ? 15.544 -7.457 -6.828 1.00 91.81 412 ASN A O 1
ATOM 3403 N N . LEU A 1 413 ? 14.748 -8.304 -8.757 1.00 93.50 413 LEU A N 1
ATOM 3404 C CA . LEU A 1 413 ? 13.424 -7.680 -8.764 1.00 93.50 413 LEU A CA 1
ATOM 3405 C C . LEU A 1 413 ? 12.325 -8.754 -8.864 1.00 93.50 413 LEU A C 1
ATOM 3407 O O . LEU A 1 413 ? 11.297 -8.552 -9.509 1.00 93.50 413 LEU A O 1
ATOM 3411 N N . TRP A 1 414 ? 12.567 -9.914 -8.244 1.00 93.19 414 TRP A N 1
ATOM 3412 C CA . TRP A 1 414 ? 11.611 -11.018 -8.177 1.00 93.19 414 TRP A CA 1
ATOM 3413 C C . TRP A 1 414 ? 10.262 -10.541 -7.628 1.00 93.19 414 TRP A C 1
ATOM 3415 O O . TRP A 1 414 ? 10.217 -9.873 -6.598 1.00 93.19 414 TRP A O 1
ATOM 3425 N N . GLY A 1 415 ? 9.174 -10.851 -8.334 1.00 93.38 415 GLY A N 1
ATOM 3426 C CA . GLY A 1 415 ? 7.820 -10.441 -7.965 1.00 93.38 415 GLY A CA 1
ATOM 3427 C C . GLY A 1 415 ? 7.534 -8.937 -8.076 1.00 93.38 415 GLY A C 1
ATOM 3428 O O . GLY A 1 415 ? 6.429 -8.513 -7.749 1.00 93.38 415 GLY A O 1
ATOM 3429 N N . ALA A 1 416 ? 8.485 -8.103 -8.516 1.00 95.88 416 ALA A N 1
ATOM 3430 C CA . ALA A 1 416 ? 8.292 -6.654 -8.553 1.00 95.88 416 ALA A CA 1
ATOM 3431 C C . ALA A 1 416 ? 7.111 -6.248 -9.446 1.00 95.88 416 ALA A C 1
ATOM 3433 O O . ALA A 1 416 ? 6.814 -6.877 -10.460 1.00 95.88 416 ALA A O 1
ATOM 3434 N N . ASN A 1 417 ? 6.451 -5.156 -9.085 1.00 98.12 417 ASN A N 1
ATOM 3435 C CA . ASN A 1 417 ? 5.316 -4.621 -9.812 1.00 98.12 417 ASN A CA 1
ATOM 3436 C C . ASN A 1 417 ? 5.743 -3.405 -10.634 1.00 98.12 417 ASN A C 1
ATOM 3438 O O . ASN A 1 417 ? 5.923 -2.323 -10.091 1.00 98.12 417 ASN A O 1
ATOM 3442 N N . PHE A 1 418 ? 5.856 -3.583 -11.943 1.00 98.56 418 PHE A N 1
ATOM 3443 C CA . PHE A 1 418 ? 6.097 -2.553 -12.951 1.00 98.56 418 PHE A CA 1
ATOM 3444 C C . PHE A 1 418 ? 4.867 -2.344 -13.849 1.00 98.56 418 PHE A C 1
ATOM 3446 O O . PHE A 1 418 ? 5.000 -1.946 -15.010 1.00 98.56 418 PHE A O 1
ATOM 3453 N N . TYR A 1 419 ? 3.664 -2.620 -13.330 1.00 98.69 419 TYR A N 1
ATOM 3454 C CA . TYR A 1 419 ? 2.411 -2.443 -14.058 1.00 98.69 419 TYR A CA 1
ATOM 3455 C C . TYR A 1 419 ? 2.334 -1.048 -14.689 1.00 98.69 419 TYR A C 1
ATOM 3457 O O . TYR A 1 419 ? 2.475 -0.035 -14.001 1.00 98.69 419 TYR A O 1
ATOM 3465 N N . SER A 1 420 ? 2.110 -1.003 -16.005 1.00 98.44 420 SER A N 1
ATOM 3466 C CA . SER A 1 420 ? 2.029 0.218 -16.820 1.00 98.44 420 SER A CA 1
ATOM 3467 C C . SER A 1 420 ? 3.214 1.189 -16.677 1.00 98.44 420 SER A C 1
ATOM 3469 O O . SER A 1 420 ? 3.095 2.361 -17.031 1.00 98.44 420 SER A O 1
ATOM 3471 N N . SER A 1 421 ? 4.367 0.725 -16.187 1.00 98.69 421 SER A N 1
ATOM 3472 C CA . SER A 1 421 ? 5.591 1.526 -16.119 1.00 98.69 421 SER A CA 1
ATOM 3473 C C . SER A 1 421 ? 6.217 1.701 -17.506 1.00 98.69 421 SER A C 1
ATOM 3475 O O . SER A 1 421 ? 6.069 0.865 -18.405 1.00 98.69 421 SER A O 1
ATOM 3477 N N . ASP A 1 422 ? 6.945 2.797 -17.688 1.00 98.75 422 ASP A N 1
ATOM 3478 C CA . ASP A 1 422 ? 7.711 3.063 -18.899 1.00 98.75 422 ASP A CA 1
ATOM 3479 C C . ASP A 1 422 ? 9.159 2.607 -18.716 1.00 98.75 422 ASP A C 1
ATOM 3481 O O . ASP A 1 422 ? 9.935 3.239 -18.015 1.00 98.75 422 ASP A O 1
ATOM 3485 N N . LEU A 1 423 ? 9.520 1.500 -19.358 1.00 98.69 423 LEU A N 1
ATOM 3486 C CA . LEU A 1 423 ? 10.845 0.876 -19.330 1.00 98.69 423 LEU A CA 1
ATOM 3487 C C . LEU A 1 423 ? 11.509 0.941 -20.715 1.00 98.69 423 LEU A C 1
ATOM 3489 O O . LEU A 1 423 ? 12.333 0.091 -21.073 1.00 98.69 423 LEU A O 1
ATOM 3493 N N . ARG A 1 424 ? 11.132 1.930 -21.539 1.00 98.62 424 ARG A N 1
ATOM 3494 C CA . ARG A 1 424 ? 11.721 2.117 -22.868 1.00 98.62 424 ARG A CA 1
ATOM 3495 C C . ARG A 1 424 ? 13.232 2.221 -22.758 1.00 98.62 424 ARG A C 1
ATOM 3497 O O . ARG A 1 424 ? 13.748 2.985 -21.951 1.00 98.62 424 ARG A O 1
ATOM 3504 N N . GLU A 1 425 ? 13.940 1.473 -23.598 1.00 98.56 425 GLU A N 1
ATOM 3505 C CA . GLU A 1 425 ? 15.410 1.508 -23.662 1.00 98.56 425 GLU A CA 1
ATOM 3506 C C . GLU A 1 425 ? 16.117 1.196 -22.321 1.00 98.56 425 GLU A C 1
ATOM 3508 O O . GLU A 1 425 ? 17.311 1.448 -22.189 1.00 98.56 425 GLU A O 1
ATOM 3513 N N . ALA A 1 426 ? 15.417 0.638 -21.324 1.00 98.56 426 ALA A N 1
ATOM 3514 C CA . ALA A 1 426 ? 16.014 0.292 -20.037 1.00 98.56 426 ALA A CA 1
ATOM 3515 C C . ALA A 1 426 ? 17.050 -0.837 -20.184 1.00 98.56 426 ALA A C 1
ATOM 3517 O O . ALA A 1 426 ? 16.886 -1.762 -20.992 1.00 98.56 426 ALA A O 1
ATOM 3518 N N . TYR A 1 427 ? 18.108 -0.790 -19.373 1.00 98.62 427 TYR A N 1
ATOM 3519 C CA . TYR A 1 427 ? 19.136 -1.825 -19.319 1.00 98.62 427 TYR A CA 1
ATOM 3520 C C . TYR A 1 427 ? 18.747 -2.884 -18.291 1.00 98.62 427 TYR A C 1
ATOM 3522 O O . TYR A 1 427 ? 18.894 -2.684 -17.090 1.00 98.62 427 TYR A O 1
ATOM 3530 N N . LEU A 1 428 ? 18.247 -4.018 -18.778 1.00 98.31 428 LEU A N 1
ATOM 3531 C CA . LEU A 1 428 ? 17.691 -5.121 -17.988 1.00 98.31 428 LEU A CA 1
ATOM 3532 C C . LEU A 1 428 ? 18.507 -6.413 -18.193 1.00 98.31 428 LEU A C 1
ATOM 3534 O O . LEU A 1 428 ? 17.975 -7.522 -18.172 1.00 98.31 428 LEU A O 1
ATOM 3538 N N . VAL A 1 429 ? 19.810 -6.293 -18.463 1.00 98.44 429 VAL A N 1
ATOM 3539 C CA . VAL A 1 429 ? 20.650 -7.442 -18.831 1.00 98.44 429 VAL A CA 1
ATOM 3540 C C . VAL A 1 429 ? 20.854 -8.332 -17.609 1.00 98.44 429 VAL A C 1
ATOM 3542 O O . VAL A 1 429 ? 21.416 -7.893 -16.607 1.00 98.44 429 VAL A O 1
ATOM 3545 N N . GLY A 1 430 ? 20.426 -9.593 -17.691 1.00 97.56 430 GLY A N 1
ATOM 3546 C CA . GLY A 1 430 ? 20.549 -10.556 -16.594 1.00 97.56 430 GLY A CA 1
ATOM 3547 C C . GLY A 1 430 ? 19.731 -10.222 -15.343 1.00 97.56 430 GLY A C 1
ATOM 3548 O O . GLY A 1 430 ? 20.045 -10.747 -14.279 1.00 97.56 430 GLY A O 1
ATOM 3549 N N . VAL A 1 431 ? 18.748 -9.319 -15.429 1.00 97.44 431 VAL A N 1
ATOM 3550 C CA . VAL A 1 431 ? 17.874 -8.979 -14.293 1.00 97.44 431 VAL A CA 1
ATOM 3551 C C . VAL A 1 431 ? 17.026 -10.190 -13.889 1.00 97.44 431 VAL A C 1
ATOM 3553 O O . VAL A 1 431 ? 16.607 -10.963 -14.753 1.00 97.44 431 VAL A O 1
ATOM 3556 N N . ASN A 1 432 ? 16.747 -10.347 -12.594 1.00 96.62 432 ASN A N 1
ATOM 3557 C CA . ASN A 1 432 ? 15.753 -11.307 -12.123 1.00 96.62 432 ASN A CA 1
ATOM 3558 C C . ASN A 1 432 ? 14.389 -10.627 -11.970 1.00 96.62 432 ASN A C 1
ATOM 3560 O O . ASN A 1 432 ? 14.206 -9.850 -11.041 1.00 96.62 432 ASN A O 1
ATOM 3564 N N . LEU A 1 433 ? 13.457 -10.924 -12.872 1.00 97.25 433 LEU A N 1
ATOM 3565 C CA . LEU A 1 433 ? 12.066 -10.456 -12.897 1.00 97.25 433 LEU A CA 1
ATOM 3566 C C . LEU A 1 433 ? 11.083 -11.640 -12.839 1.00 97.25 433 LEU A C 1
ATOM 3568 O O . LEU A 1 433 ? 9.945 -11.519 -13.290 1.00 97.25 433 LEU A O 1
ATOM 3572 N N . ALA A 1 434 ? 11.503 -12.798 -12.319 1.00 96.38 434 ALA A N 1
ATOM 3573 C CA . ALA A 1 434 ? 10.591 -13.929 -12.192 1.00 96.38 434 ALA A CA 1
ATOM 3574 C C . ALA A 1 434 ? 9.390 -13.567 -11.297 1.00 96.38 434 ALA A C 1
ATOM 3576 O O . ALA A 1 434 ? 9.559 -12.893 -10.278 1.00 96.38 434 ALA A O 1
ATOM 3577 N N . GLY A 1 435 ? 8.183 -13.948 -11.720 1.00 96.00 435 GLY A N 1
ATOM 3578 C CA . GLY A 1 435 ? 6.909 -13.588 -11.086 1.00 96.00 435 GLY A CA 1
ATOM 3579 C C . GLY A 1 435 ? 6.550 -12.094 -11.119 1.00 96.00 435 GLY A C 1
ATOM 3580 O O . GLY A 1 435 ? 5.581 -11.689 -10.481 1.00 96.00 435 GLY A O 1
ATOM 3581 N N . ALA A 1 436 ? 7.329 -11.240 -11.795 1.00 97.69 436 ALA A N 1
ATOM 3582 C CA . ALA A 1 436 ? 7.079 -9.800 -11.817 1.00 97.69 436 ALA A CA 1
ATOM 3583 C C . ALA A 1 436 ? 5.799 -9.450 -12.592 1.00 97.69 436 ALA A C 1
ATOM 3585 O O . ALA A 1 436 ? 5.478 -10.071 -13.606 1.00 97.69 436 ALA A O 1
ATOM 3586 N N . ASN A 1 437 ? 5.107 -8.395 -12.163 1.00 98.44 437 ASN A N 1
ATOM 3587 C CA . ASN A 1 437 ? 3.982 -7.823 -12.896 1.00 98.44 437 ASN A CA 1
ATOM 3588 C C . ASN A 1 437 ? 4.463 -6.712 -13.838 1.00 98.44 437 ASN A C 1
ATOM 3590 O O . ASN A 1 437 ? 4.787 -5.615 -13.399 1.00 98.44 437 ASN A O 1
ATOM 3594 N N . LEU A 1 438 ? 4.488 -6.988 -15.138 1.00 98.56 438 LEU A N 1
ATOM 3595 C CA . LEU A 1 438 ? 4.838 -6.076 -16.233 1.00 98.56 438 LEU A CA 1
ATOM 3596 C C . LEU A 1 438 ? 3.627 -5.797 -17.144 1.00 98.56 438 LEU A C 1
ATOM 3598 O O . LEU A 1 438 ? 3.793 -5.352 -18.285 1.00 98.56 438 LEU A O 1
ATOM 3602 N N . ASN A 1 439 ? 2.402 -6.025 -16.660 1.00 98.25 439 ASN A N 1
ATOM 3603 C CA . ASN A 1 439 ? 1.194 -5.834 -17.461 1.00 98.25 439 ASN A CA 1
ATOM 3604 C C . ASN A 1 439 ? 1.070 -4.386 -17.932 1.00 98.25 439 ASN A C 1
ATOM 3606 O O . ASN A 1 439 ? 1.192 -3.438 -17.155 1.00 98.25 439 ASN A O 1
ATOM 3610 N N . GLY A 1 440 ? 0.862 -4.209 -19.237 1.00 97.69 440 GLY A N 1
ATOM 3611 C CA . GLY A 1 440 ? 0.814 -2.898 -19.889 1.00 97.69 440 GLY A CA 1
ATOM 3612 C C . GLY A 1 440 ? 2.133 -2.109 -19.893 1.00 97.69 440 GLY A C 1
ATOM 3613 O O . GLY A 1 440 ? 2.145 -0.982 -20.391 1.00 97.69 440 GLY A O 1
ATOM 3614 N N . ALA A 1 441 ? 3.238 -2.657 -19.376 1.00 98.50 441 ALA A N 1
ATOM 3615 C CA . ALA A 1 441 ? 4.518 -1.956 -19.334 1.00 98.50 441 ALA A CA 1
ATOM 3616 C C . ALA A 1 441 ? 5.065 -1.687 -20.744 1.00 98.50 441 ALA A C 1
ATOM 3618 O O . ALA A 1 441 ? 4.922 -2.490 -21.675 1.00 98.50 441 ALA A O 1
ATOM 3619 N N . ASN A 1 442 ? 5.745 -0.554 -20.911 1.00 98.56 442 ASN A N 1
ATOM 3620 C CA . ASN A 1 442 ? 6.382 -0.197 -22.171 1.00 98.56 442 ASN A CA 1
ATOM 3621 C C . ASN A 1 442 ? 7.853 -0.617 -22.176 1.00 98.56 442 ASN A C 1
ATOM 3623 O O . ASN A 1 442 ? 8.700 0.089 -21.650 1.00 98.56 442 ASN A O 1
ATOM 3627 N N . LEU A 1 443 ? 8.164 -1.743 -22.816 1.00 98.50 443 LEU A N 1
ATOM 3628 C CA . LEU A 1 443 ? 9.512 -2.318 -22.913 1.00 98.50 443 LEU A CA 1
ATOM 3629 C C . LEU A 1 443 ? 10.139 -2.103 -24.301 1.00 98.50 443 LEU A C 1
ATOM 3631 O O . LEU A 1 443 ? 11.038 -2.841 -24.719 1.00 98.50 443 LEU A O 1
ATOM 3635 N N . LYS A 1 444 ? 9.660 -1.113 -25.069 1.00 98.44 444 LYS A N 1
ATOM 3636 C CA . LYS A 1 444 ? 10.168 -0.865 -26.423 1.00 98.44 444 LYS A CA 1
ATOM 3637 C C . LYS A 1 444 ? 11.671 -0.592 -26.355 1.00 98.44 444 LYS A C 1
ATOM 3639 O O . LYS A 1 444 ? 12.112 0.310 -25.650 1.00 98.44 444 LYS A O 1
ATOM 3644 N N . MET A 1 445 ? 12.438 -1.343 -27.146 1.00 98.38 445 MET A N 1
ATOM 3645 C CA . MET A 1 445 ? 13.906 -1.267 -27.201 1.00 98.38 445 MET A CA 1
ATOM 3646 C C . MET A 1 445 ? 14.631 -1.577 -25.875 1.00 98.38 445 MET A C 1
ATOM 3648 O O . MET A 1 445 ? 15.818 -1.295 -25.767 1.00 98.38 445 MET A O 1
ATOM 3652 N N . ALA A 1 446 ? 13.968 -2.181 -24.882 1.00 98.44 446 ALA A N 1
ATOM 3653 C CA . ALA A 1 446 ? 14.621 -2.585 -23.636 1.00 98.44 446 ALA A CA 1
ATOM 3654 C C . ALA A 1 446 ? 15.663 -3.700 -23.862 1.00 98.44 446 ALA A C 1
ATOM 3656 O O . ALA A 1 446 ? 15.487 -4.588 -24.706 1.00 98.44 446 ALA A O 1
ATOM 3657 N N . HIS A 1 447 ? 16.746 -3.682 -23.083 1.00 98.31 447 HIS A N 1
ATOM 3658 C CA . HIS A 1 447 ? 17.848 -4.640 -23.173 1.00 98.31 447 HIS A CA 1
ATOM 3659 C C . HIS A 1 447 ? 17.663 -5.800 -22.188 1.00 98.31 447 HIS A C 1
ATOM 3661 O O . HIS A 1 447 ? 18.220 -5.777 -21.099 1.00 98.31 447 HIS A O 1
ATOM 3667 N N . LEU A 1 448 ? 16.931 -6.840 -22.587 1.00 98.00 448 LEU A N 1
ATOM 3668 C CA . LEU A 1 448 ? 16.557 -7.999 -21.755 1.00 98.00 448 LEU A CA 1
ATOM 3669 C C . LEU A 1 448 ? 17.446 -9.241 -21.972 1.00 98.00 448 LEU A C 1
ATOM 3671 O O . LEU A 1 448 ? 17.025 -10.372 -21.733 1.00 98.00 448 LEU A O 1
ATOM 3675 N N . LYS A 1 449 ? 18.681 -9.071 -22.461 1.00 97.56 449 LYS A N 1
ATOM 3676 C CA . LYS A 1 449 ? 19.575 -10.206 -22.742 1.00 97.56 449 LYS A CA 1
ATOM 3677 C C . LYS A 1 449 ? 19.823 -11.003 -21.456 1.00 97.56 449 LYS A C 1
ATOM 3679 O O . LYS A 1 449 ? 20.359 -10.449 -20.498 1.00 97.56 449 LYS A O 1
ATOM 3684 N N . GLY A 1 450 ? 19.491 -12.293 -21.459 1.00 96.94 450 GLY A N 1
ATOM 3685 C CA . GLY A 1 450 ? 19.674 -13.171 -20.297 1.00 96.94 450 GLY A CA 1
ATOM 3686 C C . GLY A 1 450 ? 18.779 -12.856 -19.094 1.00 96.94 450 GLY A C 1
ATOM 3687 O O . GLY A 1 450 ? 19.075 -13.337 -18.007 1.00 96.94 450 GLY A O 1
ATOM 3688 N N . ALA A 1 451 ? 17.753 -12.011 -19.242 1.00 98.00 451 ALA A N 1
ATOM 3689 C CA . ALA A 1 451 ? 16.833 -11.699 -18.150 1.00 98.00 451 ALA A CA 1
ATOM 3690 C C . ALA A 1 451 ? 16.011 -12.934 -17.750 1.00 98.00 451 ALA A C 1
ATOM 3692 O O . ALA A 1 451 ? 15.565 -13.688 -18.618 1.00 98.00 451 ALA A O 1
ATOM 3693 N N . ASN A 1 452 ? 15.774 -13.112 -16.452 1.00 97.81 452 ASN A N 1
ATOM 3694 C CA . ASN A 1 452 ? 14.833 -14.107 -15.952 1.00 97.81 452 ASN A CA 1
ATOM 3695 C C . ASN A 1 452 ? 13.429 -13.491 -15.881 1.00 97.81 452 ASN A C 1
ATOM 3697 O O . ASN A 1 452 ? 13.214 -12.574 -15.096 1.00 97.81 452 ASN A O 1
ATOM 3701 N N . LEU A 1 453 ? 12.503 -13.978 -16.703 1.00 97.19 453 LEU A N 1
ATOM 3702 C CA . LEU A 1 453 ? 11.093 -13.579 -16.773 1.00 97.19 453 LEU A CA 1
ATOM 3703 C C . LEU A 1 453 ? 10.177 -14.798 -16.545 1.00 97.19 453 LEU A C 1
ATOM 3705 O O . LEU A 1 453 ? 9.051 -14.828 -17.038 1.00 97.19 453 LEU A O 1
ATOM 3709 N N . GLU A 1 454 ? 10.662 -15.831 -15.848 1.00 96.75 454 GLU A N 1
ATOM 3710 C CA . GLU A 1 454 ? 9.851 -17.005 -15.513 1.00 96.75 454 GLU A CA 1
ATOM 3711 C C . GLU A 1 454 ? 8.606 -16.592 -14.720 1.00 96.75 454 GLU A C 1
ATOM 3713 O O . GLU A 1 454 ? 8.705 -15.801 -13.786 1.00 96.75 454 GLU A O 1
ATOM 3718 N N . GLU A 1 455 ? 7.433 -17.091 -15.112 1.00 96.50 455 GLU A N 1
ATOM 3719 C CA . GLU A 1 455 ? 6.134 -16.766 -14.491 1.00 96.50 455 GLU A CA 1
ATOM 3720 C C . GLU A 1 455 ? 5.800 -15.257 -14.450 1.00 96.50 455 GLU A C 1
ATOM 3722 O O . GLU A 1 455 ? 4.905 -14.830 -13.725 1.00 96.50 455 GLU A O 1
ATOM 3727 N N . ALA A 1 456 ? 6.508 -14.414 -15.213 1.00 97.44 456 ALA A N 1
ATOM 3728 C CA . ALA A 1 456 ? 6.220 -12.985 -15.266 1.00 97.44 456 ALA A CA 1
ATOM 3729 C C . ALA A 1 456 ? 4.913 -12.705 -16.024 1.00 97.44 456 ALA A C 1
ATOM 3731 O O . ALA A 1 456 ? 4.629 -13.318 -17.058 1.00 97.44 456 ALA A O 1
ATOM 3732 N N . HIS A 1 457 ? 4.169 -11.713 -15.542 1.00 97.88 457 HIS A N 1
ATOM 3733 C CA . HIS A 1 457 ? 2.950 -11.212 -16.167 1.00 97.88 457 HIS A CA 1
ATOM 3734 C C . HIS A 1 457 ? 3.291 -10.098 -17.157 1.00 97.88 457 HIS A C 1
ATOM 3736 O O . HIS A 1 457 ? 3.772 -9.043 -16.751 1.00 97.88 457 HIS A O 1
ATOM 3742 N N . LEU A 1 458 ? 3.123 -10.332 -18.456 1.00 97.12 458 LEU A N 1
ATOM 3743 C CA . LEU A 1 458 ? 3.461 -9.407 -19.546 1.00 97.12 458 LEU A CA 1
ATOM 3744 C C . LEU A 1 458 ? 2.240 -9.110 -20.430 1.00 97.12 458 LEU A C 1
ATOM 3746 O O . LEU A 1 458 ? 2.384 -8.639 -21.564 1.00 97.12 458 LEU A O 1
ATOM 3750 N N . GLU A 1 459 ? 1.030 -9.339 -19.927 1.00 95.19 459 GLU A N 1
ATOM 3751 C CA . GLU A 1 459 ? -0.209 -9.095 -20.642 1.00 95.19 459 GLU A CA 1
ATOM 3752 C C . GLU A 1 459 ? -0.262 -7.644 -21.145 1.00 95.19 459 GLU A C 1
ATOM 3754 O O . GLU A 1 459 ? -0.139 -6.673 -20.390 1.00 95.19 459 GLU A O 1
ATOM 3759 N N . ARG A 1 460 ? -0.466 -7.473 -22.459 1.00 94.31 460 ARG A N 1
ATOM 3760 C CA . ARG A 1 460 ? -0.465 -6.164 -23.154 1.00 94.31 460 ARG A CA 1
ATOM 3761 C C . ARG A 1 460 ? 0.856 -5.375 -23.083 1.00 94.31 460 ARG A C 1
ATOM 3763 O O . ARG A 1 460 ? 0.862 -4.200 -23.456 1.00 94.31 460 ARG A O 1
ATOM 3770 N N . ALA A 1 461 ? 1.965 -5.967 -22.643 1.00 96.94 461 ALA A N 1
ATOM 3771 C CA . ALA A 1 461 ? 3.256 -5.285 -22.620 1.00 96.94 461 ALA A CA 1
ATOM 3772 C C . ALA A 1 461 ? 3.748 -4.934 -24.040 1.00 96.94 461 ALA A C 1
ATOM 3774 O O . ALA A 1 461 ? 3.563 -5.678 -25.011 1.00 96.94 461 ALA A O 1
ATOM 3775 N N . TYR A 1 462 ? 4.422 -3.789 -24.179 1.00 97.50 462 TYR A N 1
ATOM 3776 C CA . TYR A 1 462 ? 4.924 -3.310 -25.468 1.00 97.50 462 TYR A CA 1
ATOM 3777 C C . TYR A 1 462 ? 6.397 -3.676 -25.681 1.00 97.50 462 TYR A C 1
ATOM 3779 O O . TYR A 1 462 ? 7.292 -2.905 -25.358 1.00 97.50 462 TYR A O 1
ATOM 3787 N N . LEU A 1 463 ? 6.655 -4.841 -26.281 1.00 96.81 463 LEU A N 1
ATOM 3788 C CA . LEU A 1 463 ? 8.005 -5.398 -26.494 1.00 96.81 463 LEU A CA 1
ATOM 3789 C C . LEU A 1 463 ? 8.646 -5.043 -27.851 1.00 96.81 463 LEU A C 1
ATOM 3791 O O . LEU A 1 463 ? 9.624 -5.665 -28.271 1.00 96.81 463 LEU A O 1
ATOM 3795 N N . LYS A 1 464 ? 8.120 -4.057 -28.591 1.00 97.00 464 LYS A N 1
ATOM 3796 C CA . LYS A 1 464 ? 8.626 -3.730 -29.937 1.00 97.00 464 LYS A CA 1
ATOM 3797 C C . LYS A 1 464 ? 10.133 -3.436 -29.906 1.00 97.00 464 LYS A C 1
ATOM 3799 O O . LYS A 1 464 ? 10.566 -2.469 -29.284 1.00 97.00 464 LYS A O 1
ATOM 3804 N N . ARG A 1 465 ? 10.914 -4.217 -30.664 1.00 96.50 465 ARG A N 1
ATOM 3805 C CA . ARG A 1 465 ? 12.389 -4.131 -30.742 1.00 96.50 465 ARG A CA 1
ATOM 3806 C C . ARG A 1 465 ? 13.118 -4.401 -29.411 1.00 96.50 465 ARG A C 1
ATOM 3808 O O . ARG A 1 465 ? 14.266 -3.997 -29.284 1.00 96.50 465 ARG A O 1
ATOM 3815 N N . ALA A 1 466 ? 12.490 -5.047 -28.430 1.00 96.94 466 ALA A N 1
ATOM 3816 C CA . ALA A 1 466 ? 13.187 -5.465 -27.214 1.00 96.94 466 ALA A CA 1
ATOM 3817 C C . ALA A 1 466 ? 14.248 -6.541 -27.523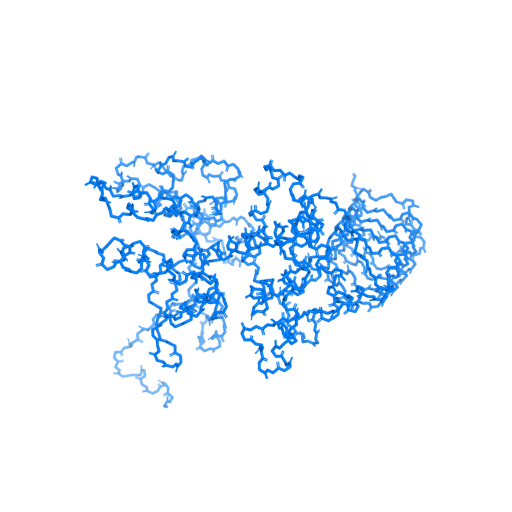 1.00 96.94 466 ALA A C 1
ATOM 3819 O O . ALA A 1 466 ? 14.062 -7.397 -28.391 1.00 96.94 466 ALA A O 1
ATOM 3820 N N . HIS A 1 467 ? 15.374 -6.510 -26.812 1.00 96.12 467 HIS A N 1
ATOM 3821 C CA . HIS A 1 467 ? 16.478 -7.451 -27.003 1.00 96.12 467 HIS A CA 1
ATOM 3822 C C . HIS A 1 467 ? 16.376 -8.625 -26.025 1.00 96.12 467 HIS A C 1
ATOM 3824 O O . HIS A 1 467 ? 17.000 -8.609 -24.971 1.00 96.12 467 HIS A O 1
ATOM 3830 N N . LEU A 1 468 ? 15.622 -9.661 -26.392 1.00 95.69 468 LEU A N 1
ATOM 3831 C CA . LEU A 1 468 ? 15.321 -10.806 -25.520 1.00 95.69 468 LEU A CA 1
ATOM 3832 C C . LEU A 1 468 ? 16.314 -11.981 -25.622 1.00 95.69 468 LEU A C 1
ATOM 3834 O O . LEU A 1 468 ? 16.048 -13.039 -25.071 1.00 95.69 468 LEU A O 1
ATOM 3838 N N . LYS A 1 469 ? 17.447 -11.855 -26.334 1.00 95.00 469 LYS A N 1
ATOM 3839 C CA . LYS A 1 469 ? 18.360 -12.994 -26.586 1.00 95.00 469 LYS A CA 1
ATOM 3840 C C . LYS A 1 469 ? 18.742 -13.713 -25.281 1.00 95.00 469 LYS A C 1
ATOM 3842 O O . LYS A 1 469 ? 19.404 -13.115 -24.432 1.00 95.00 469 LYS A O 1
ATOM 3847 N N . GLY A 1 470 ? 18.392 -14.996 -25.174 1.00 94.19 470 GLY A N 1
ATOM 3848 C CA . GLY A 1 470 ? 18.672 -15.829 -24.002 1.00 94.19 470 GLY A CA 1
ATOM 3849 C C . GLY A 1 470 ? 17.859 -15.487 -22.748 1.00 94.19 470 GLY A C 1
ATOM 3850 O O . GLY A 1 470 ? 18.252 -15.918 -21.674 1.00 94.19 470 GLY A O 1
ATOM 3851 N N . ALA A 1 471 ? 16.790 -14.690 -22.848 1.00 96.19 471 ALA A N 1
ATOM 3852 C CA . ALA A 1 471 ? 15.860 -14.485 -21.739 1.00 96.19 471 ALA A CA 1
ATOM 3853 C C . ALA A 1 471 ? 15.092 -15.781 -21.422 1.00 96.19 471 ALA A C 1
ATOM 3855 O O . ALA A 1 471 ? 14.826 -16.578 -22.323 1.00 96.19 471 ALA A O 1
ATOM 3856 N N . HIS A 1 472 ? 14.732 -15.987 -20.157 1.00 95.88 472 HIS A N 1
ATOM 3857 C CA . HIS A 1 472 ? 13.967 -17.153 -19.709 1.00 95.88 472 HIS A CA 1
ATOM 3858 C C . HIS A 1 472 ? 12.492 -16.763 -19.565 1.00 95.88 472 HIS A C 1
ATOM 3860 O O . HIS A 1 472 ? 12.185 -15.880 -18.774 1.00 95.88 472 HIS A O 1
ATOM 3866 N N . LEU A 1 473 ? 11.591 -17.389 -20.329 1.00 95.12 473 LEU A N 1
ATOM 3867 C CA . LEU A 1 473 ? 10.152 -17.065 -20.363 1.00 95.12 473 LEU A CA 1
ATOM 3868 C C . LEU A 1 473 ? 9.261 -18.239 -19.920 1.00 95.12 473 LEU A C 1
ATOM 3870 O O . LEU A 1 473 ? 8.086 -18.306 -20.284 1.00 95.12 473 LEU A O 1
ATOM 3874 N N . LYS A 1 474 ? 9.796 -19.213 -19.177 1.00 95.06 474 LYS A N 1
ATOM 3875 C CA . LYS A 1 474 ? 9.006 -20.379 -18.765 1.00 95.06 474 LYS A CA 1
ATOM 3876 C C . LYS A 1 474 ? 7.828 -19.945 -17.889 1.00 95.06 474 LYS A C 1
ATOM 3878 O O . LYS A 1 474 ? 8.032 -19.284 -16.881 1.00 95.06 474 LYS A O 1
ATOM 3883 N N . GLY A 1 475 ? 6.606 -20.299 -18.286 1.00 94.62 475 GLY A N 1
ATOM 3884 C CA . GLY A 1 475 ? 5.381 -19.905 -17.587 1.00 94.62 475 GLY A CA 1
ATOM 3885 C C . GLY A 1 475 ? 5.011 -18.425 -17.720 1.00 94.62 475 GLY A C 1
ATOM 3886 O O . GLY A 1 475 ? 4.073 -17.996 -17.063 1.00 94.62 475 GLY A O 1
ATOM 3887 N N . ALA A 1 476 ? 5.722 -17.632 -18.531 1.00 95.50 476 ALA A N 1
ATOM 3888 C CA . ALA A 1 476 ? 5.396 -16.218 -18.702 1.00 95.50 476 ALA A CA 1
ATOM 3889 C C . ALA A 1 476 ? 4.046 -16.039 -19.418 1.00 95.50 476 ALA A C 1
ATOM 3891 O O . ALA A 1 476 ? 3.753 -16.743 -20.390 1.00 95.50 476 ALA A O 1
ATOM 3892 N N . HIS A 1 477 ? 3.274 -15.056 -18.964 1.00 95.12 477 HIS A N 1
ATOM 3893 C CA . HIS A 1 477 ? 1.967 -14.679 -19.500 1.00 95.12 477 HIS A CA 1
ATOM 3894 C C . HIS A 1 477 ? 2.135 -13.594 -20.571 1.00 95.12 477 HIS A C 1
ATOM 3896 O O . HIS A 1 477 ? 2.484 -12.454 -20.271 1.00 95.12 477 HIS A O 1
ATOM 3902 N N . LEU A 1 478 ? 1.977 -13.953 -21.847 1.00 92.94 478 LEU A N 1
ATOM 3903 C CA . LEU A 1 478 ? 2.188 -13.070 -23.005 1.00 92.94 478 LEU A CA 1
ATOM 3904 C C . LEU A 1 478 ? 0.896 -12.812 -23.795 1.00 92.94 478 LEU A C 1
ATOM 3906 O O . LEU A 1 478 ? 0.921 -12.444 -24.976 1.00 92.94 478 LEU A O 1
ATOM 3910 N N . GLU A 1 479 ? -0.254 -12.963 -23.147 1.00 91.12 479 GLU A N 1
ATOM 3911 C CA . GLU A 1 479 ? -1.560 -12.663 -23.710 1.00 91.12 479 GLU A CA 1
ATOM 3912 C C . GLU A 1 479 ? -1.585 -11.215 -24.237 1.00 91.12 479 GLU A C 1
ATOM 3914 O O . GLU A 1 479 ? -1.145 -10.262 -23.584 1.00 91.12 479 GLU A O 1
ATOM 3919 N N . LYS A 1 480 ? -2.098 -11.013 -25.457 1.00 90.69 480 LYS A N 1
ATOM 3920 C CA . LYS A 1 480 ? -2.171 -9.696 -26.129 1.00 90.69 480 LYS A CA 1
ATOM 3921 C C . LYS A 1 480 ? -0.819 -9.068 -26.486 1.00 90.69 480 LYS A C 1
ATOM 3923 O O . LYS A 1 480 ? -0.788 -7.932 -26.971 1.00 90.69 480 LYS A O 1
ATOM 3928 N N . VAL A 1 481 ? 0.295 -9.780 -26.318 1.00 92.19 481 VAL A N 1
ATOM 3929 C CA . VAL A 1 481 ? 1.592 -9.366 -26.864 1.00 92.19 481 VAL A CA 1
ATOM 3930 C C . VAL A 1 481 ? 1.682 -9.759 -28.336 1.00 92.19 481 VAL A C 1
ATOM 3932 O O . VAL A 1 481 ? 1.330 -10.857 -28.759 1.00 92.19 481 VAL A O 1
ATOM 3935 N N . GLN A 1 482 ? 2.198 -8.850 -29.160 1.00 90.88 482 GLN A N 1
ATOM 3936 C CA . GLN A 1 482 ? 2.395 -9.124 -30.580 1.00 90.88 482 GLN A CA 1
ATOM 3937 C C . GLN A 1 482 ? 3.546 -10.126 -30.769 1.00 90.88 482 GLN A C 1
ATOM 3939 O O . GLN A 1 482 ? 4.713 -9.747 -30.657 1.00 90.88 482 GLN A O 1
ATOM 3944 N N . LYS A 1 483 ? 3.225 -11.377 -31.142 1.00 87.25 483 LYS A N 1
ATOM 3945 C CA . LYS A 1 483 ? 4.194 -12.471 -31.390 1.00 87.25 483 LYS A CA 1
ATOM 3946 C C . LYS A 1 483 ? 5.405 -12.040 -32.235 1.00 87.25 483 LYS A C 1
ATOM 3948 O O . LYS A 1 483 ? 6.530 -12.403 -31.920 1.00 87.25 483 LYS A O 1
ATOM 3953 N N . LYS A 1 484 ? 5.200 -11.185 -33.250 1.00 90.38 484 LYS A N 1
ATOM 3954 C CA . LYS A 1 484 ? 6.260 -10.654 -34.138 1.00 90.38 484 LYS A CA 1
ATOM 3955 C C . LYS A 1 484 ? 7.340 -9.806 -33.450 1.00 90.38 484 LYS A C 1
ATOM 3957 O O . LYS A 1 484 ? 8.331 -9.461 -34.086 1.00 90.38 484 LYS A O 1
ATOM 3962 N N . TRP A 1 485 ? 7.125 -9.367 -32.211 1.00 91.94 485 TRP A N 1
ATOM 3963 C CA . TRP A 1 485 ? 8.133 -8.624 -31.448 1.00 91.94 485 TRP A CA 1
ATOM 3964 C C . TRP A 1 485 ? 9.131 -9.535 -30.736 1.00 91.94 485 TRP A C 1
ATOM 3966 O O . TRP A 1 485 ? 10.173 -9.044 -30.310 1.00 91.94 485 TRP A O 1
ATOM 3976 N N . ILE A 1 486 ? 8.838 -10.834 -30.640 1.00 89.25 486 ILE A N 1
ATOM 3977 C CA . ILE A 1 486 ? 9.700 -11.826 -30.006 1.00 89.25 486 ILE A CA 1
ATOM 3978 C C . ILE A 1 486 ? 10.397 -12.639 -31.097 1.00 89.25 486 ILE A C 1
ATOM 3980 O O . ILE A 1 486 ? 9.754 -13.258 -31.943 1.00 89.25 486 ILE A O 1
ATOM 3984 N N . ASP A 1 487 ? 11.729 -12.633 -31.082 1.00 87.81 487 ASP A N 1
ATOM 3985 C CA . ASP A 1 487 ? 12.539 -13.460 -31.976 1.00 87.81 487 ASP A CA 1
ATOM 3986 C C . ASP A 1 487 ? 12.612 -14.892 -31.429 1.00 87.81 487 ASP A C 1
ATOM 3988 O O . ASP A 1 487 ? 13.424 -15.199 -30.554 1.00 87.81 487 ASP A O 1
ATOM 3992 N N . GLN A 1 488 ? 11.743 -15.758 -31.950 1.00 85.25 488 GLN A N 1
ATOM 3993 C CA . GLN A 1 488 ? 11.575 -17.146 -31.500 1.00 85.25 488 GLN A CA 1
ATOM 3994 C C . GLN A 1 488 ? 12.821 -18.017 -31.733 1.00 85.25 488 GLN A C 1
ATOM 3996 O O . GLN A 1 488 ? 12.965 -19.059 -31.110 1.00 85.25 488 GLN A O 1
ATOM 4001 N N . ASN A 1 489 ? 13.767 -17.580 -32.574 1.00 87.25 489 ASN A N 1
ATOM 4002 C CA . ASN A 1 489 ? 15.033 -18.293 -32.774 1.00 87.25 489 ASN A CA 1
ATOM 4003 C C . ASN A 1 489 ? 16.055 -18.015 -31.661 1.00 87.25 489 ASN A C 1
ATOM 4005 O O . ASN A 1 489 ? 17.121 -18.629 -31.622 1.00 87.25 489 ASN A O 1
ATOM 4009 N N . LYS A 1 490 ? 15.787 -17.032 -30.793 1.00 86.69 490 LYS A N 1
ATOM 4010 C CA . LYS A 1 490 ? 16.722 -16.566 -29.757 1.00 86.69 490 LYS A CA 1
ATOM 4011 C C . LYS A 1 490 ? 16.207 -16.764 -28.335 1.00 86.69 490 LYS A C 1
ATOM 4013 O O . LYS A 1 490 ? 16.934 -16.413 -27.399 1.00 86.69 490 LYS A O 1
ATOM 4018 N N . VAL A 1 491 ? 14.977 -17.252 -28.184 1.00 89.44 491 VAL A N 1
ATOM 4019 C CA . VAL A 1 491 ? 14.264 -17.364 -26.910 1.00 89.44 491 VAL A CA 1
ATOM 4020 C C . VAL A 1 491 ? 13.402 -18.616 -26.934 1.00 89.44 491 VAL A C 1
ATOM 4022 O O . VAL A 1 491 ? 12.667 -18.825 -27.896 1.00 89.44 491 VAL A O 1
ATOM 4025 N N . ASP A 1 492 ? 13.475 -19.421 -25.876 1.00 87.19 492 ASP A N 1
ATOM 4026 C CA . ASP A 1 492 ? 12.560 -20.543 -25.698 1.00 87.19 492 ASP A CA 1
ATOM 4027 C C . ASP A 1 492 ? 11.173 -20.016 -25.309 1.00 87.19 492 ASP A C 1
ATOM 4029 O O . ASP A 1 492 ? 11.009 -19.334 -24.297 1.00 87.19 492 ASP A O 1
ATOM 4033 N N . ILE A 1 493 ? 10.186 -20.310 -26.152 1.00 85.12 493 ILE A N 1
ATOM 4034 C CA . ILE A 1 493 ? 8.787 -19.909 -25.974 1.00 85.12 493 ILE A CA 1
ATOM 4035 C C . ILE A 1 493 ? 7.846 -21.112 -25.820 1.00 85.12 493 ILE A C 1
ATOM 4037 O O . ILE A 1 493 ? 6.631 -20.945 -25.893 1.00 85.12 493 ILE A O 1
ATOM 4041 N N . THR A 1 494 ? 8.383 -22.324 -25.640 1.00 82.94 494 THR A N 1
ATOM 4042 C CA . THR A 1 494 ? 7.599 -23.575 -25.620 1.00 82.94 494 THR A CA 1
ATOM 4043 C C . THR A 1 494 ? 6.611 -23.655 -24.457 1.00 82.94 494 THR A C 1
ATOM 4045 O O . THR A 1 494 ? 5.535 -24.224 -24.601 1.00 82.94 494 THR A O 1
ATOM 4048 N N . SER A 1 495 ? 6.955 -23.049 -23.323 1.00 84.38 495 SER A N 1
ATOM 4049 C CA . SER A 1 495 ? 6.151 -23.018 -22.095 1.00 84.38 495 SER A CA 1
ATOM 4050 C C . SER A 1 495 ? 5.572 -21.634 -21.782 1.00 84.38 495 SER A C 1
ATOM 4052 O O . SER A 1 495 ? 5.306 -21.331 -20.622 1.00 84.38 495 SER A O 1
ATOM 4054 N N . VAL A 1 496 ? 5.461 -20.764 -22.787 1.00 88.06 496 VAL A N 1
ATOM 4055 C CA . VAL A 1 496 ? 4.816 -19.450 -22.653 1.00 88.06 496 VAL A CA 1
ATOM 4056 C C . VAL A 1 496 ? 3.307 -19.605 -22.784 1.00 88.06 496 VAL A C 1
ATOM 4058 O O . VAL A 1 496 ? 2.830 -20.314 -23.671 1.00 88.06 496 VAL A O 1
ATOM 4061 N N . ILE A 1 497 ? 2.564 -18.883 -21.952 1.00 86.94 497 ILE A N 1
ATOM 4062 C CA . ILE A 1 497 ? 1.111 -18.792 -22.039 1.00 86.94 497 ILE A CA 1
ATOM 4063 C C . ILE A 1 497 ? 0.772 -17.688 -23.051 1.00 86.94 497 ILE A C 1
ATOM 4065 O O . ILE A 1 497 ? 1.117 -16.520 -22.872 1.00 86.94 497 ILE A O 1
ATOM 4069 N N . TRP A 1 498 ? 0.148 -18.076 -24.162 1.00 85.38 498 TRP A N 1
ATOM 4070 C CA . TRP A 1 498 ? -0.373 -17.173 -25.193 1.00 85.38 498 TRP A CA 1
ATOM 4071 C C . TRP A 1 498 ? -1.905 -17.143 -25.121 1.00 85.38 498 TRP A C 1
ATOM 4073 O O . TRP A 1 498 ? -2.502 -18.049 -24.548 1.00 85.38 498 TRP A O 1
ATOM 4083 N N . GLU A 1 499 ? -2.547 -16.145 -25.740 1.00 78.06 499 GLU A N 1
ATOM 4084 C CA . GLU A 1 499 ? -3.992 -16.247 -26.010 1.00 78.06 499 GLU A CA 1
ATOM 4085 C C . GLU A 1 499 ? -4.285 -17.503 -26.852 1.00 78.06 499 GLU A C 1
ATOM 4087 O O . GLU A 1 499 ? -3.530 -17.801 -27.789 1.00 78.06 499 GLU A O 1
ATOM 4092 N N . GLU A 1 500 ? -5.380 -18.195 -26.514 1.00 51.75 500 GLU A N 1
ATOM 4093 C CA . GLU A 1 500 ? -6.120 -19.056 -27.450 1.00 51.75 500 GLU A CA 1
ATOM 4094 C C . GLU A 1 500 ? -6.821 -18.222 -28.527 1.00 51.75 500 GLU A C 1
ATOM 4096 O O . GLU A 1 500 ? -7.392 -17.155 -28.186 1.00 51.75 500 GLU A O 1
#

Radius of gyration: 26.52 Å; chains: 1; bounding box: 60×76×76 Å

InterPro domains:
  IPR001646 Pentapeptide repeat [PF00805] (406-444)
  IPR051082 Pentapeptide repeat and BTB/POZ domain-containing protein [PTHR14136] (401-479)

Sequence (500 aa):
MRLSNLNARQCRFQIIVSDRDVIVQQNEVDFRTEGQVLRLLPYYLNEDEKKQYMGNNTLLNYDQRNDWWKKYGQISEKRYAGLPEKLKTNEIDKITSEPLLNYLVALTYEGGKLVFSKNTNLNKIYADLLDGVYSRTYSEKRIHKLINQMDFEDFQTIFEEIALSAWHGKGRTTTIAEIHSHFQHSGLTPLLSKFIKNAEQGVVSLLAAFYFRQAGYSMKGSETFEFTHKSFGEYLTAKRIVRQFDYIHEQLTIKEKAPHKPGGWDMKQCLVEWIKIFGIKTLDPDIIKFIQSKIQIIGRESKDNLITWQETVVKLWEHVLKESMPMENLNPRPTTFKEENEQGINSEKALLIMHSLIANITNKVSDVAWIDNTSFSDFITRLVGQRKQEEFFVGYYCNHLNLRLSNLSRSNLWGANFYSSDLREAYLVGVNLAGANLNGANLKMAHLKGANLEEAHLERAYLKRAHLKGAHLKGAHLEKVQKKWIDQNKVDITSVIWEE

pLDDT: mean 85.28, std 14.03, range [39.31, 98.75]

Secondary structure (DSSP, 8-state):
--GGGTTTTS----------HHHHHHTTTTS-STTS-PPPPPS---HHHHTTS-S--GGGG--HHHHHHHHHHHHTT---SSS-GGG-SHHHHHHHTSHHHHHHHHHHHHH--S---TT--HHHHHHHHHHHHHHTTTS-S---TTSTTS-HHHHHHHHHHHHHHHHHTTSSEEEHHHHHHHHHHTT-HHHHHHHHHHHTTTHHHHHHHHHEEEEEE-TTS-EEEEESSHHHHHHHHHHHHHHHHHHHHHHHHHHHH-TTSS-S--HHHHHHHHHHHHTSSPPPHHHHHHHHHHHHHHHHH-HHHHHHHHHHHHHHHHHHHHH---GGG-SSPPSSHHHHHHHHHHHHHHHHHHHHHHHHHH-PPB----SSSSHHHHHHHHHH-S-S--SS-GGGG-TTBB-TT-B-TT-B-TT-B-TT-B-TT-B-TT-B-TT-B-TT-B-TT-B-TT-B-TT-B-TT-B-TT-B-TT-B-TT-B-TT--GGGS-TTSS--TT-B---